Protein AF-0000000068153912 (afdb_homodimer)

Structure (mmCIF, N/CA/C/O backbone):
data_AF-0000000068153912-model_v1
#
loop_
_entity.id
_entity.type
_entity.pdbx_description
1 polymer 'Synapsin, ATP binding domain containing protein'
#
loop_
_atom_site.group_PDB
_atom_site.id
_atom_site.type_symbol
_atom_site.label_atom_id
_atom_site.label_alt_id
_atom_site.label_comp_id
_atom_site.label_asym_id
_atom_site.label_entity_id
_atom_site.label_seq_id
_atom_site.pdbx_PDB_ins_code
_atom_site.Cartn_x
_atom_site.Cartn_y
_atom_site.Cartn_z
_atom_site.occupancy
_atom_site.B_iso_or_equiv
_atom_site.auth_seq_id
_atom_site.auth_comp_id
_atom_site.auth_asym_id
_atom_site.auth_atom_id
_atom_site.pdbx_PDB_model_num
ATOM 1 N N . MET A 1 1 ? 20.969 -96.125 64.188 1 16.62 1 MET A N 1
ATOM 2 C CA . MET A 1 1 ? 21.969 -96.875 63.406 1 16.62 1 MET A CA 1
ATOM 3 C C . MET A 1 1 ? 22.438 -96.062 62.219 1 16.62 1 MET A C 1
ATOM 5 O O . MET A 1 1 ? 23.641 -96 61.938 1 16.62 1 MET A O 1
ATOM 9 N N . LEU A 1 2 ? 21.531 -96 61.156 1 16.61 2 LEU A N 1
ATOM 10 C CA . LEU A 1 2 ? 21.812 -96.125 59.75 1 16.61 2 LEU A CA 1
ATOM 11 C C . LEU A 1 2 ? 22.281 -94.812 59.156 1 16.61 2 LEU A C 1
ATOM 13 O O . LEU A 1 2 ? 21.531 -93.812 59.188 1 16.61 2 LEU A O 1
ATOM 17 N N . GLY A 1 3 ? 23.5 -94.375 58.875 1 18.86 3 GLY A N 1
ATOM 18 C CA . GLY A 1 3 ? 24.422 -93.25 58.906 1 18.86 3 GLY A CA 1
ATOM 19 C C . GLY A 1 3 ? 24.562 -92.562 57.531 1 18.86 3 GLY A C 1
ATOM 20 O O . GLY A 1 3 ? 25.594 -92.75 56.875 1 18.86 3 GLY A O 1
ATOM 21 N N . LEU A 1 4 ? 23.422 -92.438 56.75 1 17.25 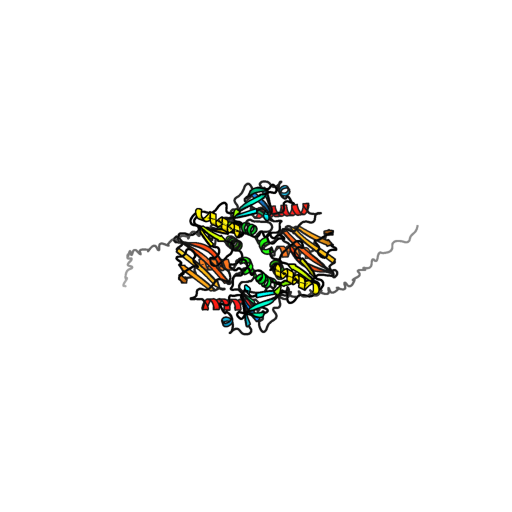4 LEU A N 1
ATOM 22 C CA . LEU A 1 4 ? 23.469 -92.312 55.281 1 17.25 4 LEU A CA 1
ATOM 23 C C . LEU A 1 4 ? 24.094 -91 54.844 1 17.25 4 LEU A C 1
ATOM 25 O O . LEU A 1 4 ? 23.656 -89.938 55.219 1 17.25 4 LEU A O 1
ATOM 29 N N . LYS A 1 5 ? 25.203 -90.938 54.094 1 17.5 5 LYS A N 1
ATOM 30 C CA . LYS A 1 5 ? 26.422 -90.25 53.75 1 17.5 5 LYS A CA 1
ATOM 31 C C . LYS A 1 5 ? 26.109 -89.125 52.75 1 17.5 5 LYS A C 1
ATOM 33 O O . LYS A 1 5 ? 25.156 -89.188 51.969 1 17.5 5 LYS A O 1
ATOM 38 N N . LYS A 1 6 ? 27.016 -87.938 52.625 1 18.03 6 LYS A N 1
ATOM 39 C CA . LYS A 1 6 ? 27.281 -86.5 52.469 1 18.03 6 LYS A CA 1
ATOM 40 C C . LYS A 1 6 ? 27.625 -86.188 51 1 18.03 6 LYS A C 1
ATOM 42 O O . LYS A 1 6 ? 28.078 -85.062 50.688 1 18.03 6 LYS A O 1
ATOM 47 N N . ASN A 1 7 ? 27.156 -86.938 50 1 15.83 7 ASN A N 1
ATOM 48 C CA . ASN A 1 7 ? 27.969 -86.938 48.781 1 15.83 7 ASN A CA 1
ATOM 49 C C . ASN A 1 7 ? 27.922 -85.625 48.062 1 15.83 7 ASN A C 1
ATOM 51 O O . ASN A 1 7 ? 26.859 -85 47.906 1 15.83 7 ASN A O 1
ATOM 55 N N . LYS A 1 8 ? 29.047 -84.875 47.594 1 17.52 8 LYS A N 1
ATOM 56 C CA . LYS A 1 8 ? 29.797 -83.688 47.281 1 17.52 8 LYS A CA 1
ATOM 57 C C . LYS A 1 8 ? 29.562 -83.25 45.844 1 17.52 8 LYS A C 1
ATOM 59 O O . LYS A 1 8 ? 30.062 -82.188 45.406 1 17.52 8 LYS A O 1
ATOM 64 N N . LYS A 1 9 ? 28.859 -84.062 45 1 15.98 9 LYS A N 1
ATOM 65 C CA . LYS A 1 9 ? 29.531 -84.062 43.688 1 15.98 9 LYS A CA 1
ATOM 66 C C . LYS A 1 9 ? 29.438 -82.688 43.031 1 15.98 9 LYS A C 1
ATOM 68 O O . LYS A 1 9 ? 28.562 -81.875 43.375 1 15.98 9 LYS A O 1
ATOM 73 N N . ASP A 1 10 ? 29.531 -82.562 41.625 1 16.36 10 ASP A N 1
ATOM 74 C CA . ASP A 1 10 ? 30.422 -82.188 40.531 1 16.36 10 ASP A CA 1
ATOM 75 C C . ASP A 1 10 ? 29.891 -80.938 39.781 1 16.36 10 ASP A C 1
ATOM 77 O O . ASP A 1 10 ? 30.641 -80.062 39.469 1 16.36 10 ASP A O 1
ATOM 81 N N . LYS A 1 11 ? 28.594 -80.938 39.188 1 16.33 11 LYS A N 1
ATOM 82 C CA . LYS A 1 11 ? 28.594 -80.812 37.719 1 16.33 11 LYS A CA 1
ATOM 83 C C . LYS A 1 11 ? 28.625 -79.375 37.281 1 16.33 11 LYS A C 1
ATOM 85 O O . LYS A 1 11 ? 28.125 -78.5 37.969 1 16.33 11 LYS A O 1
ATOM 90 N N . ASP A 1 12 ? 29.078 -79 35.969 1 18.36 12 ASP A N 1
ATOM 91 C CA . ASP A 1 12 ? 29.891 -78.188 35.062 1 18.36 12 ASP A CA 1
ATOM 92 C C . ASP A 1 12 ? 29.062 -77.062 34.438 1 18.36 12 ASP A C 1
ATOM 94 O O . ASP A 1 12 ? 29.609 -76.188 33.781 1 18.36 12 ASP A O 1
ATOM 98 N N . GLY A 1 13 ? 27.656 -77.125 34.406 1 17.52 13 GLY A N 1
ATOM 99 C CA . GLY A 1 13 ? 27.094 -76.75 33.125 1 17.52 13 GLY A CA 1
ATOM 100 C C . GLY A 1 13 ? 27.234 -75.25 32.844 1 17.52 13 GLY A C 1
ATOM 101 O O . GLY A 1 13 ? 27.109 -74.438 33.781 1 17.52 13 GLY A O 1
ATOM 102 N N . LYS A 1 14 ? 27.812 -74.875 31.719 1 19.59 14 LYS A N 1
ATOM 103 C CA . LYS A 1 14 ? 28.453 -73.75 31.047 1 19.59 14 LYS A CA 1
ATOM 104 C C . LYS A 1 14 ? 27.438 -72.688 30.688 1 19.59 14 LYS A C 1
ATOM 106 O O . LYS A 1 14 ? 26.547 -72.875 29.875 1 19.59 14 LYS A O 1
ATOM 111 N N . ARG A 1 15 ? 26.812 -71.938 31.609 1 18.89 15 ARG A N 1
ATOM 112 C CA . ARG A 1 15 ? 25.703 -71.062 31.312 1 18.89 15 ARG A CA 1
ATOM 113 C C . ARG A 1 15 ? 26.172 -69.875 30.453 1 18.89 15 ARG A C 1
ATOM 115 O O . ARG A 1 15 ? 27.047 -69.125 30.844 1 18.89 15 ARG A O 1
ATOM 122 N N . LYS A 1 16 ? 26.109 -70.188 29.047 1 22.94 16 LYS A N 1
ATOM 123 C CA . LYS A 1 16 ? 26.5 -69.312 27.938 1 22.94 16 LYS A CA 1
ATOM 124 C C . LYS A 1 16 ? 25.875 -67.938 28.062 1 22.94 16 LYS A C 1
ATOM 126 O O . LYS A 1 16 ? 24.641 -67.812 28.094 1 22.94 16 LYS A O 1
ATOM 131 N N . SER A 1 17 ? 26.438 -66.938 28.828 1 20.44 17 SER A N 1
ATOM 132 C CA . SER A 1 17 ? 26.031 -65.625 29.219 1 20.44 17 SER A CA 1
ATOM 133 C C . SER A 1 17 ? 25.875 -64.688 28.016 1 20.44 17 SER A C 1
ATOM 135 O O . SER A 1 17 ? 26.828 -64.5 27.266 1 20.44 17 SER A O 1
ATOM 137 N N . GLU A 1 18 ? 24.781 -64.938 27.203 1 19.05 18 GLU A N 1
ATOM 138 C CA . GLU A 1 18 ? 24.484 -64.25 25.969 1 19.05 18 GLU A CA 1
ATOM 139 C C . GLU A 1 18 ? 24.531 -62.719 26.203 1 19.05 18 GLU A C 1
ATOM 141 O O . GLU A 1 18 ? 23.906 -62.188 27.125 1 19.05 18 GLU A O 1
ATOM 146 N N . LYS A 1 19 ? 25.719 -62.219 25.922 1 19.84 19 LYS A N 1
ATOM 147 C CA . LYS A 1 19 ? 26.203 -60.844 26.062 1 19.84 19 LYS A CA 1
ATOM 148 C C . LYS A 1 19 ? 25.312 -59.875 25.297 1 19.84 19 LYS A C 1
ATOM 150 O O . LYS A 1 19 ? 25.109 -60 24.094 1 19.84 19 LYS A O 1
ATOM 155 N N . LYS A 1 20 ? 24.188 -59.469 25.938 1 20.22 20 LYS A N 1
ATOM 156 C CA . LYS A 1 20 ? 23.234 -58.469 25.438 1 20.22 20 LYS A CA 1
ATOM 157 C C . LYS A 1 20 ? 23.953 -57.219 24.953 1 20.22 20 LYS A C 1
ATOM 159 O O . LYS A 1 20 ? 24.656 -56.562 25.719 1 20.22 20 LYS A O 1
ATOM 164 N N . GLU A 1 21 ? 24.531 -57.312 23.766 1 19.53 21 GLU A N 1
ATOM 165 C CA . GLU A 1 21 ? 25.266 -56.219 23.156 1 19.53 21 GLU A CA 1
ATOM 166 C C . GLU A 1 21 ? 24.438 -54.938 23.141 1 19.53 21 GLU A C 1
ATOM 168 O O . GLU A 1 21 ? 23.312 -54.938 22.656 1 19.53 21 GLU A O 1
ATOM 173 N N . LYS A 1 22 ? 24.484 -54.219 24.219 1 21.62 22 LYS A N 1
ATOM 174 C CA . LYS A 1 22 ? 23.891 -52.906 24.391 1 21.62 22 LYS A CA 1
ATOM 175 C C . LYS A 1 22 ? 24.172 -52 23.188 1 21.62 22 LYS A C 1
ATOM 177 O O . LYS A 1 22 ? 25.328 -51.75 22.844 1 21.62 22 LYS A O 1
ATOM 182 N N . LYS A 1 23 ? 23.281 -52.125 22.156 1 21.45 23 LYS A N 1
ATOM 183 C CA . LYS A 1 23 ? 23.297 -51.281 20.969 1 21.45 23 LYS A CA 1
ATOM 184 C C . LYS A 1 23 ? 23.469 -49.812 21.328 1 21.45 23 LYS A C 1
ATOM 186 O O . LYS A 1 23 ? 22.734 -49.281 22.172 1 21.45 23 LYS A O 1
ATOM 191 N N . GLY A 1 24 ? 24.703 -49.344 21.312 1 20.97 24 GLY A N 1
ATOM 192 C CA . GLY A 1 24 ? 25.188 -48 21.531 1 20.97 24 GLY A CA 1
ATOM 193 C C . GLY A 1 24 ? 24.375 -46.969 20.781 1 20.97 24 GLY A C 1
ATOM 194 O O . GLY A 1 24 ? 24.109 -47.094 19.594 1 20.97 24 GLY A O 1
ATOM 195 N N . LYS A 1 25 ? 23.25 -46.469 21.438 1 22.91 25 LYS A N 1
ATOM 196 C CA . LYS A 1 25 ? 22.422 -45.375 20.953 1 22.91 25 LYS A CA 1
ATOM 197 C C . LYS A 1 25 ? 23.281 -44.281 20.312 1 22.91 25 LYS A C 1
ATOM 199 O O . LYS A 1 25 ? 24.141 -43.688 20.969 1 22.91 25 LYS A O 1
ATOM 204 N N . ASP A 1 26 ? 23.703 -44.531 19.125 1 21.09 26 ASP A N 1
ATOM 205 C CA . ASP A 1 26 ? 24.422 -43.469 18.438 1 21.09 26 ASP A CA 1
ATOM 206 C C . ASP A 1 26 ? 23.719 -42.125 18.578 1 21.09 26 ASP A C 1
ATOM 208 O O . ASP A 1 26 ? 22.516 -42.031 18.391 1 21.09 26 ASP A O 1
ATOM 212 N N . LYS A 1 27 ? 24.156 -41.344 19.547 1 24.69 27 LYS A N 1
ATOM 213 C CA . LYS A 1 27 ? 23.844 -39.938 19.719 1 24.69 27 LYS A CA 1
ATOM 214 C C . LYS A 1 27 ? 23.719 -39.25 18.359 1 24.69 27 LYS A C 1
ATOM 216 O O . LYS A 1 27 ? 24.688 -39.156 17.609 1 24.69 27 LYS A O 1
ATOM 221 N N . LYS A 1 28 ? 22.484 -39.469 17.797 1 23.16 28 LYS A N 1
ATOM 222 C CA . LYS A 1 28 ? 22.156 -38.656 16.625 1 23.16 28 LYS A CA 1
ATOM 223 C C . LYS A 1 28 ? 22.641 -37.219 16.812 1 23.16 28 LYS A C 1
ATOM 225 O O . LYS A 1 28 ? 22.312 -36.562 17.797 1 23.16 28 LYS A O 1
ATOM 230 N N . SER A 1 29 ? 23.875 -36.969 16.359 1 23.02 29 SER A N 1
ATOM 231 C CA . SER A 1 29 ? 24.422 -35.625 16.266 1 23.02 29 SER A CA 1
ATOM 232 C C . SER A 1 29 ? 23.375 -34.625 15.797 1 23.02 29 SER A C 1
ATOM 234 O O . SER A 1 29 ? 22.719 -34.844 14.766 1 23.02 29 SER A O 1
ATOM 236 N N . VAL A 1 30 ? 22.531 -34.188 16.781 1 28.28 30 VAL A N 1
ATOM 237 C CA . VAL A 1 30 ? 21.672 -33.031 16.531 1 28.28 30 VAL A CA 1
ATOM 238 C C . VAL A 1 30 ? 22.375 -32.062 15.586 1 28.28 30 VAL A C 1
ATOM 240 O O . VAL A 1 30 ? 23.484 -31.609 15.867 1 28.28 30 VAL A O 1
ATOM 243 N N . GLY A 1 31 ? 22.141 -32.375 14.32 1 23.39 31 GLY A N 1
ATOM 244 C CA . GLY A 1 31 ? 22.656 -31.438 13.32 1 23.39 31 GLY A CA 1
ATOM 245 C C . GLY A 1 31 ? 22.594 -29.984 13.75 1 23.39 31 GLY A C 1
ATOM 246 O O . GLY A 1 31 ? 21.625 -29.578 14.406 1 23.39 31 GLY A O 1
ATOM 247 N N . SER A 1 32 ? 23.734 -29.422 14.008 1 27.36 32 SER A N 1
ATOM 248 C CA . SER A 1 32 ? 24 -28.016 14.305 1 27.36 32 SER A CA 1
ATOM 249 C C . SER A 1 32 ? 23.062 -27.094 13.531 1 27.36 32 SER A C 1
ATOM 251 O O . SER A 1 32 ? 22.828 -27.297 12.336 1 27.36 32 SER A O 1
ATOM 253 N N . SER A 1 33 ? 22.062 -26.641 14.273 1 27.58 33 SER A N 1
ATOM 254 C CA . SER A 1 33 ? 21.25 -25.547 13.773 1 27.58 33 SER A CA 1
ATOM 255 C C . SER A 1 33 ? 22.062 -24.578 12.922 1 27.58 33 SER A C 1
ATOM 257 O O . SER A 1 33 ? 22.984 -23.938 13.422 1 27.58 33 SER A O 1
ATOM 259 N N . GLU A 1 34 ? 22.312 -24.969 11.734 1 26.91 34 GLU A N 1
ATOM 260 C CA . GLU A 1 34 ? 22.953 -23.969 10.891 1 26.91 34 GLU A CA 1
ATOM 261 C C . GLU A 1 34 ? 22.328 -22.594 11.102 1 26.91 34 GLU A C 1
ATOM 263 O O . GLU A 1 34 ? 21.109 -22.438 11.031 1 26.91 34 GLU A O 1
ATOM 268 N N . ASP A 1 35 ? 22.906 -21.75 11.891 1 28.16 35 ASP A N 1
ATOM 269 C CA . ASP A 1 35 ? 22.672 -20.328 12.109 1 28.16 35 ASP A CA 1
ATOM 270 C C . ASP A 1 35 ? 22.219 -19.641 10.82 1 28.16 35 ASP A C 1
ATOM 272 O O . ASP A 1 35 ? 22.922 -19.672 9.82 1 28.16 35 ASP A O 1
ATOM 276 N N . VAL A 1 36 ? 21 -19.828 10.578 1 30.78 36 VAL A N 1
ATOM 277 C CA . VAL A 1 36 ? 20.516 -18.984 9.5 1 30.78 36 VAL A CA 1
ATOM 278 C C . VAL A 1 36 ? 21.172 -17.609 9.57 1 30.78 36 VAL A C 1
ATOM 280 O O . VAL A 1 36 ? 20.953 -16.859 10.523 1 30.78 36 VAL A O 1
ATOM 283 N N . ALA A 1 37 ? 22.312 -17.469 8.984 1 30.03 37 ALA A N 1
ATOM 284 C CA . ALA A 1 37 ? 23.172 -16.297 9.008 1 30.03 37 ALA A CA 1
ATOM 285 C C . ALA A 1 37 ? 22.391 -15.039 8.625 1 30.03 37 ALA A C 1
ATOM 287 O O . ALA A 1 37 ? 21.609 -15.055 7.668 1 30.03 37 ALA A O 1
ATOM 288 N N . ALA A 1 38 ? 22.062 -14.164 9.508 1 34.72 38 ALA A N 1
ATOM 289 C CA . ALA A 1 38 ? 21.672 -12.789 9.227 1 34.72 38 ALA A CA 1
ATOM 290 C C . ALA A 1 38 ? 22.297 -12.297 7.922 1 34.72 38 ALA A C 1
ATOM 292 O O . ALA A 1 38 ? 23.375 -12.727 7.547 1 34.72 38 ALA A O 1
ATOM 293 N N . PRO A 1 39 ? 21.438 -11.719 6.969 1 37.28 39 PRO A N 1
ATOM 294 C CA . PRO A 1 39 ? 22.203 -11.25 5.816 1 37.28 39 PRO A CA 1
ATOM 295 C C . PRO A 1 39 ? 23.594 -10.75 6.199 1 37.28 39 PRO A C 1
ATOM 297 O O . PRO A 1 39 ? 23.75 -9.969 7.141 1 37.28 39 PRO A O 1
ATOM 300 N N . VAL A 1 40 ? 24.453 -11.609 6.113 1 38.88 40 VAL A N 1
ATOM 301 C CA . VAL A 1 40 ? 25.844 -11.242 6.344 1 38.88 40 VAL A CA 1
ATOM 302 C C . VAL A 1 40 ? 26.172 -9.953 5.582 1 38.88 40 VAL A C 1
ATOM 304 O O . VAL A 1 40 ? 26.234 -9.953 4.352 1 38.88 40 VAL A O 1
ATOM 307 N N . TYR A 1 41 ? 25.5 -8.82 6.121 1 49.09 41 TYR A N 1
ATOM 308 C CA . TYR A 1 41 ? 26.062 -7.602 5.551 1 49.09 41 TYR A CA 1
ATOM 309 C C . TYR A 1 41 ? 27.578 -7.621 5.598 1 49.09 41 TYR A C 1
ATOM 311 O O . TYR A 1 41 ? 28.172 -7.883 6.645 1 49.09 41 TYR A O 1
ATOM 319 N N . SER A 1 42 ? 28.125 -8.016 4.496 1 54.16 42 SER A N 1
ATOM 320 C CA . SER A 1 42 ? 29.562 -8.07 4.336 1 54.16 42 SER A CA 1
ATOM 321 C C . SER A 1 42 ? 30.234 -6.797 4.844 1 54.16 42 SER A C 1
ATOM 323 O O . SER A 1 42 ? 29.656 -5.715 4.762 1 54.16 42 SER A O 1
ATOM 325 N N . THR A 1 43 ? 31.031 -6.988 5.684 1 68 43 THR A N 1
ATOM 326 C CA . THR A 1 43 ? 31.859 -5.867 6.094 1 68 43 THR A CA 1
ATOM 327 C C . THR A 1 43 ? 32.469 -5.16 4.875 1 68 43 THR A C 1
ATOM 329 O O . THR A 1 43 ? 32.906 -5.812 3.938 1 68 43 THR A O 1
ATOM 332 N N . LYS A 1 44 ? 31.953 -4.023 4.723 1 77.31 44 LYS A N 1
ATOM 333 C CA . LYS A 1 44 ? 32.438 -3.201 3.619 1 77.31 44 LYS A CA 1
ATOM 334 C C . LYS A 1 44 ? 33.312 -2.068 4.129 1 77.31 44 LYS A C 1
ATOM 336 O O . LYS A 1 44 ? 33.062 -1.475 5.172 1 77.31 44 LYS A O 1
ATOM 341 N N . ALA A 1 45 ? 34.344 -1.896 3.459 1 77.5 45 ALA A N 1
ATOM 342 C CA . ALA A 1 45 ? 35.219 -0.769 3.758 1 77.5 45 ALA A CA 1
ATOM 343 C C . ALA A 1 45 ? 34.531 0.56 3.506 1 77.5 45 ALA A C 1
ATOM 345 O O . ALA A 1 45 ? 34.75 1.538 4.223 1 77.5 45 ALA A O 1
ATOM 346 N N . GLN A 1 46 ? 33.625 0.554 2.559 1 92.06 46 GLN A N 1
ATOM 347 C CA . GLN A 1 46 ? 32.875 1.778 2.236 1 92.06 46 GLN A CA 1
ATOM 348 C C . GLN A 1 46 ? 31.422 1.488 1.954 1 92.06 46 GLN A C 1
ATOM 350 O O . GLN A 1 46 ? 31.094 0.61 1.151 1 92.06 46 GLN A O 1
ATOM 355 N N . ARG A 1 47 ? 30.672 2.16 2.703 1 96 47 ARG A N 1
ATOM 356 C CA . ARG A 1 47 ? 29.219 2.066 2.479 1 96 47 ARG A CA 1
ATOM 357 C C . ARG A 1 47 ? 28.719 3.227 1.626 1 96 47 ARG A C 1
ATOM 359 O O . ARG A 1 47 ? 29.297 4.32 1.665 1 96 47 ARG A O 1
ATOM 366 N N . THR A 1 48 ? 27.688 2.979 0.865 1 97.75 48 THR A N 1
ATOM 367 C CA . THR A 1 48 ? 27.094 4.02 0.038 1 97.75 48 THR A CA 1
ATOM 368 C C . THR A 1 48 ? 25.734 4.422 0.587 1 97.75 48 THR A C 1
ATOM 370 O O . THR A 1 48 ? 24.844 3.578 0.746 1 97.75 48 THR A O 1
ATOM 373 N N . LEU A 1 49 ? 25.609 5.703 0.921 1 98.38 49 LEU A N 1
ATOM 374 C CA . LEU A 1 49 ? 24.328 6.312 1.28 1 98.38 49 LEU A CA 1
ATOM 375 C C . LEU A 1 49 ? 23.719 7.031 0.083 1 98.38 49 LEU A C 1
ATOM 377 O O . LEU A 1 49 ? 24.328 7.945 -0.477 1 98.38 49 LEU A O 1
ATOM 381 N N . LEU A 1 50 ? 22.562 6.602 -0.335 1 98.19 50 LEU A N 1
ATOM 382 C CA . LEU A 1 50 ? 21.812 7.312 -1.358 1 98.19 50 LEU A CA 1
ATOM 383 C C . LEU A 1 50 ? 20.766 8.219 -0.725 1 98.19 50 LEU A C 1
ATOM 385 O O . LEU A 1 50 ? 19.891 7.754 0.023 1 98.19 50 LEU A O 1
ATOM 389 N N . VAL A 1 51 ? 20.859 9.477 -0.959 1 98 51 VAL A N 1
ATOM 390 C CA . VAL A 1 51 ? 19.859 10.438 -0.508 1 98 51 VAL A CA 1
ATOM 391 C C . VAL A 1 51 ? 18.906 10.758 -1.652 1 98 51 VAL A C 1
ATOM 393 O O . VAL A 1 51 ? 19.328 11.188 -2.727 1 98 51 VAL A O 1
ATOM 396 N N . ILE A 1 52 ? 17.656 10.508 -1.436 1 97.62 52 ILE A N 1
ATOM 397 C CA . ILE A 1 52 ? 16.641 10.859 -2.408 1 97.62 52 ILE A CA 1
ATOM 398 C C . ILE A 1 52 ? 15.969 12.172 -2.008 1 97.62 52 ILE A C 1
ATOM 400 O O . ILE A 1 52 ? 15.148 12.211 -1.092 1 97.62 52 ILE A O 1
ATOM 404 N N . ASP A 1 53 ? 16.312 13.164 -2.596 1 95.81 53 ASP A N 1
ATOM 405 C CA . ASP A 1 53 ? 15.82 14.516 -2.348 1 95.81 53 ASP A CA 1
ATOM 406 C C . ASP A 1 53 ? 16.016 15.406 -3.57 1 95.81 53 ASP A C 1
ATOM 408 O O . ASP A 1 53 ? 16.656 15.008 -4.539 1 95.81 53 ASP A O 1
ATOM 412 N N . SER A 1 54 ? 15.352 16.547 -3.525 1 88.38 54 SER A N 1
ATOM 413 C CA . SER A 1 54 ? 15.547 17.531 -4.59 1 88.38 54 SER A CA 1
ATOM 414 C C . SER A 1 54 ? 16.969 18.062 -4.594 1 88.38 54 SER A C 1
ATOM 416 O O . SER A 1 54 ? 17.672 18 -3.578 1 88.38 54 SER A O 1
ATOM 418 N N . GLU A 1 55 ? 17.375 18.656 -5.652 1 83.38 55 GLU A N 1
ATOM 419 C CA . GLU A 1 55 ? 18.734 19.188 -5.801 1 83.38 55 GLU A CA 1
ATOM 420 C C . GLU A 1 55 ? 18.906 20.484 -5.016 1 83.38 55 GLU A C 1
ATOM 422 O O . GLU A 1 55 ? 20.031 20.922 -4.793 1 83.38 55 GLU A O 1
ATOM 427 N N . SER A 1 56 ? 17.844 21 -4.637 1 84.19 56 SER A N 1
ATOM 428 C CA . SER A 1 56 ? 17.906 22.281 -3.939 1 84.19 56 SER A CA 1
ATOM 429 C C . SER A 1 56 ? 18.531 22.125 -2.557 1 84.19 56 SER A C 1
ATOM 431 O O . SER A 1 56 ? 18.969 23.109 -1.954 1 84.19 56 SER A O 1
ATOM 433 N N . ARG A 1 57 ? 18.594 20.984 -2.072 1 88.56 57 ARG A N 1
ATOM 434 C CA . ARG A 1 57 ? 19.188 20.703 -0.769 1 88.56 57 ARG A CA 1
ATOM 435 C C . ARG A 1 57 ? 20.312 19.688 -0.886 1 88.56 57 ARG A C 1
ATOM 437 O O . ARG A 1 57 ? 20.078 18.516 -1.191 1 88.56 57 ARG A O 1
ATOM 444 N N . ASP A 1 58 ? 21.484 20.109 -0.55 1 92.69 58 ASP A N 1
ATOM 445 C CA . ASP A 1 58 ? 22.641 19.219 -0.629 1 92.69 58 ASP A CA 1
ATOM 446 C C . ASP A 1 58 ? 22.938 18.578 0.725 1 92.69 58 ASP A C 1
ATOM 448 O O . ASP A 1 58 ? 23.219 19.281 1.701 1 92.69 58 ASP A O 1
ATOM 452 N N . TRP A 1 59 ? 22.953 17.312 0.789 1 96.62 59 TRP A N 1
ATOM 453 C CA . TRP A 1 59 ? 23.109 16.594 2.049 1 96.62 59 TRP A CA 1
ATOM 454 C C . TRP A 1 59 ? 24.547 16.125 2.238 1 96.62 59 TRP A C 1
ATOM 456 O O . TRP A 1 59 ? 24.953 15.805 3.355 1 96.62 59 TRP A O 1
ATOM 466 N N . ALA A 1 60 ? 25.359 16.047 1.202 1 95.56 60 ALA A N 1
ATOM 467 C CA . ALA A 1 60 ? 26.672 15.422 1.209 1 95.56 60 ALA A CA 1
ATOM 468 C C . ALA A 1 60 ? 27.594 16.094 2.23 1 95.56 60 ALA A C 1
ATOM 470 O O . ALA A 1 60 ? 28.297 15.414 2.984 1 95.56 60 ALA A O 1
ATOM 471 N N . PRO A 1 61 ? 27.578 17.406 2.326 1 96.5 61 PRO A N 1
ATOM 472 C CA . PRO A 1 61 ? 28.469 18.062 3.287 1 96.5 61 PRO A CA 1
ATOM 473 C C . PRO A 1 61 ? 28.203 17.625 4.727 1 96.5 61 PRO A C 1
ATOM 475 O O . PRO A 1 61 ? 29.125 17.562 5.539 1 96.5 61 PRO A O 1
ATOM 478 N N . LEU A 1 62 ? 27.047 17.297 5.109 1 97.19 62 LEU A N 1
ATOM 479 C CA . LEU A 1 62 ? 26.688 16.906 6.469 1 97.19 62 LEU A CA 1
ATOM 480 C C . LEU A 1 62 ? 27.312 15.57 6.832 1 97.19 62 LEU A C 1
ATOM 482 O O . LEU A 1 62 ? 27.547 15.289 8.008 1 97.19 62 LEU A O 1
ATOM 486 N N . PHE A 1 63 ? 27.609 14.781 5.832 1 97.75 63 PHE A N 1
ATOM 487 C CA . PHE A 1 63 ? 28.109 13.43 6.07 1 97.75 63 PHE A CA 1
ATOM 488 C C . PHE A 1 63 ? 29.609 13.359 5.789 1 97.75 63 PHE A C 1
ATOM 490 O O . PHE A 1 63 ? 30.234 12.32 6.008 1 97.75 63 PHE A O 1
ATOM 497 N N . SER A 1 64 ? 30.234 14.352 5.336 1 95.81 64 SER A N 1
ATOM 498 C CA . SER A 1 64 ? 31.609 14.383 4.879 1 95.81 64 SER A CA 1
ATOM 499 C C . SER A 1 64 ? 32.562 13.977 5.992 1 95.81 64 SER A C 1
ATOM 501 O O . SER A 1 64 ? 33.625 13.375 5.727 1 95.81 64 SER A O 1
ATOM 503 N N . PRO A 1 65 ? 32.25 14.219 7.273 1 94.88 65 PRO A N 1
ATOM 504 C CA . PRO A 1 65 ? 33.188 13.828 8.344 1 94.88 65 PRO A CA 1
ATOM 505 C C . PRO A 1 65 ? 33.188 12.32 8.602 1 94.88 65 PRO A C 1
ATOM 507 O O . PRO A 1 65 ? 34.031 11.82 9.312 1 94.88 65 PRO A O 1
ATOM 510 N N . VAL A 1 66 ? 32.219 11.656 8.109 1 94 66 VAL A N 1
ATOM 511 C CA . VAL A 1 66 ? 32.094 10.227 8.367 1 94 66 VAL A CA 1
ATOM 512 C C . VAL A 1 66 ? 33.031 9.453 7.43 1 94 66 VAL A C 1
ATOM 514 O O . VAL A 1 66 ? 32.875 9.484 6.207 1 94 66 VAL A O 1
ATOM 517 N N . GLN A 1 67 ? 33.938 8.727 7.98 1 92 67 GLN A N 1
ATOM 518 C CA . GLN A 1 67 ? 34.875 7.945 7.191 1 92 67 GLN A CA 1
ATOM 519 C C . GLN A 1 67 ? 34.219 6.684 6.637 1 92 67 GLN A C 1
ATOM 521 O O . GLN A 1 67 ? 33.406 6.047 7.324 1 92 67 GLN A O 1
ATOM 526 N N . GLY A 1 68 ? 34.562 6.348 5.391 1 93.12 68 GLY A N 1
ATOM 527 C CA . GLY A 1 68 ? 34.062 5.117 4.789 1 93.12 68 GLY A CA 1
ATOM 528 C C . GLY A 1 68 ? 32.625 5.227 4.289 1 93.12 68 GLY A C 1
ATOM 529 O O . GLY A 1 68 ? 31.922 4.219 4.164 1 93.12 68 GLY A O 1
ATOM 530 N N . LEU A 1 69 ? 32.219 6.465 4.148 1 96.5 69 LEU A N 1
ATOM 531 C CA . LEU A 1 69 ? 30.844 6.664 3.678 1 96.5 69 LEU A CA 1
ATOM 532 C C . LEU A 1 69 ? 30.828 7.504 2.404 1 96.5 69 LEU A C 1
ATOM 534 O O . LEU A 1 69 ? 31.328 8.633 2.391 1 96.5 69 LEU A O 1
ATOM 538 N N . LYS A 1 70 ? 30.312 6.93 1.382 1 96.62 70 LYS A N 1
ATOM 539 C CA . LYS A 1 70 ? 30.078 7.652 0.135 1 96.62 70 LYS A CA 1
ATOM 540 C C . LYS A 1 70 ? 28.625 8.102 0.028 1 96.62 70 LYS A C 1
ATOM 542 O O . LYS A 1 70 ? 27.703 7.301 0.217 1 96.62 70 LYS A O 1
ATOM 547 N N . VAL A 1 71 ? 28.438 9.391 -0.269 1 97.12 71 VAL A N 1
ATOM 548 C CA . VAL A 1 71 ? 27.078 9.914 -0.354 1 97.12 71 VAL A CA 1
ATOM 549 C C . VAL A 1 71 ? 26.75 10.242 -1.808 1 97.12 71 VAL A C 1
ATOM 551 O O . VAL A 1 71 ? 27.5 10.938 -2.486 1 97.12 71 VAL A O 1
ATOM 554 N N . GLU A 1 72 ? 25.672 9.68 -2.281 1 96.25 72 GLU A N 1
ATOM 555 C CA . GLU A 1 72 ? 25.062 10.023 -3.564 1 96.25 72 GLU A CA 1
ATOM 556 C C . GLU A 1 72 ? 23.672 10.617 -3.377 1 96.25 72 GLU A C 1
ATOM 558 O O . GLU A 1 72 ? 22.969 10.281 -2.422 1 96.25 72 GLU A O 1
ATOM 563 N N . GLN A 1 73 ? 23.359 11.531 -4.266 1 96.06 73 GLN A N 1
ATOM 564 C CA . GLN A 1 73 ? 22.062 12.18 -4.129 1 96.06 73 GLN A CA 1
ATOM 565 C C . GLN A 1 73 ? 21.391 12.359 -5.488 1 96.06 73 GLN A C 1
ATOM 567 O O . GLN A 1 73 ? 22.047 12.727 -6.465 1 96.06 73 GLN A O 1
ATOM 572 N N . CYS A 1 74 ? 20.078 12.055 -5.559 1 95.62 74 CYS A N 1
ATOM 573 C CA . CYS A 1 74 ? 19.25 12.328 -6.73 1 95.62 74 CYS A CA 1
ATOM 574 C C . CYS A 1 74 ? 17.766 12.359 -6.363 1 95.62 74 CYS A C 1
ATOM 576 O O . CYS A 1 74 ? 17.391 12.016 -5.238 1 95.62 74 CYS A O 1
ATOM 578 N N . GLY A 1 75 ? 16.984 12.867 -7.27 1 94.94 75 GLY A N 1
ATOM 579 C CA . GLY A 1 75 ? 15.539 12.828 -7.082 1 94.94 75 GLY A CA 1
ATOM 580 C C . GLY A 1 75 ? 14.898 11.562 -7.621 1 94.94 75 GLY A C 1
ATOM 581 O O . GLY A 1 75 ? 15.516 10.844 -8.406 1 94.94 75 GLY A O 1
ATOM 582 N N . TRP A 1 76 ? 13.656 11.305 -7.211 1 95.31 76 TRP A N 1
ATOM 583 C CA . TRP A 1 76 ? 12.914 10.148 -7.703 1 95.31 76 TRP A CA 1
ATOM 584 C C . TRP A 1 76 ? 12.828 10.164 -9.227 1 95.31 76 TRP A C 1
ATOM 586 O O . TRP A 1 76 ? 12.984 9.125 -9.875 1 95.31 76 TRP A O 1
ATOM 596 N N . LYS A 1 77 ? 12.594 11.297 -9.773 1 92.31 77 LYS A N 1
ATOM 597 C CA . LYS A 1 77 ? 12.336 11.445 -11.203 1 92.31 77 LYS A CA 1
ATOM 598 C C . LYS A 1 77 ? 13.57 11.102 -12.023 1 92.31 77 LYS A C 1
ATOM 600 O O . LYS A 1 77 ? 13.469 10.797 -13.211 1 92.31 77 LYS A O 1
ATOM 605 N N . ASP A 1 78 ? 14.664 11.141 -11.391 1 93.5 78 ASP A N 1
ATOM 606 C CA . ASP A 1 78 ? 15.922 11.016 -12.125 1 93.5 78 ASP A CA 1
ATOM 607 C C . ASP A 1 78 ? 16.484 9.602 -12.023 1 93.5 78 ASP A C 1
ATOM 609 O O . ASP A 1 78 ? 17.516 9.289 -12.617 1 93.5 78 ASP A O 1
ATOM 613 N N . MET A 1 79 ? 15.805 8.75 -11.344 1 95.25 79 MET A N 1
ATOM 614 C CA . MET A 1 79 ? 16.453 7.465 -11.086 1 95.25 79 MET A CA 1
ATOM 615 C C . MET A 1 79 ? 15.656 6.316 -11.695 1 95.25 79 MET A C 1
ATOM 617 O O . MET A 1 79 ? 14.438 6.418 -11.859 1 95.25 79 MET A O 1
ATOM 621 N N . ILE A 1 80 ? 16.375 5.25 -12.062 1 95.25 80 ILE A N 1
ATOM 622 C CA . ILE A 1 80 ? 15.844 3.934 -12.398 1 95.25 8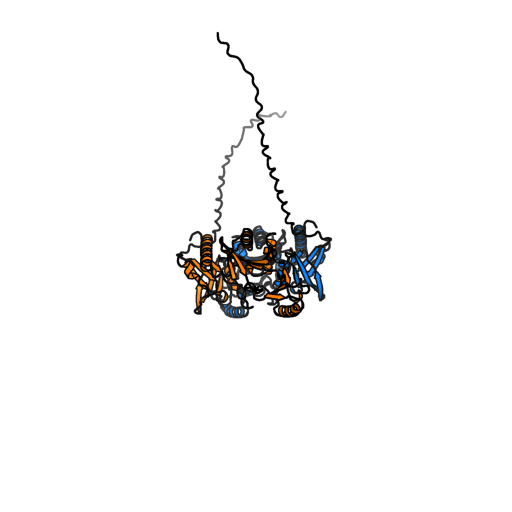0 ILE A CA 1
ATOM 623 C C . ILE A 1 80 ? 16.516 2.865 -11.547 1 95.25 80 ILE A C 1
ATOM 625 O O . ILE A 1 80 ? 17.719 2.969 -11.242 1 95.25 80 ILE A O 1
ATOM 629 N N . VAL A 1 81 ? 15.742 1.876 -11.18 1 97.44 81 VAL A N 1
ATOM 630 C CA . VAL A 1 81 ? 16.234 0.913 -10.203 1 97.44 81 VAL A CA 1
ATOM 631 C C . VAL A 1 81 ? 16.156 -0.498 -10.789 1 97.44 81 VAL A C 1
ATOM 633 O O . VAL A 1 81 ? 15.141 -0.891 -11.344 1 97.44 81 VAL A O 1
ATOM 636 N N . GLN A 1 82 ? 17.203 -1.176 -10.734 1 97 82 GLN A N 1
ATOM 637 C CA . GLN A 1 82 ? 17.266 -2.623 -10.906 1 97 82 GLN A CA 1
ATOM 638 C C . GLN A 1 82 ? 17.547 -3.32 -9.578 1 97 82 GLN A C 1
ATOM 640 O O . GLN A 1 82 ? 18.406 -2.879 -8.805 1 97 82 GLN A O 1
ATOM 645 N N . ALA A 1 83 ? 16.781 -4.359 -9.266 1 96.56 83 ALA A N 1
ATOM 646 C CA . ALA A 1 83 ? 16.938 -5.051 -7.988 1 96.56 83 ALA A CA 1
ATOM 647 C C . ALA A 1 83 ? 16.969 -6.562 -8.18 1 96.56 83 ALA A C 1
ATOM 649 O O . ALA A 1 83 ? 16.344 -7.086 -9.109 1 96.56 83 ALA A O 1
ATOM 650 N N . GLU A 1 84 ? 17.703 -7.168 -7.273 1 92.69 84 GLU A N 1
ATOM 651 C CA . GLU A 1 84 ? 17.859 -8.617 -7.316 1 92.69 84 GLU A CA 1
ATOM 652 C C . GLU A 1 84 ? 17.375 -9.266 -6.02 1 92.69 84 GLU A C 1
ATOM 654 O O . GLU A 1 84 ? 17.453 -8.656 -4.953 1 92.69 84 GLU A O 1
ATOM 659 N N . SER A 1 85 ? 16.984 -10.5 -6.113 1 89.5 85 SER A N 1
ATOM 660 C CA . SER A 1 85 ? 16.453 -11.227 -4.957 1 89.5 85 SER A CA 1
ATOM 661 C C . SER A 1 85 ? 17.547 -11.508 -3.934 1 89.5 85 SER A C 1
ATOM 663 O O . SER A 1 85 ? 17.266 -11.883 -2.797 1 89.5 85 SER A O 1
ATOM 665 N N . ASN A 1 86 ? 18.797 -11.273 -4.25 1 86.75 86 ASN A N 1
ATOM 666 C CA . ASN A 1 86 ? 19.891 -11.484 -3.311 1 86.75 86 ASN A CA 1
ATOM 667 C C . ASN A 1 86 ? 20.109 -10.273 -2.412 1 86.75 86 ASN A C 1
ATOM 669 O O . ASN A 1 86 ? 21.031 -10.25 -1.602 1 86.75 86 ASN A O 1
ATOM 673 N N . GLY A 1 87 ? 19.328 -9.234 -2.654 1 88.81 87 GLY A N 1
ATOM 674 C CA . GLY A 1 87 ? 19.391 -8.078 -1.769 1 88.81 87 GLY A CA 1
ATOM 675 C C . GLY A 1 87 ? 20.156 -6.91 -2.357 1 88.81 87 GLY A C 1
ATOM 676 O O . GLY A 1 87 ? 20.375 -5.902 -1.684 1 88.81 87 GLY A O 1
ATOM 677 N N . GLN A 1 88 ? 20.516 -7.004 -3.598 1 91.44 88 GLN A N 1
ATOM 678 C CA . GLN A 1 88 ? 21.266 -5.93 -4.238 1 91.44 88 GLN A CA 1
ATOM 679 C C . GLN A 1 88 ? 20.359 -5.086 -5.133 1 91.44 88 GLN A C 1
ATOM 681 O O . GLN A 1 88 ? 19.422 -5.605 -5.738 1 91.44 88 GLN A O 1
ATOM 686 N N . ALA A 1 89 ? 20.688 -3.846 -5.152 1 96.12 89 ALA A N 1
ATOM 687 C CA . ALA A 1 89 ? 20.016 -2.924 -6.066 1 96.12 89 ALA A CA 1
ATOM 688 C C . ALA A 1 89 ? 21.016 -2.033 -6.785 1 96.12 89 ALA A C 1
ATOM 690 O O . ALA A 1 89 ? 22.031 -1.628 -6.203 1 96.12 89 ALA A O 1
ATOM 691 N N . LEU A 1 90 ? 20.766 -1.818 -7.992 1 96.88 90 LEU A N 1
ATOM 692 C CA . LEU A 1 90 ? 21.516 -0.857 -8.797 1 96.88 90 LEU A CA 1
ATOM 693 C C . LEU A 1 90 ? 20.641 0.337 -9.164 1 96.88 90 LEU A C 1
ATOM 695 O O . LEU A 1 90 ? 19.562 0.17 -9.734 1 96.88 90 LEU A O 1
ATOM 699 N N . VAL A 1 91 ? 21.125 1.48 -8.812 1 97.5 91 VAL A N 1
ATOM 700 C CA . VAL A 1 91 ? 20.406 2.707 -9.109 1 97.5 91 VAL A CA 1
ATOM 701 C C . VAL A 1 91 ? 21.156 3.521 -10.156 1 97.5 91 VAL A C 1
ATOM 703 O O . VAL A 1 91 ? 22.312 3.92 -9.922 1 97.5 91 VAL A O 1
ATOM 706 N N . ASN A 1 92 ? 20.516 3.713 -11.273 1 96.56 92 ASN A N 1
ATOM 707 C CA . ASN A 1 92 ? 21 4.637 -12.297 1 96.56 92 ASN A CA 1
ATOM 708 C C . ASN A 1 92 ? 20.266 5.973 -12.227 1 96.56 92 ASN A C 1
ATOM 710 O O . ASN A 1 92 ? 19.031 6.012 -12.148 1 96.56 92 ASN A O 1
ATOM 714 N N . PHE A 1 93 ? 21.078 7.035 -12.195 1 95.38 93 PHE A N 1
ATOM 715 C CA . PHE A 1 93 ? 20.391 8.312 -12.078 1 95.38 93 PHE A CA 1
ATOM 716 C C . PHE A 1 93 ? 21.156 9.414 -12.812 1 95.38 93 PHE A C 1
ATOM 718 O O . PHE A 1 93 ? 22.344 9.273 -13.078 1 95.38 93 PHE A O 1
ATOM 725 N N . LEU A 1 94 ? 20.391 10.367 -13.164 1 90.81 94 LEU A N 1
ATOM 726 C CA . LEU A 1 94 ? 20.969 11.562 -13.766 1 90.81 94 LEU A CA 1
ATOM 727 C C . LEU A 1 94 ? 21.328 12.594 -12.703 1 90.81 94 LEU A C 1
ATOM 729 O O . LEU A 1 94 ? 20.531 12.875 -11.812 1 90.81 94 LEU A O 1
ATOM 733 N N . THR A 1 95 ? 22.547 13.086 -12.82 1 84 95 THR A N 1
ATOM 734 C CA . THR A 1 95 ? 22.953 14.156 -11.914 1 84 95 THR A CA 1
ATOM 735 C C . THR A 1 95 ? 22.406 15.5 -12.359 1 84 95 THR A C 1
ATOM 737 O O . THR A 1 95 ? 21.797 15.602 -13.438 1 84 95 THR A O 1
ATOM 740 N N . ALA A 1 96 ? 22.672 16.469 -11.477 1 77 96 ALA A N 1
ATOM 741 C CA . ALA A 1 96 ? 22.234 17.812 -11.805 1 77 96 ALA A CA 1
ATOM 742 C C . ALA A 1 96 ? 22.891 18.297 -13.102 1 77 96 ALA A C 1
ATOM 744 O O . ALA A 1 96 ? 22.297 19.078 -13.844 1 77 96 ALA A O 1
ATOM 745 N N . THR A 1 97 ? 24.016 17.812 -13.438 1 80.56 97 THR A N 1
ATOM 746 C CA . THR A 1 97 ? 24.734 18.188 -14.641 1 80.56 97 THR A CA 1
ATOM 747 C C . THR A 1 97 ? 24.391 17.266 -15.797 1 80.56 97 THR A C 1
ATOM 749 O O . THR A 1 97 ? 25.078 17.25 -16.828 1 80.56 97 THR A O 1
ATOM 752 N N . LYS A 1 98 ? 23.391 16.375 -15.609 1 83.94 98 LYS A N 1
ATOM 753 C CA . LYS A 1 98 ? 22.844 15.477 -16.625 1 83.94 98 LYS A CA 1
ATOM 754 C C . LYS A 1 98 ? 23.844 14.375 -16.984 1 83.94 98 LYS A C 1
ATOM 756 O O . LYS A 1 98 ? 23.938 13.961 -18.141 1 83.94 98 LYS A O 1
ATOM 761 N N . GLU A 1 99 ? 24.656 14.133 -16.031 1 89.19 99 GLU A N 1
ATOM 762 C CA . GLU A 1 99 ? 25.531 12.969 -16.172 1 89.19 99 GLU A CA 1
ATOM 763 C C . GLU A 1 99 ? 24.875 11.719 -15.578 1 89.19 99 GLU A C 1
ATOM 765 O O . GLU A 1 99 ? 24.219 11.797 -14.539 1 89.19 99 GLU A O 1
ATOM 770 N N . THR A 1 100 ? 25.078 10.617 -16.297 1 91.31 100 THR A N 1
ATOM 771 C CA . THR A 1 100 ? 24.547 9.352 -15.781 1 91.31 100 THR A CA 1
ATOM 772 C C . THR A 1 100 ? 25.5 8.742 -14.758 1 91.31 100 THR A C 1
ATOM 774 O O . THR A 1 100 ? 26.703 8.617 -15.016 1 91.31 100 THR A O 1
ATOM 777 N N . LYS A 1 101 ? 24.953 8.484 -13.664 1 95.06 101 LYS A N 1
ATOM 778 C CA . LYS A 1 101 ? 25.719 7.805 -12.609 1 95.06 101 LYS A CA 1
ATOM 779 C C . LYS A 1 101 ? 25.016 6.516 -12.18 1 95.06 101 LYS A C 1
ATOM 781 O O . LYS A 1 101 ? 23.812 6.34 -12.414 1 95.06 101 LYS A O 1
ATOM 786 N N . VAL A 1 102 ? 25.859 5.629 -11.648 1 95.25 102 VAL A N 1
ATOM 787 C CA . VAL A 1 102 ? 25.344 4.367 -11.125 1 95.25 102 VAL A CA 1
ATOM 788 C C . VAL A 1 102 ? 25.859 4.152 -9.703 1 95.25 102 VAL A C 1
ATOM 790 O O . VAL A 1 102 ? 27.016 4.441 -9.406 1 95.25 102 VAL A O 1
ATOM 793 N N . CYS A 1 103 ? 24.984 3.713 -8.883 1 95.56 103 CYS A N 1
ATOM 794 C CA . CYS A 1 103 ? 25.453 3.338 -7.555 1 95.56 103 CYS A CA 1
ATOM 795 C C . CYS A 1 103 ? 24.703 2.117 -7.035 1 95.56 103 CYS A C 1
ATOM 797 O O . CYS A 1 103 ? 23.656 1.751 -7.578 1 95.56 103 CYS A O 1
ATOM 799 N N . GLN A 1 104 ? 25.281 1.456 -6.094 1 96.88 104 GLN A N 1
ATOM 800 C CA . GLN A 1 104 ? 24.688 0.398 -5.293 1 96.88 104 GLN A CA 1
ATOM 801 C C . GLN A 1 104 ? 24.484 0.843 -3.846 1 96.88 104 GLN A C 1
ATOM 803 O O . GLN A 1 104 ? 25.406 0.703 -3.025 1 96.88 104 GLN A O 1
ATOM 808 N N . PRO A 1 105 ? 23.344 1.284 -3.57 1 97.88 105 PRO A N 1
ATOM 809 C CA . PRO A 1 105 ? 23.172 1.816 -2.217 1 97.88 105 PRO A CA 1
ATOM 810 C C . PRO A 1 105 ? 23.141 0.723 -1.152 1 97.88 105 PRO A C 1
ATOM 812 O O . PRO A 1 105 ? 22.562 -0.341 -1.37 1 97.88 105 PRO A O 1
ATOM 815 N N . ASP A 1 106 ? 23.797 1.02 -0.012 1 97.25 106 ASP A N 1
ATOM 816 C CA . ASP A 1 106 ? 23.688 0.191 1.185 1 97.25 106 ASP A CA 1
ATOM 817 C C . ASP A 1 106 ? 22.594 0.705 2.111 1 97.25 106 ASP A C 1
ATOM 819 O O . ASP A 1 106 ? 22.047 -0.053 2.918 1 97.25 106 ASP A O 1
ATOM 823 N N . PHE A 1 107 ? 22.359 1.956 2.039 1 98 107 PHE A N 1
ATOM 824 C CA . PHE A 1 107 ? 21.375 2.637 2.869 1 98 107 PHE A CA 1
ATOM 825 C C . PHE A 1 107 ? 20.766 3.816 2.125 1 98 107 PHE A C 1
ATOM 827 O O . PHE A 1 107 ? 21.406 4.434 1.281 1 98 107 PHE A O 1
ATOM 834 N N . VAL A 1 108 ? 19.484 4.145 2.438 1 98.5 108 VAL A N 1
ATOM 835 C CA . VAL A 1 108 ? 18.812 5.223 1.723 1 98.5 108 VAL A CA 1
ATOM 836 C C . VAL A 1 108 ? 18.203 6.203 2.721 1 98.5 108 VAL A C 1
ATOM 838 O O . VAL A 1 108 ? 17.609 5.789 3.725 1 98.5 108 VAL A O 1
ATOM 841 N N . LEU A 1 109 ? 18.406 7.445 2.52 1 98.5 109 LEU A N 1
ATOM 842 C CA . LEU A 1 109 ? 17.625 8.508 3.154 1 98.5 109 LEU A CA 1
ATOM 843 C C . LEU A 1 109 ? 16.609 9.094 2.184 1 98.5 109 LEU A C 1
ATOM 845 O O . LEU A 1 109 ? 16.984 9.633 1.139 1 98.5 109 LEU A O 1
ATOM 849 N N . VAL A 1 110 ? 15.375 8.984 2.498 1 98 110 VAL A N 1
ATOM 850 C CA . VAL A 1 110 ? 14.328 9.516 1.635 1 98 110 VAL A CA 1
ATOM 851 C C . VAL A 1 110 ? 13.805 10.828 2.211 1 98 110 VAL A C 1
ATOM 853 O O . VAL A 1 110 ? 13.336 10.875 3.35 1 98 110 VAL A O 1
ATOM 856 N N . ARG A 1 111 ? 13.836 11.844 1.406 1 97.38 111 ARG A N 1
ATOM 857 C CA . ARG A 1 111 ? 13.375 13.156 1.84 1 97.38 111 ARG A CA 1
ATOM 858 C C . ARG A 1 111 ? 12.492 13.805 0.774 1 97.38 111 ARG A C 1
ATOM 860 O O . ARG A 1 111 ? 12.25 15.016 0.818 1 97.38 111 ARG A O 1
ATOM 867 N N . GLN A 1 112 ? 12.016 13.031 -0.13 1 95.19 112 GLN A N 1
ATOM 868 C CA . GLN A 1 112 ? 11.164 13.523 -1.206 1 95.19 112 GLN A CA 1
ATOM 869 C C . GLN A 1 112 ? 9.875 12.719 -1.298 1 95.19 112 GLN A C 1
ATOM 871 O O . GLN A 1 112 ? 9.867 11.508 -1.047 1 95.19 112 GLN A O 1
ATOM 876 N N . LEU A 1 113 ? 8.828 13.414 -1.716 1 92.75 113 LEU A N 1
ATOM 877 C CA . LEU A 1 113 ? 7.551 12.742 -1.93 1 92.75 113 LEU A CA 1
ATOM 878 C C . LEU A 1 113 ? 7.641 11.766 -3.1 1 92.75 113 LEU A C 1
ATOM 880 O O . LEU A 1 113 ? 8.242 12.086 -4.129 1 92.75 113 LEU A O 1
ATOM 884 N N . VAL A 1 114 ? 7.043 10.648 -2.908 1 93.69 114 VAL A N 1
ATOM 885 C CA . VAL A 1 114 ? 7.023 9.641 -3.961 1 93.69 114 VAL A CA 1
ATOM 886 C C . VAL A 1 114 ? 6.055 10.055 -5.062 1 93.69 114 VAL A C 1
ATOM 888 O O . VAL A 1 114 ? 6.262 9.742 -6.238 1 93.69 114 VAL A O 1
ATOM 891 N N . ARG A 1 115 ? 5 10.734 -4.617 1 89.44 115 ARG A N 1
ATOM 892 C CA . ARG A 1 115 ? 3.998 11.219 -5.559 1 89.44 115 ARG A CA 1
ATOM 893 C C . ARG A 1 115 ? 4.117 12.727 -5.75 1 89.44 115 ARG A C 1
ATOM 895 O O . ARG A 1 115 ? 4.098 13.484 -4.777 1 89.44 115 ARG A O 1
ATOM 902 N N . GLY A 1 116 ? 4.242 13.07 -7.031 1 82.94 116 GLY A N 1
ATOM 903 C CA . GLY A 1 116 ? 4.254 14.492 -7.348 1 82.94 116 GLY A CA 1
ATOM 904 C C . GLY A 1 116 ? 2.871 15.047 -7.625 1 82.94 116 GLY A C 1
ATOM 905 O O . GLY A 1 116 ? 1.863 14.438 -7.262 1 82.94 116 GLY A O 1
ATOM 906 N N . LEU A 1 117 ? 2.807 16.203 -8.141 1 74.88 117 LEU A N 1
ATOM 907 C CA . LEU A 1 117 ? 1.567 16.938 -8.367 1 74.88 117 LEU A CA 1
ATOM 908 C C . LEU A 1 117 ? 0.882 16.469 -9.641 1 74.88 117 LEU A C 1
ATOM 910 O O . LEU A 1 117 ? -0.348 16.453 -9.727 1 74.88 117 LEU A O 1
ATOM 914 N N . CYS A 1 118 ? 1.741 16.031 -10.539 1 73.69 118 CYS A N 1
ATOM 915 C CA . CYS A 1 118 ? 1.186 15.656 -11.836 1 73.69 118 CYS A CA 1
ATOM 916 C C . CYS A 1 118 ? 1.003 14.148 -11.938 1 73.69 118 CYS A C 1
ATOM 918 O O . CYS A 1 118 ? 1.657 13.391 -11.219 1 73.69 118 CYS A O 1
ATOM 920 N N . GLU A 1 119 ? 0.038 13.766 -12.75 1 68.31 119 GLU A N 1
ATOM 921 C CA . GLU A 1 119 ? -0.333 12.359 -12.914 1 68.31 119 GLU A CA 1
ATOM 922 C C . GLU A 1 119 ? 0.876 11.516 -13.297 1 68.31 119 GLU A C 1
ATOM 924 O O . GLU A 1 119 ? 0.962 10.344 -12.922 1 68.31 119 GLU A O 1
ATOM 929 N N . ASP A 1 120 ? 1.761 12.164 -13.906 1 76.88 120 ASP A N 1
ATOM 930 C CA . ASP A 1 120 ? 2.904 11.398 -14.398 1 76.88 120 ASP A CA 1
ATOM 931 C C . ASP A 1 120 ? 4.035 11.383 -13.367 1 76.88 120 ASP A C 1
ATOM 933 O O . ASP A 1 120 ? 5.078 10.766 -13.594 1 76.88 120 ASP A O 1
ATOM 937 N N . GLU A 1 121 ? 3.756 12 -12.219 1 84.94 121 GLU A N 1
ATOM 938 C CA . GLU A 1 121 ? 4.793 12.078 -11.195 1 84.94 121 GLU A CA 1
ATOM 939 C C . GLU A 1 121 ? 4.52 11.102 -10.055 1 84.94 121 GLU A C 1
ATOM 941 O O . GLU A 1 121 ? 4.355 11.508 -8.906 1 84.94 121 GLU A O 1
ATOM 946 N N . LEU A 1 122 ? 4.375 9.906 -10.43 1 87.94 122 LEU A N 1
ATOM 947 C CA . LEU A 1 122 ? 4.293 8.812 -9.469 1 87.94 122 LEU A CA 1
ATOM 948 C C . LEU A 1 122 ? 5.496 7.887 -9.586 1 87.94 122 LEU A C 1
ATOM 950 O O . LEU A 1 122 ? 5.695 7.254 -10.625 1 87.94 122 LEU A O 1
ATOM 954 N N . TYR A 1 123 ? 6.266 7.809 -8.547 1 94.38 123 TYR A N 1
ATOM 955 C CA . TYR A 1 123 ? 7.562 7.145 -8.633 1 94.38 123 TYR A CA 1
ATOM 956 C C . TYR A 1 123 ? 7.57 5.852 -7.824 1 94.38 123 TYR A C 1
ATOM 958 O O . TYR A 1 123 ? 8.594 5.477 -7.254 1 94.38 123 TYR A O 1
ATOM 966 N N . THR A 1 124 ? 6.453 5.203 -7.734 1 94.94 124 THR A N 1
ATOM 967 C CA . THR A 1 124 ? 6.312 3.994 -6.93 1 94.94 124 THR A CA 1
ATOM 968 C C . THR A 1 124 ? 7.164 2.863 -7.5 1 94.94 124 THR A C 1
ATOM 970 O O . THR A 1 124 ? 7.652 2.012 -6.754 1 94.94 124 THR A O 1
ATOM 973 N N . ASN A 1 125 ? 7.395 2.871 -8.82 1 96.12 125 ASN A N 1
ATOM 974 C CA . ASN A 1 125 ? 8.203 1.802 -9.398 1 96.12 125 ASN A CA 1
ATOM 975 C C . ASN A 1 125 ? 9.617 1.796 -8.82 1 96.12 125 ASN A C 1
ATOM 977 O O . ASN A 1 125 ? 10.156 0.734 -8.516 1 96.12 125 ASN A O 1
ATOM 981 N N . ALA A 1 126 ? 10.164 2.988 -8.719 1 97.06 126 ALA A N 1
ATOM 982 C CA . ALA A 1 126 ? 11.484 3.08 -8.109 1 97.06 126 ALA A CA 1
ATOM 983 C C . ALA A 1 126 ? 11.445 2.648 -6.645 1 97.06 126 ALA A C 1
ATOM 985 O O . ALA A 1 126 ? 12.336 1.926 -6.18 1 97.06 126 ALA A O 1
ATOM 986 N N . LEU A 1 127 ? 10.445 3.057 -5.961 1 97.38 127 LEU A N 1
ATOM 987 C CA . LEU A 1 127 ? 10.258 2.668 -4.566 1 97.38 127 LEU A CA 1
ATOM 988 C C . LEU A 1 127 ? 10.188 1.151 -4.43 1 97.38 127 LEU A C 1
ATOM 990 O O . LEU A 1 127 ? 10.828 0.572 -3.551 1 97.38 127 LEU A O 1
ATOM 994 N N . TYR A 1 128 ? 9.453 0.508 -5.273 1 97.06 128 TYR A N 1
ATOM 995 C CA . TYR A 1 128 ? 9.281 -0.939 -5.238 1 97.06 128 TYR A CA 1
ATOM 996 C C . TYR A 1 128 ? 10.609 -1.653 -5.445 1 97.06 128 TYR A C 1
ATOM 998 O O . TYR A 1 128 ? 10.844 -2.723 -4.875 1 97.06 128 TYR A O 1
ATOM 1006 N N . GLY A 1 129 ? 11.422 -1.064 -6.281 1 97.5 129 GLY A N 1
ATOM 1007 C CA . GLY A 1 129 ? 12.742 -1.651 -6.465 1 97.5 129 GLY A CA 1
ATOM 1008 C C . GLY A 1 129 ? 13.555 -1.699 -5.184 1 97.5 129 GLY A C 1
ATOM 1009 O O . GLY A 1 129 ? 14.164 -2.723 -4.871 1 97.5 129 GLY A O 1
ATOM 1010 N N . LEU A 1 130 ? 13.523 -0.619 -4.492 1 97.56 130 LEU A N 1
ATOM 1011 C CA . LEU A 1 130 ? 14.25 -0.551 -3.229 1 97.56 130 LEU A CA 1
ATOM 1012 C C . LEU A 1 130 ? 13.625 -1.486 -2.195 1 97.56 130 LEU A C 1
ATOM 1014 O O . LEU A 1 130 ? 14.344 -2.127 -1.422 1 97.56 130 LEU A O 1
ATOM 1018 N N . LEU A 1 131 ? 12.344 -1.535 -2.225 1 96 131 LEU A N 1
ATOM 1019 C CA . LEU A 1 131 ? 11.617 -2.441 -1.343 1 96 131 LEU A CA 1
ATOM 1020 C C . LEU A 1 131 ? 11.953 -3.895 -1.656 1 96 131 LEU A C 1
ATOM 1022 O O . LEU A 1 131 ? 12.242 -4.68 -0.75 1 96 131 LEU A O 1
ATOM 1026 N N . PHE A 1 132 ? 11.922 -4.242 -2.934 1 96 132 PHE A N 1
ATOM 1027 C CA . PHE A 1 132 ? 12.203 -5.586 -3.434 1 96 132 PHE A CA 1
ATOM 1028 C C . PHE A 1 132 ? 13.578 -6.055 -2.988 1 96 132 PHE A C 1
ATOM 1030 O O . PHE A 1 132 ? 13.742 -7.188 -2.531 1 96 132 PHE A O 1
ATOM 1037 N N . ALA A 1 133 ? 14.516 -5.176 -2.996 1 95.12 133 ALA A N 1
ATOM 1038 C CA . ALA A 1 133 ? 15.898 -5.508 -2.643 1 95.12 133 ALA A CA 1
ATOM 1039 C C . ALA A 1 133 ? 16.094 -5.523 -1.129 1 95.12 133 ALA A C 1
ATOM 1041 O O . ALA A 1 133 ? 17.094 -6.031 -0.629 1 95.12 133 ALA A O 1
ATOM 1042 N N . GLY A 1 134 ? 15.156 -4.93 -0.415 1 93.75 134 GLY A N 1
ATOM 1043 C CA . GLY A 1 134 ? 15.258 -4.891 1.035 1 93.75 134 GLY A CA 1
ATOM 1044 C C . GLY A 1 134 ? 16.312 -3.92 1.527 1 93.75 134 GLY A C 1
ATOM 1045 O O . GLY A 1 134 ? 16.984 -4.172 2.539 1 93.75 134 GLY A O 1
ATOM 1046 N N . ILE A 1 135 ? 16.516 -2.824 0.809 1 96.06 135 ILE A N 1
ATOM 1047 C CA . ILE A 1 135 ? 17.5 -1.838 1.221 1 96.06 135 ILE A CA 1
ATOM 1048 C C . ILE A 1 135 ? 17 -1.077 2.445 1 96.06 135 ILE A C 1
ATOM 1050 O O . ILE A 1 135 ? 15.898 -0.523 2.428 1 96.06 135 ILE A O 1
ATOM 1054 N N . PRO A 1 136 ? 17.797 -1.08 3.523 1 96.12 136 PRO A N 1
ATOM 1055 C CA . PRO A 1 136 ? 17.359 -0.302 4.684 1 96.12 136 PRO A CA 1
ATOM 1056 C C . PRO A 1 136 ? 17.344 1.2 4.414 1 96.12 136 PRO A C 1
ATOM 1058 O O . PRO A 1 136 ? 18.125 1.695 3.598 1 96.12 136 PRO A O 1
ATOM 1061 N N . ALA A 1 137 ? 16.469 1.915 5.141 1 97.44 137 ALA A N 1
ATOM 1062 C CA . ALA A 1 137 ? 16.281 3.334 4.848 1 97.44 137 ALA A CA 1
ATOM 1063 C C . ALA A 1 137 ? 15.695 4.07 6.047 1 97.44 137 ALA A C 1
ATOM 1065 O O . ALA A 1 137 ? 15.188 3.447 6.984 1 97.44 137 ALA A O 1
ATOM 1066 N N . VAL A 1 138 ? 15.805 5.418 5.973 1 97.44 138 VAL A N 1
ATOM 1067 C CA . VAL A 1 138 ? 15.086 6.336 6.855 1 97.44 138 VAL A CA 1
ATOM 1068 C C . VAL A 1 138 ? 14.227 7.281 6.027 1 97.44 138 VAL A C 1
ATOM 1070 O O . VAL A 1 138 ? 14.742 8.094 5.254 1 97.44 138 VAL A O 1
ATOM 1073 N N . ASN A 1 139 ? 13.047 7.234 6.352 1 96.44 139 ASN A N 1
ATOM 1074 C CA . ASN A 1 139 ? 12.211 6.188 6.93 1 96.44 139 ASN A CA 1
ATOM 1075 C C . ASN A 1 139 ? 12.336 4.883 6.152 1 96.44 139 ASN A C 1
ATOM 1077 O O . ASN A 1 139 ? 12.883 4.859 5.051 1 96.44 139 ASN A O 1
ATOM 1081 N N . SER A 1 140 ? 11.883 3.836 6.734 1 94.62 140 SER A N 1
ATOM 1082 C CA . SER A 1 140 ? 11.906 2.572 6 1 94.62 140 SER A CA 1
ATOM 1083 C C . SER A 1 140 ? 11.086 2.654 4.723 1 94.62 140 SER A C 1
ATOM 1085 O O . SER A 1 140 ? 10.07 3.359 4.672 1 94.62 140 SER A O 1
ATOM 1087 N N . ILE A 1 141 ? 11.531 1.915 3.691 1 95.19 141 ILE A N 1
ATOM 1088 C CA . ILE A 1 141 ? 10.82 1.906 2.416 1 95.19 141 ILE A CA 1
ATOM 1089 C C . ILE A 1 141 ? 9.398 1.379 2.617 1 95.19 141 ILE A C 1
ATOM 1091 O O . ILE A 1 141 ? 8.453 1.885 2.012 1 95.19 141 ILE A O 1
ATOM 1095 N N . ASP A 1 142 ? 9.289 0.458 3.482 1 91.31 142 ASP A N 1
ATOM 1096 C CA . ASP A 1 142 ? 7.98 -0.117 3.781 1 91.31 142 ASP A CA 1
ATOM 1097 C C . ASP A 1 142 ? 7.047 0.928 4.391 1 91.31 142 ASP A C 1
ATOM 1099 O O . ASP A 1 142 ? 5.875 1.015 4.02 1 91.31 142 ASP A O 1
ATOM 1103 N N . SER A 1 143 ? 7.523 1.67 5.32 1 92.44 143 SER A N 1
ATOM 1104 C CA . SER A 1 143 ? 6.703 2.703 5.949 1 92.44 143 SER A CA 1
ATOM 1105 C C . SER A 1 143 ? 6.262 3.752 4.934 1 92.44 143 SER A C 1
ATOM 1107 O O . SER A 1 143 ? 5.129 4.238 4.988 1 92.44 143 SER A O 1
ATOM 1109 N N . ILE A 1 144 ? 7.164 4.102 4.066 1 94.31 144 ILE A N 1
ATOM 1110 C CA . ILE A 1 144 ? 6.84 5.074 3.025 1 94.31 144 ILE A CA 1
ATOM 1111 C C . ILE A 1 144 ? 5.766 4.504 2.104 1 94.31 144 ILE A C 1
ATOM 1113 O O . ILE A 1 144 ? 4.805 5.199 1.762 1 94.31 144 ILE A O 1
ATOM 1117 N N . HIS A 1 145 ? 5.91 3.297 1.781 1 92.81 145 HIS A N 1
ATOM 1118 C CA . HIS A 1 145 ? 4.934 2.611 0.943 1 92.81 145 HIS A CA 1
ATOM 1119 C C . HIS A 1 145 ? 3.555 2.615 1.591 1 92.81 145 HIS A C 1
ATOM 1121 O O . HIS A 1 145 ? 2.555 2.91 0.932 1 92.81 145 HIS A O 1
ATOM 1127 N N . GLN A 1 146 ? 3.488 2.361 2.857 1 88.12 146 GLN A N 1
ATOM 1128 C CA . GLN A 1 146 ? 2.225 2.283 3.584 1 88.12 146 GLN A CA 1
ATOM 1129 C C . GLN A 1 146 ? 1.591 3.662 3.734 1 88.12 146 GLN A C 1
ATOM 1131 O O . GLN A 1 146 ? 0.385 3.773 3.965 1 88.12 146 GLN A O 1
ATOM 1136 N N . GLY A 1 147 ? 2.367 4.691 3.615 1 89.19 147 GLY A N 1
ATOM 1137 C CA . GLY A 1 147 ? 1.887 6.047 3.838 1 89.19 147 GLY A CA 1
ATOM 1138 C C . GLY A 1 147 ? 1.502 6.762 2.557 1 89.19 147 GLY A C 1
ATOM 1139 O O . GLY A 1 147 ? 1.227 7.965 2.568 1 89.19 147 GLY A O 1
ATOM 1140 N N . LEU A 1 148 ? 1.381 6.035 1.481 1 90.69 148 LEU A N 1
ATOM 1141 C CA . LEU A 1 148 ? 1.211 6.672 0.179 1 90.69 148 LEU A CA 1
ATOM 1142 C C . LEU A 1 148 ? -0.21 7.199 0.013 1 90.69 148 LEU A C 1
ATOM 1144 O O . LEU A 1 148 ? -0.426 8.211 -0.657 1 90.69 148 LEU A O 1
ATOM 1148 N N . GLU A 1 149 ? -1.161 6.504 0.632 1 92.06 149 GLU A N 1
ATOM 1149 C CA . GLU A 1 149 ? -2.557 6.848 0.378 1 92.06 149 GLU A CA 1
ATOM 1150 C C . GLU A 1 149 ? -3.213 7.441 1.621 1 92.06 149 GLU A C 1
ATOM 1152 O O . GLU A 1 149 ? -3.297 6.785 2.66 1 92.06 149 GLU A O 1
ATOM 1157 N N . ARG A 1 150 ? -3.803 8.594 1.452 1 91.81 150 ARG A N 1
ATOM 1158 C CA . ARG A 1 150 ? -4.391 9.344 2.559 1 91.81 150 ARG A CA 1
ATOM 1159 C C . ARG A 1 150 ? -5.465 8.523 3.268 1 91.81 150 ARG A C 1
ATOM 1161 O O . ARG A 1 150 ? -5.496 8.461 4.496 1 91.81 150 ARG A O 1
ATOM 1168 N N . PRO A 1 151 ? -6.371 7.895 2.549 1 93.25 151 PRO A N 1
ATOM 1169 C CA . PRO A 1 151 ? -7.398 7.133 3.264 1 93.25 151 PRO A CA 1
ATOM 1170 C C . PRO A 1 151 ? -6.82 5.98 4.082 1 93.25 151 PRO A C 1
ATOM 1172 O O . PRO A 1 151 ? -7.344 5.648 5.145 1 93.25 151 PRO A O 1
ATOM 1175 N N . ALA A 1 152 ? -5.785 5.398 3.568 1 91.88 152 ALA A N 1
ATOM 1176 C CA . ALA A 1 152 ? -5.137 4.328 4.32 1 91.88 152 ALA A CA 1
ATOM 1177 C C . ALA A 1 152 ? -4.48 4.867 5.586 1 91.88 152 ALA A C 1
ATOM 1179 O O . ALA A 1 152 ? -4.57 4.25 6.652 1 91.88 152 ALA A O 1
ATOM 1180 N N . VAL A 1 153 ? -3.82 5.965 5.492 1 92 153 VAL A N 1
ATOM 1181 C CA . VAL A 1 153 ? -3.178 6.598 6.637 1 92 153 VAL A CA 1
ATOM 1182 C C . VAL A 1 153 ? -4.234 6.992 7.668 1 92 153 VAL A C 1
ATOM 1184 O O . VAL A 1 153 ? -4.074 6.73 8.859 1 92 153 VAL A O 1
ATOM 1187 N N . TYR A 1 154 ? -5.301 7.637 7.207 1 92.56 154 TYR A N 1
ATOM 1188 C CA . TYR A 1 154 ? -6.383 8.047 8.094 1 92.56 154 TYR A CA 1
ATOM 1189 C C . TYR A 1 154 ? -6.973 6.844 8.82 1 92.56 154 TYR A C 1
ATOM 1191 O O . TYR A 1 154 ? -7.227 6.902 10.031 1 92.56 154 TYR A O 1
ATOM 1199 N N . ALA A 1 155 ? -7.176 5.762 8.078 1 90.94 155 ALA A N 1
ATOM 1200 C CA . ALA A 1 155 ? -7.723 4.543 8.664 1 90.94 155 ALA A CA 1
ATOM 1201 C C . ALA A 1 155 ? -6.809 4.008 9.766 1 90.94 155 ALA A C 1
ATOM 1203 O O . ALA A 1 155 ? -7.281 3.592 10.828 1 90.94 155 ALA A O 1
ATOM 1204 N N . ALA A 1 156 ? -5.574 4.004 9.531 1 88.31 156 ALA A N 1
ATOM 1205 C CA . ALA A 1 156 ? -4.609 3.537 10.523 1 88.31 156 ALA A CA 1
ATOM 1206 C C . ALA A 1 156 ? -4.645 4.402 11.773 1 88.31 156 ALA A C 1
ATOM 1208 O O . ALA A 1 156 ? -4.574 3.887 12.898 1 88.31 156 ALA A O 1
ATOM 1209 N N . LEU A 1 157 ? -4.742 5.672 11.609 1 89.5 157 LEU A N 1
ATOM 1210 C CA . LEU A 1 157 ? -4.793 6.598 12.734 1 89.5 157 LEU A CA 1
ATOM 1211 C C . LEU A 1 157 ? -6.066 6.387 13.547 1 89.5 157 LEU A C 1
ATOM 1213 O O . LEU A 1 157 ? -6.035 6.457 14.781 1 89.5 157 LEU A O 1
ATOM 1217 N N . ARG A 1 158 ? -7.098 6.195 12.883 1 86.88 158 ARG A N 1
ATOM 1218 C CA . ARG A 1 158 ? -8.375 5.977 13.555 1 86.88 158 ARG A CA 1
ATOM 1219 C C . ARG A 1 158 ? -8.336 4.719 14.414 1 86.88 158 ARG A C 1
ATOM 1221 O O . ARG A 1 158 ? -8.914 4.684 15.5 1 86.88 158 ARG A O 1
ATOM 1228 N N . GLY A 1 159 ? -7.684 3.703 13.891 1 76.38 159 GLY A N 1
ATOM 1229 C CA . GLY A 1 159 ? -7.566 2.453 14.625 1 76.38 159 GLY A CA 1
ATOM 1230 C C . GLY A 1 159 ? -6.652 2.549 15.836 1 76.38 159 GLY A C 1
ATOM 1231 O O . GLY A 1 159 ? -6.758 1.749 16.766 1 76.38 159 GLY A O 1
ATOM 1232 N N . GLY A 1 160 ? -5.41 3.336 15.781 1 63.31 160 GLY A N 1
ATOM 1233 C CA . GLY A 1 160 ? -4.336 3.42 16.766 1 63.31 160 GLY A CA 1
ATOM 1234 C C . GLY A 1 160 ? -4.742 4.148 18.031 1 63.31 160 GLY A C 1
ATOM 1235 O O . GLY A 1 160 ? -3.934 4.312 18.938 1 63.31 160 GLY A O 1
ATOM 1236 N N . LYS A 1 161 ? -5.949 4.465 18.391 1 61.66 161 LYS A N 1
ATOM 1237 C CA . LYS A 1 161 ? -6.25 4.816 19.766 1 61.66 161 LYS A CA 1
ATOM 1238 C C . LYS A 1 161 ? -7.133 6.059 19.844 1 61.66 161 LYS A C 1
ATOM 1240 O O . LYS A 1 161 ? -7.172 6.855 18.906 1 61.66 161 LYS A O 1
ATOM 1245 N N . ASP A 1 162 ? -7.91 6.094 20.797 1 64.38 162 ASP A N 1
ATOM 1246 C CA . ASP A 1 162 ? -8.719 7.211 21.281 1 64.38 162 ASP A CA 1
ATOM 1247 C C . ASP A 1 162 ? -7.859 8.438 21.547 1 64.38 162 ASP A C 1
ATOM 1249 O O . ASP A 1 162 ? -8.375 9.492 21.922 1 64.38 162 ASP A O 1
ATOM 1253 N N . LYS A 1 163 ? -6.633 8.406 21.031 1 70.44 163 LYS A N 1
ATOM 1254 C CA . LYS A 1 163 ? -5.676 9.438 21.422 1 70.44 163 LYS A CA 1
ATOM 1255 C C . LYS A 1 163 ? -5.566 10.516 20.359 1 70.44 163 LYS A C 1
ATOM 1257 O O . LYS A 1 163 ? -4.996 11.586 20.594 1 70.44 163 LYS A O 1
ATOM 1262 N N . PHE A 1 164 ? -6.148 10.211 19.172 1 87.19 164 PHE A N 1
ATOM 1263 C CA . PHE A 1 164 ? -5.949 11.188 18.109 1 87.19 164 PHE A CA 1
ATOM 1264 C C . PHE A 1 164 ? -7.242 11.93 17.797 1 87.19 164 PHE A C 1
ATOM 1266 O O . PHE A 1 164 ? -8.203 11.344 17.297 1 87.19 164 PHE A O 1
ATOM 1273 N N . PRO A 1 165 ? -7.262 13.148 18.203 1 92.88 165 PRO A N 1
ATOM 1274 C CA . PRO A 1 165 ? -8.43 13.938 17.797 1 92.88 165 PRO A CA 1
ATOM 1275 C C . PRO A 1 165 ? -8.453 14.227 16.297 1 92.88 165 PRO A C 1
ATOM 1277 O O . PRO A 1 165 ? -8.188 15.352 15.883 1 92.88 165 PRO A O 1
ATOM 1280 N N . LEU A 1 166 ? -8.852 13.266 15.57 1 93.81 166 LEU A N 1
ATOM 1281 C CA . LEU A 1 166 ? -8.859 13.383 14.117 1 93.81 166 LEU A CA 1
ATOM 1282 C C . LEU A 1 166 ? -10.016 14.266 13.656 1 93.81 166 LEU A C 1
ATOM 1284 O O . LEU A 1 166 ? -11.109 14.203 14.211 1 93.81 166 LEU A O 1
ATOM 1288 N N . ILE A 1 167 ? -9.75 15.016 12.68 1 93.56 167 ILE A N 1
ATOM 1289 C CA . ILE A 1 167 ? -10.828 15.797 12.078 1 93.56 167 ILE A CA 1
ATOM 1290 C C . ILE A 1 167 ? -11.852 14.867 11.445 1 93.56 167 ILE A C 1
ATOM 1292 O O . ILE A 1 167 ? -11.492 13.867 10.82 1 93.56 167 ILE A O 1
ATOM 1296 N N . PRO A 1 168 ? -13.125 15.141 11.672 1 91.38 168 PRO A N 1
ATOM 1297 C CA . PRO A 1 168 ? -14.117 14.336 10.953 1 91.38 168 PRO A CA 1
ATOM 1298 C C . PRO A 1 168 ? -13.977 14.438 9.438 1 91.38 168 PRO A C 1
ATOM 1300 O O . PRO A 1 168 ? -13.773 15.531 8.906 1 91.38 168 PRO A O 1
ATOM 1303 N N . MET A 1 169 ? -14.062 13.305 8.805 1 93.81 169 MET A N 1
ATOM 1304 C CA . MET A 1 169 ? -13.805 13.25 7.367 1 93.81 169 MET A CA 1
ATOM 1305 C C . MET A 1 169 ? -14.75 12.266 6.68 1 93.81 169 MET A C 1
ATOM 1307 O O . MET A 1 169 ? -15.141 11.258 7.27 1 93.81 169 MET A O 1
ATOM 1311 N N . SER A 1 170 ? -15.141 12.641 5.488 1 95.94 170 SER A N 1
ATOM 1312 C CA . SER A 1 170 ? -15.875 11.742 4.602 1 95.94 170 SER A CA 1
ATOM 1313 C C . SER A 1 170 ? -15.031 11.352 3.393 1 95.94 170 SER A C 1
ATOM 1315 O O . SER A 1 170 ? -14.203 12.141 2.922 1 95.94 170 SER A O 1
ATOM 1317 N N . TYR A 1 171 ? -15.211 10.172 2.971 1 97.25 171 TYR A N 1
ATOM 1318 C CA . TYR A 1 171 ? -14.5 9.641 1.814 1 97.25 171 TYR A CA 1
ATOM 1319 C C . TYR A 1 171 ? -15.477 9.273 0.7 1 97.25 171 TYR A C 1
ATOM 1321 O O . TYR A 1 171 ? -16.531 8.695 0.958 1 97.25 171 TYR A O 1
ATOM 1329 N N . TYR A 1 172 ? -15.125 9.57 -0.546 1 96.81 172 TYR A N 1
ATOM 1330 C CA . TYR A 1 172 ? -15.898 9.219 -1.73 1 96.81 172 TYR A CA 1
ATOM 1331 C C . TYR A 1 172 ? -15.016 8.578 -2.789 1 96.81 172 TYR A C 1
ATOM 1333 O O . TYR A 1 172 ? -14.055 9.195 -3.268 1 96.81 172 TYR A O 1
ATOM 1341 N N . SER A 1 173 ? -15.383 7.363 -3.178 1 96.31 173 SER A N 1
ATOM 1342 C CA . SER A 1 173 ? -14.555 6.605 -4.105 1 96.31 173 SER A CA 1
ATOM 1343 C C . SER A 1 173 ? -14.648 7.168 -5.52 1 96.31 173 SER A C 1
ATOM 1345 O O . SER A 1 173 ? -13.82 6.844 -6.379 1 96.31 173 SER A O 1
ATOM 1347 N N . HIS A 1 174 ? -15.688 7.938 -5.758 1 92.31 174 HIS A N 1
ATOM 1348 C CA . HIS A 1 174 ? -16 8.508 -7.062 1 92.31 174 HIS A CA 1
ATOM 1349 C C . HIS A 1 174 ? -16.906 9.727 -6.922 1 92.31 174 HIS A C 1
ATOM 1351 O O . HIS A 1 174 ? -17.625 9.859 -5.926 1 92.31 174 HIS A O 1
ATOM 1357 N N . ALA A 1 175 ? -16.844 10.562 -7.98 1 89.25 175 ALA A N 1
ATOM 1358 C CA . ALA A 1 175 ? -17.719 11.727 -7.977 1 89.25 175 ALA A CA 1
ATOM 1359 C C . ALA A 1 175 ? -19.188 11.32 -7.824 1 89.25 175 ALA A C 1
ATOM 1361 O O . ALA A 1 175 ? -19.969 12 -7.152 1 89.25 175 ALA A O 1
ATOM 1362 N N . LYS A 1 176 ? -19.531 10.258 -8.375 1 88.75 176 LYS A N 1
ATOM 1363 C CA . LYS A 1 176 ? -20.906 9.781 -8.352 1 88.75 176 LYS A CA 1
ATOM 1364 C C . LYS A 1 176 ? -21.328 9.367 -6.941 1 88.75 176 LYS A C 1
ATOM 1366 O O . LYS A 1 176 ? -22.516 9.266 -6.645 1 88.75 176 LYS A O 1
ATOM 1371 N N . ALA A 1 177 ? -20.391 9.078 -6.141 1 89.62 177 ALA A N 1
ATOM 1372 C CA . ALA A 1 177 ? -20.688 8.672 -4.77 1 89.62 177 ALA A CA 1
ATOM 1373 C C . ALA A 1 177 ? -21.031 9.875 -3.9 1 89.62 177 ALA A C 1
ATOM 1375 O O . ALA A 1 177 ? -21.547 9.719 -2.793 1 89.62 177 ALA A O 1
ATOM 1376 N N . MET A 1 178 ? -20.766 11.062 -4.375 1 89.75 178 MET A N 1
ATOM 1377 C CA . MET A 1 178 ? -20.953 12.273 -3.584 1 89.75 178 MET A CA 1
ATOM 1378 C C . MET A 1 178 ? -22.406 12.742 -3.623 1 89.75 178 MET A C 1
ATOM 1380 O O . MET A 1 178 ? -22.672 13.898 -3.943 1 89.75 178 MET A O 1
ATOM 1384 N N . ARG A 1 179 ? -23.234 11.852 -3.24 1 80.25 179 ARG A N 1
ATOM 1385 C CA . ARG A 1 179 ? -24.672 12.172 -3.238 1 80.25 179 ARG A CA 1
ATOM 1386 C C . ARG A 1 179 ? -25.047 12.953 -1.984 1 80.25 179 ARG A C 1
ATOM 1388 O O . ARG A 1 179 ? -25.875 13.867 -2.043 1 80.25 179 ARG A O 1
ATOM 1395 N N . PHE A 1 180 ? -24.453 12.539 -0.889 1 81.25 180 PHE A N 1
ATOM 1396 C CA . PHE A 1 180 ? -24.672 13.203 0.39 1 81.25 180 PHE A CA 1
ATOM 1397 C C . PHE A 1 180 ? -23.375 13.812 0.919 1 81.25 180 PHE A C 1
ATOM 1399 O O . PHE A 1 180 ? -22.344 13.141 0.959 1 81.25 180 PHE A O 1
ATOM 1406 N N . THR A 1 181 ? -23.453 15.039 1.065 1 81.94 181 THR A N 1
ATOM 1407 C CA . THR A 1 181 ? -22.297 15.727 1.604 1 81.94 181 THR A CA 1
ATOM 1408 C C . THR A 1 181 ? -22.531 16.141 3.053 1 81.94 181 THR A C 1
ATOM 1410 O O . THR A 1 181 ? -23.688 16.312 3.475 1 81.94 181 THR A O 1
ATOM 1413 N N . PRO A 1 182 ? -21.422 16.188 3.764 1 86.75 182 PRO A N 1
ATOM 1414 C CA . PRO A 1 182 ? -21.562 16.766 5.098 1 86.75 182 PRO A CA 1
ATOM 1415 C C . PRO A 1 182 ? -21.984 18.234 5.051 1 86.75 182 PRO A C 1
ATOM 1417 O O . PRO A 1 182 ? -22.141 18.812 3.969 1 86.75 182 PRO A O 1
ATOM 1420 N N . ASP A 1 183 ? -22.109 18.719 6.289 1 88.75 183 ASP A N 1
ATOM 1421 C CA . ASP A 1 183 ? -22.516 20.125 6.402 1 88.75 183 ASP A CA 1
ATOM 1422 C C . ASP A 1 183 ? -21.375 21.062 5.984 1 88.75 183 ASP A C 1
ATOM 1424 O O . ASP A 1 183 ? -20.219 20.781 6.258 1 88.75 183 ASP A O 1
ATOM 1428 N N . PHE A 1 184 ? -21.828 22.141 5.363 1 91.75 184 PHE A N 1
ATOM 1429 C CA . PHE A 1 184 ? -20.891 23.203 4.992 1 91.75 184 PHE A CA 1
ATOM 1430 C C . PHE A 1 184 ? -20.625 24.125 6.176 1 91.75 184 PHE A C 1
ATOM 1432 O O . PHE A 1 184 ? -21.469 24.266 7.062 1 91.75 184 PHE A O 1
ATOM 1439 N N . PRO A 1 185 ? -19.531 24.781 6.234 1 93.12 185 PRO A N 1
ATOM 1440 C CA . PRO A 1 185 ? -18.469 24.781 5.223 1 93.12 185 PRO A CA 1
ATOM 1441 C C . PRO A 1 185 ? -17.562 23.562 5.312 1 93.12 185 PRO A C 1
ATOM 1443 O O . PRO A 1 185 ? -17.406 22.969 6.383 1 93.12 185 PRO A O 1
ATOM 1446 N N . LEU A 1 186 ? -16.922 23.234 4.133 1 94.19 186 LEU A N 1
ATOM 1447 C CA . LEU A 1 186 ? -16.062 22.062 4.102 1 94.19 186 LEU A CA 1
ATOM 1448 C C . LEU A 1 186 ? -14.867 22.281 3.193 1 94.19 186 LEU A C 1
ATOM 1450 O O . LEU A 1 186 ? -14.812 23.25 2.447 1 94.19 186 LEU A O 1
ATOM 1454 N N . VAL A 1 187 ? -13.859 21.453 3.391 1 93.81 187 VAL A N 1
ATOM 1455 C CA . VAL A 1 187 ? -12.68 21.406 2.535 1 93.81 187 VAL A CA 1
ATOM 1456 C C . VAL A 1 187 ? -12.664 20.078 1.76 1 93.81 187 VAL A C 1
ATOM 1458 O O . VAL A 1 187 ? -12.859 19.016 2.34 1 93.81 187 VAL A O 1
ATOM 1461 N N . ALA A 1 188 ? -12.492 20.219 0.477 1 93.88 188 ALA A N 1
ATOM 1462 C CA . ALA A 1 188 ? -12.398 19.031 -0.378 1 93.88 188 ALA A CA 1
ATOM 1463 C C . ALA A 1 188 ? -10.953 18.797 -0.825 1 93.88 188 ALA A C 1
ATOM 1465 O O . ALA A 1 188 ? -10.242 19.75 -1.172 1 93.88 188 ALA A O 1
ATOM 1466 N N . LYS A 1 189 ? -10.539 17.562 -0.717 1 92.25 189 LYS A N 1
ATOM 1467 C CA . LYS A 1 189 ? -9.234 17.156 -1.215 1 92.25 189 LYS A CA 1
ATOM 1468 C C . LYS A 1 189 ? -9.359 16.031 -2.238 1 92.25 189 LYS A C 1
ATOM 1470 O O . LYS A 1 189 ? -10.031 15.023 -1.984 1 92.25 189 LYS A O 1
ATOM 1475 N N . ILE A 1 190 ? -8.719 16.219 -3.375 1 90.88 190 ILE A N 1
ATOM 1476 C CA . ILE A 1 190 ? -8.734 15.195 -4.414 1 90.88 190 ILE A CA 1
ATOM 1477 C C . ILE A 1 190 ? -7.48 14.336 -4.316 1 90.88 190 ILE A C 1
ATOM 1479 O O . ILE A 1 190 ? -6.359 14.852 -4.332 1 90.88 190 ILE A O 1
ATOM 1483 N N . GLY A 1 191 ? -7.699 13.047 -4.188 1 89.12 191 GLY A N 1
ATOM 1484 C CA . GLY A 1 191 ? -6.57 12.125 -4.148 1 89.12 191 GLY A CA 1
ATOM 1485 C C . GLY A 1 191 ? -5.625 12.391 -2.994 1 89.12 191 GLY A C 1
ATOM 1486 O O . GLY A 1 191 ? -6.059 12.766 -1.902 1 89.12 191 GLY A O 1
ATOM 1487 N N . SER A 1 192 ? -4.34 12.117 -3.238 1 83.19 192 SER A N 1
ATOM 1488 C CA . SER A 1 192 ? -3.34 12.25 -2.186 1 83.19 192 SER A CA 1
ATOM 1489 C C . SER A 1 192 ? -2.311 13.32 -2.531 1 83.19 192 SER A C 1
ATOM 1491 O O . SER A 1 192 ? -1.14 13.211 -2.162 1 83.19 192 SER A O 1
ATOM 1493 N N . ALA A 1 193 ? -2.779 14.25 -3.186 1 75.25 193 ALA A N 1
ATOM 1494 C CA . ALA A 1 193 ? -1.894 15.383 -3.453 1 75.25 193 ALA A CA 1
ATOM 1495 C C . ALA A 1 193 ? -1.512 16.094 -2.162 1 75.25 193 ALA A C 1
ATOM 1497 O O . ALA A 1 193 ? -2.279 16.109 -1.196 1 75.25 193 ALA A O 1
ATOM 1498 N N . GLU A 1 194 ? -0.262 16.516 -2.15 1 71.56 194 GLU A N 1
ATOM 1499 C CA . GLU A 1 194 ? 0.253 17.188 -0.962 1 71.56 194 GLU A CA 1
ATOM 1500 C C . GLU A 1 194 ? 0.516 18.672 -1.234 1 71.56 194 GLU A C 1
ATOM 1502 O O . GLU A 1 194 ? 0.279 19.156 -2.342 1 71.56 194 GLU A O 1
ATOM 1507 N N . ALA A 1 195 ? 0.887 19.391 -0.173 1 66.44 195 ALA A N 1
ATOM 1508 C CA . ALA A 1 195 ? 1.379 20.766 -0.229 1 66.44 195 ALA A CA 1
ATOM 1509 C C . ALA A 1 195 ? 0.281 21.719 -0.683 1 66.44 195 ALA A C 1
ATOM 1511 O O . ALA A 1 195 ? 0.552 22.703 -1.383 1 66.44 195 ALA A O 1
ATOM 1512 N N . GLY A 1 196 ? -0.948 21.406 -0.406 1 66.56 196 GLY A N 1
ATOM 1513 C CA . GLY A 1 196 ? -2.045 22.312 -0.694 1 66.56 196 GLY A CA 1
ATOM 1514 C C . GLY A 1 196 ? -2.646 22.094 -2.072 1 66.56 196 GLY A C 1
ATOM 1515 O O . GLY A 1 196 ? -3.666 22.703 -2.408 1 66.56 196 GLY A O 1
ATOM 1516 N N . TYR A 1 197 ? -2.049 21.203 -2.789 1 73.94 197 TYR A N 1
ATOM 1517 C CA . TYR A 1 197 ? -2.584 20.922 -4.117 1 73.94 197 TYR A CA 1
ATOM 1518 C C . TYR A 1 197 ? -3.781 19.984 -4.039 1 73.94 197 TYR A C 1
ATOM 1520 O O . TYR A 1 197 ? -3.855 19.141 -3.143 1 73.94 197 TYR A O 1
ATOM 1528 N N . GLY A 1 198 ? -4.711 20.281 -4.91 1 79.75 198 GLY A N 1
ATOM 1529 C CA . GLY A 1 198 ? -5.883 19.422 -4.992 1 79.75 198 GLY A CA 1
ATOM 1530 C C . GLY A 1 198 ? -6.879 19.656 -3.877 1 79.75 198 GLY A C 1
ATOM 1531 O O . GLY A 1 198 ? -7.641 18.766 -3.514 1 79.75 198 GLY A O 1
ATOM 1532 N N . LYS A 1 199 ? -6.742 20.75 -3.219 1 86.81 199 LYS A N 1
ATOM 1533 C CA . LYS A 1 199 ? -7.652 21.078 -2.129 1 86.81 199 LYS A CA 1
ATOM 1534 C C . LYS A 1 199 ? -8.5 22.312 -2.48 1 86.81 199 LYS A C 1
ATOM 1536 O O . LYS A 1 199 ? -8.008 23.25 -3.104 1 86.81 199 LYS A O 1
ATOM 1541 N N . MET A 1 200 ? -9.797 22.328 -2.08 1 89.38 200 MET A N 1
ATOM 1542 C CA . MET A 1 200 ? -10.719 23.438 -2.305 1 89.38 200 MET A CA 1
ATOM 1543 C C . MET A 1 200 ? -11.664 23.609 -1.122 1 89.38 200 MET A C 1
ATOM 1545 O O . MET A 1 200 ? -12.102 22.625 -0.522 1 89.38 200 MET A O 1
ATOM 1549 N N . ARG A 1 201 ? -11.914 24.844 -0.796 1 92 201 ARG A N 1
ATOM 1550 C CA . ARG A 1 201 ? -12.859 25.156 0.274 1 92 201 ARG A CA 1
ATOM 1551 C C . ARG A 1 201 ? -14.234 25.5 -0.288 1 92 201 ARG A C 1
ATOM 1553 O O . ARG A 1 201 ? -14.344 26.172 -1.314 1 92 201 ARG A O 1
ATOM 1560 N N . PHE A 1 202 ? -15.242 25.094 0.422 1 91.88 202 PHE A N 1
ATOM 1561 C CA . PHE A 1 202 ? -16.625 25.406 0.051 1 91.88 202 PHE A CA 1
ATOM 1562 C C . PHE A 1 202 ? -17.391 25.938 1.248 1 91.88 202 PHE A C 1
ATOM 1564 O O . PHE A 1 202 ? -17.547 25.25 2.258 1 91.88 202 PHE A O 1
ATOM 1571 N N . GLN A 1 203 ? -17.922 27.109 1.033 1 90.31 203 GLN A N 1
ATOM 1572 C CA . GLN A 1 203 ? -18.719 27.719 2.098 1 90.31 203 GLN A CA 1
ATOM 1573 C C . GLN A 1 203 ? -20.172 27.234 2.049 1 90.31 203 GLN A C 1
ATOM 1575 O O . GLN A 1 203 ? -20.828 27.125 3.084 1 90.31 203 GLN A O 1
ATOM 1580 N N . THR A 1 204 ? -20.609 27.047 0.832 1 87.75 204 THR A N 1
ATOM 1581 C CA . THR A 1 204 ? -21.984 26.625 0.622 1 87.75 204 THR A CA 1
ATOM 1582 C C . THR A 1 204 ? -22.062 25.516 -0.418 1 87.75 204 THR A C 1
ATOM 1584 O O . THR A 1 204 ? -21.062 25.203 -1.072 1 87.75 204 THR A O 1
ATOM 1587 N N . SER A 1 205 ? -23.234 24.938 -0.561 1 86.94 205 SER A N 1
ATOM 1588 C CA . SER A 1 205 ? -23.469 23.844 -1.487 1 86.94 205 SER A CA 1
ATOM 1589 C C . SER A 1 205 ? -23.469 24.328 -2.934 1 86.94 205 SER A C 1
ATOM 1591 O O . SER A 1 205 ? -23.312 23.531 -3.861 1 86.94 205 SER A O 1
ATOM 1593 N N . ASP A 1 206 ? -23.688 25.578 -3.174 1 85.38 206 ASP A N 1
ATOM 1594 C CA . ASP A 1 206 ? -23.859 26.109 -4.523 1 85.38 206 ASP A CA 1
ATOM 1595 C C . ASP A 1 206 ? -22.609 25.859 -5.371 1 85.38 206 ASP A C 1
ATOM 1597 O O . ASP A 1 206 ? -22.719 25.422 -6.516 1 85.38 206 ASP A O 1
ATOM 1601 N N . ASP A 1 207 ? -21.531 26.141 -4.824 1 85.25 207 ASP A N 1
ATOM 1602 C CA . ASP A 1 207 ? -20.281 26 -5.574 1 85.25 207 ASP A CA 1
ATOM 1603 C C . ASP A 1 207 ? -19.828 24.547 -5.598 1 85.25 207 ASP A C 1
ATOM 1605 O O . ASP A 1 207 ? -18.984 24.172 -6.418 1 85.25 207 ASP A O 1
ATOM 1609 N N . PHE A 1 208 ? -20.328 23.719 -4.824 1 88.94 208 PHE A N 1
ATOM 1610 C CA . PHE A 1 208 ? -19.891 22.344 -4.684 1 88.94 208 PHE A CA 1
ATOM 1611 C C . PHE A 1 208 ? -20.328 21.516 -5.879 1 88.94 208 PHE A C 1
ATOM 1613 O O . PHE A 1 208 ? -19.641 20.562 -6.27 1 88.94 208 PHE A O 1
ATOM 1620 N N . GLY A 1 209 ? -21.438 21.828 -6.496 1 83.94 209 GLY A N 1
ATOM 1621 C CA . GLY A 1 209 ? -21.922 21.125 -7.676 1 83.94 209 GLY A CA 1
ATOM 1622 C C . GLY A 1 209 ? -20.938 21.156 -8.828 1 83.94 209 GLY A C 1
ATOM 1623 O O . GLY A 1 209 ? -20.703 20.141 -9.484 1 83.94 209 GLY A O 1
ATOM 1624 N N . ASP A 1 210 ? -20.391 22.281 -9.102 1 84.56 210 ASP A N 1
ATOM 1625 C CA . ASP A 1 210 ? -19.406 22.422 -10.156 1 84.56 210 ASP A CA 1
ATOM 1626 C C . ASP A 1 210 ? -18.156 21.594 -9.852 1 84.56 210 ASP A C 1
ATOM 1628 O O . ASP A 1 210 ? -17.562 20.984 -10.75 1 84.56 210 ASP A O 1
ATOM 1632 N N . PHE A 1 211 ? -17.844 21.625 -8.602 1 88.88 211 PHE A N 1
ATOM 1633 C CA . PHE A 1 211 ? -16.688 20.844 -8.164 1 88.88 211 PHE A CA 1
ATOM 1634 C C . PHE A 1 211 ? -16.891 19.359 -8.453 1 88.88 211 PHE A C 1
ATOM 1636 O O . PHE A 1 211 ? -15.977 18.688 -8.93 1 88.88 211 PHE A O 1
ATOM 1643 N N . ARG A 1 212 ? -18.016 18.859 -8.203 1 87.06 212 ARG A N 1
ATOM 1644 C CA . ARG A 1 212 ? -18.344 17.453 -8.5 1 87.06 212 ARG A CA 1
ATOM 1645 C C . ARG A 1 212 ? -18.094 17.141 -9.969 1 87.06 212 ARG A C 1
ATOM 1647 O O . ARG A 1 212 ? -17.625 16.047 -10.297 1 87.06 212 ARG A O 1
ATOM 1654 N N . GLY A 1 213 ? -18.422 18.078 -10.805 1 85.62 213 GLY A N 1
ATOM 1655 C CA . GLY A 1 213 ? -18.172 17.891 -12.227 1 85.62 213 GLY A CA 1
ATOM 1656 C C . GLY A 1 213 ? -16.688 17.766 -12.547 1 85.62 213 GLY A C 1
ATOM 1657 O O . GLY A 1 213 ? -16.297 16.938 -13.375 1 85.62 213 GLY A O 1
ATOM 1658 N N . VAL A 1 214 ? -15.906 18.516 -11.867 1 83.81 214 VAL A N 1
ATOM 1659 C CA . VAL A 1 214 ? -14.461 18.5 -12.062 1 83.81 214 VAL A CA 1
ATOM 1660 C C . VAL A 1 214 ? -13.898 17.172 -11.578 1 83.81 214 VAL A C 1
ATOM 1662 O O . VAL A 1 214 ? -13.062 16.562 -12.25 1 83.81 214 VAL A O 1
ATOM 1665 N N . VAL A 1 215 ? -14.344 16.688 -10.445 1 86.19 215 VAL A N 1
ATOM 1666 C CA . VAL A 1 215 ? -13.898 15.43 -9.867 1 86.19 215 VAL A CA 1
ATOM 1667 C C . VAL A 1 215 ? -14.219 14.281 -10.82 1 86.19 215 VAL A C 1
ATOM 1669 O O . VAL A 1 215 ? -13.438 13.344 -10.969 1 86.19 215 VAL A O 1
ATOM 1672 N N . ALA A 1 216 ? -15.32 14.352 -11.438 1 85.62 216 ALA A N 1
ATOM 1673 C CA . ALA A 1 216 ? -15.758 13.297 -12.352 1 85.62 216 ALA A CA 1
ATOM 1674 C C . ALA A 1 216 ? -14.773 13.133 -13.5 1 85.62 216 ALA A C 1
ATOM 1676 O O . ALA A 1 216 ? -14.578 12.023 -14.008 1 85.62 216 ALA A O 1
ATOM 1677 N N . LEU A 1 217 ? -14.094 14.195 -13.852 1 80.31 217 LEU A N 1
ATOM 1678 C CA . LEU A 1 217 ? -13.125 14.172 -14.945 1 80.31 217 LEU A CA 1
ATOM 1679 C C . LEU A 1 217 ? -11.797 13.586 -14.477 1 80.31 217 LEU A C 1
ATOM 1681 O O . LEU A 1 217 ? -11.07 12.977 -15.266 1 80.31 217 LEU A O 1
ATOM 1685 N N . HIS A 1 218 ? -11.445 13.703 -13.234 1 78.62 218 HIS A N 1
ATOM 1686 C CA . HIS A 1 218 ? -10.164 13.273 -12.695 1 78.62 218 HIS A CA 1
ATOM 1687 C C . HIS A 1 218 ? -10.195 11.797 -12.32 1 78.62 218 HIS A C 1
ATOM 1689 O O . HIS A 1 218 ? -9.148 11.156 -12.219 1 78.62 218 HIS A O 1
ATOM 1695 N N . LYS A 1 219 ? -11.328 11.18 -12.07 1 80.19 219 LYS A N 1
ATOM 1696 C CA . LYS A 1 219 ? -11.57 9.773 -11.781 1 80.19 219 LYS A CA 1
ATOM 1697 C C . LYS A 1 219 ? -10.781 9.328 -10.547 1 80.19 219 LYS A C 1
ATOM 1699 O O . LYS A 1 219 ? -10.195 8.242 -10.539 1 80.19 219 LYS A O 1
ATOM 1704 N N . ASP A 1 220 ? -10.531 10.195 -9.633 1 88.69 220 ASP A N 1
ATOM 1705 C CA . ASP A 1 220 ? -9.883 9.867 -8.367 1 88.69 220 ASP A CA 1
ATOM 1706 C C . ASP A 1 220 ? -10.859 9.992 -7.199 1 88.69 220 ASP A C 1
ATOM 1708 O O . ASP A 1 220 ? -11.984 10.477 -7.371 1 88.69 220 ASP A O 1
ATOM 1712 N N . TYR A 1 221 ? -10.453 9.492 -6.066 1 94.25 221 TYR A N 1
ATOM 1713 C CA . TYR A 1 221 ? -11.297 9.625 -4.887 1 94.25 221 TYR A CA 1
ATOM 1714 C C . TYR A 1 221 ? -11.211 11.039 -4.312 1 94.25 221 TYR A C 1
ATOM 1716 O O . TYR A 1 221 ? -10.32 11.812 -4.684 1 94.25 221 TYR A O 1
ATOM 1724 N N . VAL A 1 222 ? -12.18 11.344 -3.445 1 94.88 222 VAL A N 1
ATOM 1725 C CA . VAL A 1 222 ? -12.242 12.641 -2.791 1 94.88 222 VAL A CA 1
ATOM 1726 C C . VAL A 1 222 ? -12.5 12.461 -1.297 1 94.88 222 VAL A C 1
ATOM 1728 O O . VAL A 1 222 ? -13.273 11.586 -0.896 1 94.88 222 VAL A O 1
ATOM 1731 N N . THR A 1 223 ? -11.836 13.258 -0.543 1 95.5 223 THR A N 1
ATOM 1732 C CA . THR A 1 223 ? -12.148 13.344 0.879 1 95.5 223 THR A CA 1
ATOM 1733 C C . THR A 1 223 ? -12.664 14.734 1.236 1 95.5 223 THR A C 1
ATOM 1735 O O . THR A 1 223 ? -12.18 15.734 0.704 1 95.5 223 THR A O 1
ATOM 1738 N N . LEU A 1 224 ? -13.672 14.805 2.053 1 95.25 224 LEU A N 1
ATOM 1739 C CA . LEU A 1 224 ? -14.234 16.047 2.566 1 95.25 224 LEU A CA 1
ATOM 1740 C C . LEU A 1 224 ? -14.016 16.156 4.074 1 95.25 224 LEU A C 1
ATOM 1742 O O . LEU A 1 224 ? -14.266 15.211 4.812 1 95.25 224 LEU A O 1
ATOM 1746 N N . GLU A 1 225 ? -13.555 17.25 4.449 1 94.62 225 GLU A N 1
ATOM 1747 C CA . GLU A 1 225 ? -13.383 17.516 5.875 1 94.62 225 GLU A CA 1
ATOM 1748 C C . GLU A 1 225 ? -14.109 18.781 6.289 1 94.62 225 GLU A C 1
ATOM 1750 O O . GLU A 1 225 ? -14.312 19.688 5.477 1 94.62 225 GLU A O 1
ATOM 1755 N N . LYS A 1 226 ? -14.508 18.75 7.523 1 92 226 LYS A N 1
ATOM 1756 C CA . LYS A 1 226 ? -15.133 19.969 8.055 1 92 226 LYS A CA 1
ATOM 1757 C C . LYS A 1 226 ? -14.148 21.125 8.07 1 92 226 LYS A C 1
ATOM 1759 O O . LYS A 1 226 ? -13 20.969 8.484 1 92 226 LYS A O 1
ATOM 1764 N N . LEU A 1 227 ? -14.609 22.266 7.559 1 92.94 227 LEU A N 1
ATOM 1765 C CA . LEU A 1 227 ? -13.805 23.484 7.719 1 92.94 227 LEU A CA 1
ATOM 1766 C C . LEU A 1 227 ? -13.945 24.031 9.133 1 92.94 227 LEU A C 1
ATOM 1768 O O . LEU A 1 227 ? -15.055 24.344 9.57 1 92.94 227 LEU A O 1
ATOM 1772 N N . ILE A 1 228 ? -12.867 24.188 9.781 1 92.12 228 ILE A N 1
ATOM 1773 C CA . ILE A 1 228 ? -12.883 24.75 11.125 1 92.12 228 ILE A CA 1
ATOM 1774 C C . ILE A 1 228 ? -12.883 26.281 11.039 1 92.12 228 ILE A C 1
ATOM 1776 O O . ILE A 1 228 ? -11.828 26.906 10.945 1 92.12 228 ILE A O 1
ATOM 1780 N N . GLU A 1 229 ? -13.992 26.844 11.172 1 88.81 229 GLU A N 1
ATOM 1781 C CA . GLU A 1 229 ? -14.148 28.297 10.992 1 88.81 229 GLU A CA 1
ATOM 1782 C C . GLU A 1 229 ? -13.516 29.062 12.141 1 88.81 229 GLU A C 1
ATOM 1784 O O . GLU A 1 229 ? -13.047 30.188 11.953 1 88.81 229 GLU A O 1
ATOM 1789 N N . ASP A 1 230 ? -13.594 28.531 13.289 1 91.06 230 ASP A N 1
ATOM 1790 C CA . ASP A 1 230 ? -13.016 29.219 14.445 1 91.06 230 ASP A CA 1
ATOM 1791 C C . ASP A 1 230 ? -11.555 28.812 14.641 1 91.06 230 ASP A C 1
ATOM 1793 O O . ASP A 1 230 ? -11.102 28.641 15.781 1 91.06 230 ASP A O 1
ATOM 1797 N N . ARG A 1 231 ? -10.906 28.594 13.562 1 92.12 231 ARG A N 1
ATOM 1798 C CA . ARG A 1 231 ? -9.477 28.297 13.586 1 92.12 231 ARG A CA 1
ATOM 1799 C C . ARG A 1 231 ? -8.688 29.453 14.203 1 92.12 231 ARG A C 1
ATOM 1801 O O . ARG A 1 231 ? -8.859 30.609 13.805 1 92.12 231 ARG A O 1
ATOM 1808 N N . GLU A 1 232 ? -7.879 29.188 15.133 1 93.44 232 GLU A N 1
ATOM 1809 C CA . GLU A 1 232 ? -6.992 30.203 15.703 1 93.44 232 GLU A CA 1
ATOM 1810 C C . GLU A 1 232 ? -5.602 30.141 15.078 1 93.44 232 GLU A C 1
ATOM 1812 O O . GLU A 1 232 ? -5.066 31.141 14.625 1 93.44 232 GLU A O 1
ATOM 1817 N N . TYR A 1 233 ? -5.012 28.938 15.07 1 93.81 233 TYR A N 1
ATOM 1818 C CA . TYR A 1 233 ? -3.727 28.703 14.422 1 93.81 233 TYR A CA 1
ATOM 1819 C C . TYR A 1 233 ? -3.568 27.234 14.039 1 93.81 233 TYR A C 1
ATOM 1821 O O . TYR A 1 233 ? -4.352 26.391 14.469 1 93.81 233 TYR A O 1
ATOM 1829 N N . ASP A 1 234 ? -2.574 26.953 13.203 1 94.75 234 ASP A N 1
ATOM 1830 C CA . ASP A 1 234 ? -2.199 25.594 12.875 1 94.75 234 ASP A CA 1
ATOM 1831 C C . ASP A 1 234 ? -1.074 25.094 13.781 1 94.75 234 ASP A C 1
ATOM 1833 O O . ASP A 1 234 ? -0.275 25.891 14.281 1 94.75 234 ASP A O 1
ATOM 1837 N N . ILE A 1 235 ? -1.101 23.812 13.992 1 96 235 ILE A N 1
ATOM 1838 C CA . ILE A 1 235 ? -0.054 23.156 14.766 1 96 235 ILE A CA 1
ATOM 1839 C C . ILE A 1 235 ? 0.733 22.203 13.859 1 96 235 ILE A C 1
ATOM 1841 O O . ILE A 1 235 ? 0.149 21.469 13.055 1 96 235 ILE A O 1
ATOM 1845 N N . ARG A 1 236 ? 2.012 22.281 13.969 1 95.69 236 ARG A N 1
ATOM 1846 C CA . ARG A 1 236 ? 2.873 21.266 13.367 1 95.69 236 ARG A CA 1
ATOM 1847 C C . ARG A 1 236 ? 3.811 20.656 14.398 1 95.69 236 ARG A C 1
ATOM 1849 O O . ARG A 1 236 ? 4.598 21.375 15.031 1 95.69 236 ARG A O 1
ATOM 1856 N N . VAL A 1 237 ? 3.688 19.391 14.602 1 97.56 237 VAL A N 1
ATOM 1857 C CA . VAL A 1 237 ? 4.621 18.641 15.438 1 97.56 237 VAL A CA 1
ATOM 1858 C C . VAL A 1 237 ? 5.59 17.859 14.562 1 97.56 237 VAL A C 1
ATOM 1860 O O . VAL A 1 237 ? 5.172 17.078 13.703 1 97.56 237 VAL A O 1
ATOM 1863 N N . GLN A 1 238 ? 6.836 18.078 14.758 1 98.06 238 GLN A N 1
ATOM 1864 C CA . GLN A 1 238 ? 7.879 17.438 13.961 1 98.06 238 GLN A CA 1
ATOM 1865 C C . GLN A 1 238 ? 8.641 16.406 14.797 1 98.06 238 GLN A C 1
ATOM 1867 O O . GLN A 1 238 ? 9.055 16.688 15.922 1 98.06 238 GLN A O 1
ATOM 1872 N N . LYS A 1 239 ? 8.797 15.25 14.281 1 97.81 239 LYS A N 1
ATOM 1873 C CA . LYS A 1 239 ? 9.609 14.188 14.875 1 97.81 239 LYS A CA 1
ATOM 1874 C C . LYS A 1 239 ? 10.773 13.812 13.969 1 97.81 239 LYS A C 1
ATOM 1876 O O . LYS A 1 239 ? 10.578 13.547 12.781 1 97.81 239 LYS A O 1
ATOM 1881 N N . VAL A 1 240 ? 11.992 13.859 14.445 1 98.19 240 VAL A N 1
ATOM 1882 C CA . VAL A 1 240 ? 13.203 13.32 13.828 1 98.19 240 VAL A CA 1
ATOM 1883 C C . VAL A 1 240 ? 13.93 12.414 14.82 1 98.19 240 VAL A C 1
ATOM 1885 O O . VAL A 1 240 ? 14.688 12.891 15.664 1 98.19 240 VAL A O 1
ATOM 1888 N N . GLY A 1 241 ? 13.695 11.086 14.633 1 96.69 241 GLY A N 1
ATOM 1889 C CA . GLY A 1 241 ? 14.203 10.172 15.656 1 96.69 241 GLY A CA 1
ATOM 1890 C C . GLY A 1 241 ? 13.586 10.414 17.016 1 96.69 241 GLY A C 1
ATOM 1891 O O . GLY A 1 241 ? 12.375 10.305 17.188 1 96.69 241 GLY A O 1
ATOM 1892 N N . THR A 1 242 ? 14.43 10.812 17.938 1 95.56 242 THR A N 1
ATOM 1893 C CA . THR A 1 242 ? 13.953 11.078 19.281 1 95.56 242 THR A CA 1
ATOM 1894 C C . THR A 1 242 ? 13.727 12.57 19.5 1 95.56 242 THR A C 1
ATOM 1896 O O . THR A 1 242 ? 13.203 12.992 20.531 1 95.56 242 THR A O 1
ATOM 1899 N N . HIS A 1 243 ? 14.086 13.375 18.562 1 97.88 243 HIS A N 1
ATOM 1900 C CA . HIS A 1 243 ? 13.953 14.82 18.688 1 97.88 243 HIS A CA 1
ATOM 1901 C C . HIS A 1 243 ? 12.578 15.289 18.219 1 97.88 243 HIS A C 1
ATOM 1903 O O . HIS A 1 243 ? 12.148 14.961 17.125 1 97.88 243 HIS A O 1
ATOM 1909 N N . LEU A 1 244 ? 11.969 16.125 19.062 1 98.19 244 LEU A N 1
ATOM 1910 C CA . LEU A 1 244 ? 10.648 16.656 18.75 1 98.19 244 LEU A CA 1
ATOM 1911 C C . LEU A 1 244 ? 10.672 18.188 18.75 1 98.19 244 LEU A C 1
ATOM 1913 O O . LEU A 1 244 ? 11.398 18.797 19.531 1 98.19 244 LEU A O 1
ATOM 1917 N N . ARG A 1 245 ? 9.914 18.766 17.797 1 97.88 245 ARG A N 1
ATOM 1918 C CA . ARG A 1 245 ? 9.609 20.188 17.766 1 97.88 245 ARG A CA 1
ATOM 1919 C C . ARG A 1 245 ? 8.125 20.422 17.5 1 97.88 245 ARG A C 1
ATOM 1921 O O . ARG A 1 245 ? 7.461 19.609 16.875 1 97.88 245 ARG A O 1
ATOM 1928 N N . ALA A 1 246 ? 7.707 21.5 18.031 1 98.19 246 ALA A N 1
ATOM 1929 C CA . ALA A 1 246 ? 6.336 21.906 17.75 1 98.19 246 ALA A CA 1
ATOM 1930 C C . ALA A 1 246 ? 6.277 23.359 17.297 1 98.19 246 ALA A C 1
ATOM 1932 O O . ALA A 1 246 ? 7.043 24.203 17.781 1 98.19 246 ALA A O 1
ATOM 1933 N N . TYR A 1 247 ? 5.414 23.656 16.391 1 96.69 247 TYR A N 1
ATOM 1934 C CA . TYR A 1 247 ? 5.262 25 15.867 1 96.69 247 TYR A CA 1
ATOM 1935 C C . TYR A 1 247 ? 3.799 25.422 15.859 1 96.69 247 TYR A C 1
ATOM 1937 O O . TYR A 1 247 ? 2.908 24.594 15.625 1 96.69 247 TYR A O 1
ATOM 1945 N N . LYS A 1 248 ? 3.662 26.656 16.141 1 94.62 248 LYS A N 1
ATOM 1946 C CA . LYS A 1 248 ? 2.428 27.391 15.852 1 94.62 248 LYS A CA 1
ATOM 1947 C C . LYS A 1 248 ? 2.537 28.172 14.539 1 94.62 248 LYS A C 1
ATOM 1949 O O . LYS A 1 248 ? 3.49 28.922 14.336 1 94.62 248 LYS A O 1
ATOM 1954 N N . ARG A 1 249 ? 1.61 27.828 13.664 1 90.62 249 ARG A N 1
ATOM 1955 C CA . ARG A 1 249 ? 1.61 28.516 12.375 1 90.62 249 ARG A CA 1
ATOM 1956 C C . ARG A 1 249 ? 0.411 29.453 12.258 1 90.62 249 ARG A C 1
ATOM 1958 O O . ARG A 1 249 ? -0.737 29 12.281 1 90.62 249 ARG A O 1
ATOM 1965 N N . MET A 1 250 ? 0.734 30.719 12.18 1 87.69 250 MET A N 1
ATOM 1966 C CA . MET A 1 250 ? -0.305 31.719 12 1 87.69 250 MET A CA 1
ATOM 1967 C C . MET A 1 250 ? -0.373 32.188 10.547 1 87.69 250 MET A C 1
ATOM 1969 O O . MET A 1 250 ? 0.65 32.531 9.953 1 87.69 250 MET A O 1
ATOM 1973 N N . ASN A 1 251 ? -1.508 31.922 9.969 1 80.94 251 ASN A N 1
ATOM 1974 C CA . ASN A 1 251 ? -1.73 32.312 8.578 1 80.94 251 ASN A CA 1
ATOM 1975 C C . ASN A 1 251 ? -3.125 32.875 8.367 1 80.94 251 ASN A C 1
ATOM 1977 O O . ASN A 1 251 ? -4.098 32.406 8.945 1 80.94 251 ASN A O 1
ATOM 1981 N N . SER A 1 252 ? -3.143 34.031 7.652 1 79.12 252 SER A N 1
ATOM 1982 C CA . SER A 1 252 ? -4.441 34.625 7.359 1 79.12 252 SER A CA 1
ATOM 1983 C C . SER A 1 252 ? -5.207 33.812 6.324 1 79.12 252 SER A C 1
ATOM 1985 O O . SER A 1 252 ? -6.438 33.844 6.273 1 79.12 252 SER A O 1
ATOM 1987 N N . ASN A 1 253 ? -4.457 33.125 5.547 1 79.88 253 ASN A N 1
ATOM 1988 C CA . ASN A 1 253 ? -5.07 32.281 4.547 1 79.88 253 ASN A CA 1
ATOM 1989 C C . ASN A 1 253 ? -5.629 31 5.176 1 79.88 253 ASN A C 1
ATOM 1991 O O . ASN A 1 253 ? -5.059 30.469 6.129 1 79.88 253 ASN A O 1
ATOM 1995 N N . TRP A 1 254 ? -6.785 30.594 4.656 1 78.5 254 TRP A N 1
ATOM 1996 C CA . TRP A 1 254 ? -7.379 29.375 5.207 1 78.5 254 TRP A CA 1
ATOM 1997 C C . TRP A 1 254 ? -6.469 28.172 4.988 1 78.5 254 TRP A C 1
ATOM 1999 O O . TRP A 1 254 ? -6.559 27.172 5.711 1 78.5 254 TRP A O 1
ATOM 2009 N N . LYS A 1 255 ? -5.66 28.219 3.875 1 73.56 255 LYS A N 1
ATOM 2010 C CA . LYS A 1 255 ? -4.582 27.25 3.709 1 73.56 255 LYS A CA 1
ATOM 2011 C C . LYS A 1 255 ? -3.35 27.656 4.508 1 73.56 255 LYS A C 1
ATOM 2013 O O . LYS A 1 255 ? -2.688 28.641 4.18 1 73.56 255 LYS A O 1
ATOM 2018 N N . GLY A 1 256 ? -3.041 26.938 5.449 1 69.31 256 GLY A N 1
ATOM 2019 C CA . GLY A 1 256 ? -2.012 27.312 6.41 1 69.31 256 GLY A CA 1
ATOM 2020 C C . GLY A 1 256 ? -0.627 27.391 5.797 1 69.31 256 GLY A C 1
ATOM 2021 O O . GLY A 1 256 ? 0.261 28.047 6.344 1 69.31 256 GLY A O 1
ATOM 2022 N N . ASN A 1 257 ? -0.454 26.719 4.625 1 67.12 257 ASN A N 1
ATOM 2023 C CA . ASN A 1 257 ? 0.898 26.625 4.086 1 67.12 257 ASN A CA 1
ATOM 2024 C C . ASN A 1 257 ? 1.088 27.562 2.895 1 67.12 257 ASN A C 1
ATOM 2026 O O . ASN A 1 257 ? 2.133 27.547 2.24 1 67.12 257 ASN A O 1
ATOM 2030 N N . VAL A 1 258 ? 0.052 28.312 2.645 1 68.62 258 VAL A N 1
ATOM 2031 C CA . VAL A 1 258 ? 0.118 29.172 1.47 1 68.62 258 VAL A CA 1
ATOM 2032 C C . VAL A 1 258 ? 0.214 30.625 1.905 1 68.62 258 VAL A C 1
ATOM 2034 O O . VAL A 1 258 ? -0.458 31.047 2.852 1 68.62 258 VAL A O 1
ATOM 2037 N N . GLY A 1 259 ? 1.056 31.344 1.273 1 68.62 259 GLY A N 1
ATOM 2038 C CA . GLY A 1 259 ? 1.19 32.781 1.542 1 68.62 259 GLY A CA 1
ATOM 2039 C C . GLY A 1 259 ? 2.145 33.062 2.682 1 68.62 259 GLY A C 1
ATOM 2040 O O . GLY A 1 259 ? 3.127 32.344 2.883 1 68.62 259 GLY A O 1
ATOM 2041 N N . THR A 1 260 ? 1.851 34.25 3.326 1 71.5 260 THR A N 1
ATOM 2042 C CA . THR A 1 260 ? 2.715 34.688 4.414 1 71.5 260 THR A CA 1
ATOM 2043 C C . THR A 1 260 ? 2.342 34 5.719 1 71.5 260 THR A C 1
ATOM 2045 O O . THR A 1 260 ? 1.191 34.062 6.156 1 71.5 260 THR A O 1
ATOM 2048 N N . CYS A 1 261 ? 3.254 33.156 6.121 1 77.06 261 CYS A N 1
ATOM 2049 C CA . CYS A 1 261 ? 3.039 32.406 7.355 1 77.06 261 CYS A CA 1
ATOM 2050 C C . CYS A 1 261 ? 4.105 32.75 8.391 1 77.06 261 CYS A C 1
ATOM 2052 O O . CYS A 1 261 ? 5.262 32.969 8.039 1 77.06 261 CYS A O 1
ATOM 2054 N N . VAL A 1 262 ? 3.576 33.062 9.602 1 82.75 262 VAL A N 1
ATOM 2055 C CA . VAL A 1 262 ? 4.492 33.219 10.727 1 82.75 262 VAL A CA 1
ATOM 2056 C C . VAL A 1 262 ? 4.57 31.906 11.516 1 82.75 262 VAL A C 1
ATOM 2058 O O . VAL A 1 262 ? 3.541 31.359 11.914 1 82.75 262 VAL A O 1
ATOM 2061 N N . LEU A 1 263 ? 5.777 31.406 11.578 1 89.62 263 LEU A N 1
ATOM 2062 C CA . LEU A 1 263 ? 6.016 30.188 12.336 1 89.62 263 LEU A CA 1
ATOM 2063 C C . LEU A 1 263 ? 6.66 30.484 13.68 1 89.62 263 LEU A C 1
ATOM 2065 O O . LEU A 1 263 ? 7.699 31.141 13.742 1 89.62 263 LEU A O 1
ATOM 2069 N N . GLU A 1 264 ? 5.984 30.125 14.758 1 94.06 264 GLU A N 1
ATOM 2070 C CA . GLU A 1 264 ? 6.496 30.266 16.109 1 94.06 264 GLU A CA 1
ATOM 2071 C C . GLU A 1 264 ? 6.746 28.906 16.766 1 94.06 264 GLU A C 1
ATOM 2073 O O . GLU A 1 264 ? 5.828 28.094 16.875 1 94.06 264 GLU A O 1
ATOM 2078 N N . GLU A 1 265 ? 7.957 28.688 17.078 1 96.75 265 GLU A N 1
ATOM 2079 C CA . GLU A 1 265 ? 8.242 27.453 17.812 1 96.75 265 GLU A CA 1
ATOM 2080 C C . GLU A 1 265 ? 7.656 27.5 19.219 1 96.75 265 GLU A C 1
ATOM 2082 O O . GLU A 1 265 ? 7.793 28.5 19.922 1 96.75 265 GLU A O 1
ATOM 2087 N N . ILE A 1 266 ? 7.023 26.453 19.641 1 97.19 266 ILE A N 1
ATOM 2088 C CA . ILE A 1 266 ? 6.398 26.391 20.969 1 97.19 266 ILE A CA 1
ATOM 2089 C C . ILE A 1 266 ? 6.891 25.141 21.703 1 97.19 266 ILE A C 1
ATOM 2091 O O . ILE A 1 266 ? 7.578 24.297 21.109 1 97.19 266 ILE A O 1
ATOM 2095 N N . GLU A 1 267 ? 6.555 25.094 22.938 1 97.56 267 GLU A N 1
ATOM 2096 C CA . GLU A 1 267 ? 6.957 23.953 23.75 1 97.56 267 GLU A CA 1
ATOM 2097 C C . GLU A 1 267 ? 6.258 22.672 23.297 1 97.56 267 GLU A C 1
ATOM 2099 O O . GLU A 1 267 ? 5.066 22.688 22.984 1 97.56 267 GLU A O 1
ATOM 2104 N N . VAL A 1 268 ? 7.016 21.641 23.281 1 98.25 268 VAL A N 1
ATOM 2105 C CA . VAL A 1 268 ? 6.438 20.328 23.016 1 98.25 268 VAL A CA 1
ATOM 2106 C C . VAL A 1 268 ? 5.73 19.812 24.266 1 98.25 268 VAL A C 1
ATOM 2108 O O . VAL A 1 268 ? 6.383 19.406 25.234 1 98.25 268 VAL A O 1
ATOM 2111 N N . THR A 1 269 ? 4.445 19.734 24.25 1 97.31 269 THR A N 1
ATOM 2112 C CA . THR A 1 269 ? 3.66 19.219 25.359 1 97.31 269 THR A CA 1
ATOM 2113 C C . THR A 1 269 ? 3.645 17.688 25.359 1 97.31 269 THR A C 1
ATOM 2115 O O . THR A 1 269 ? 4.07 17.062 24.375 1 97.31 269 THR A O 1
ATOM 2118 N N . ASP A 1 270 ? 3.121 17.125 26.422 1 96.69 270 ASP A N 1
ATOM 2119 C CA . ASP A 1 270 ? 2.969 15.672 26.5 1 96.69 270 ASP A CA 1
ATOM 2120 C C . ASP A 1 270 ? 2.021 15.164 25.406 1 96.69 270 ASP A C 1
ATOM 2122 O O . ASP A 1 270 ? 2.234 14.094 24.844 1 96.69 270 ASP A O 1
ATOM 2126 N N . THR A 1 271 ? 1.02 15.961 25.141 1 95.19 271 THR A N 1
ATOM 2127 C CA . THR A 1 271 ? 0.057 15.609 24.109 1 95.19 271 THR A CA 1
ATOM 2128 C C . THR A 1 271 ? 0.736 15.539 22.734 1 95.19 271 THR A C 1
ATOM 2130 O O . THR A 1 271 ? 0.547 14.578 22 1 95.19 271 THR A O 1
ATOM 2133 N N . PHE A 1 272 ? 1.584 16.531 22.484 1 96.88 272 PHE A N 1
ATOM 2134 C CA . PHE A 1 272 ? 2.287 16.562 21.203 1 96.88 272 PHE A CA 1
ATOM 2135 C C . PHE A 1 272 ? 3.256 15.391 21.078 1 96.88 272 PHE A C 1
ATOM 2137 O O . PHE A 1 272 ? 3.361 14.773 20.016 1 96.88 272 PHE A O 1
ATOM 2144 N N . ARG A 1 273 ? 3.889 15.133 22.141 1 96.62 273 ARG A N 1
ATOM 2145 C CA . ARG A 1 273 ? 4.805 14 22.188 1 96.62 273 ARG A CA 1
ATOM 2146 C C . ARG A 1 273 ? 4.07 12.695 21.906 1 96.62 273 ARG A C 1
ATOM 2148 O O . ARG A 1 273 ? 4.543 11.867 21.125 1 96.62 273 ARG A O 1
ATOM 2155 N N . GLU A 1 274 ? 2.986 12.523 22.5 1 93.88 274 GLU A N 1
ATOM 2156 C CA . GLU A 1 274 ? 2.189 11.32 22.312 1 93.88 274 GLU A CA 1
ATOM 2157 C C . GLU A 1 274 ? 1.731 11.188 20.859 1 93.88 274 GLU A C 1
ATOM 2159 O O . GLU A 1 274 ? 1.79 10.102 20.281 1 93.88 274 GLU A O 1
ATOM 2164 N N . TRP A 1 275 ? 1.297 12.32 20.266 1 94.19 275 TRP A N 1
ATOM 2165 C CA . TRP A 1 275 ? 0.905 12.297 18.859 1 94.19 275 TRP A CA 1
ATOM 2166 C C . TRP A 1 275 ? 2.039 11.766 17.984 1 94.19 275 TRP A C 1
ATOM 2168 O O . TRP A 1 275 ? 1.854 10.812 17.234 1 94.19 275 TRP A O 1
ATOM 2178 N N . ALA A 1 276 ? 3.191 12.328 18.188 1 94.44 276 ALA A N 1
ATOM 2179 C CA . ALA A 1 276 ? 4.34 12.031 17.344 1 94.44 276 ALA A CA 1
ATOM 2180 C C . ALA A 1 276 ? 4.809 10.586 17.531 1 94.44 276 ALA A C 1
ATOM 2182 O O . ALA A 1 276 ? 5.047 9.867 16.562 1 94.44 276 ALA A O 1
ATOM 2183 N N . GLU A 1 277 ? 4.883 10.164 18.734 1 92.44 277 GLU A N 1
ATOM 2184 C CA . GLU A 1 277 ? 5.41 8.836 19.047 1 92.44 277 GLU A CA 1
ATOM 2185 C C . GLU A 1 277 ? 4.441 7.738 18.625 1 92.44 277 GLU A C 1
ATOM 2187 O O . GLU A 1 277 ? 4.852 6.738 18.031 1 92.44 277 GLU A O 1
ATOM 2192 N N . GLU A 1 278 ? 3.215 7.934 18.938 1 90.88 278 GLU A N 1
ATOM 2193 C CA . GLU A 1 278 ? 2.232 6.918 18.562 1 90.88 278 GLU A CA 1
ATOM 2194 C C . GLU A 1 278 ? 2.064 6.828 17.062 1 90.88 278 GLU A C 1
ATOM 2196 O O . GLU A 1 278 ? 1.916 5.734 16.5 1 90.88 278 GLU A O 1
ATOM 2201 N N . CYS A 1 279 ? 2.09 7.953 16.391 1 89.75 279 CYS A N 1
ATOM 2202 C CA . CYS A 1 279 ? 2.051 7.938 14.93 1 89.75 279 CYS A CA 1
ATOM 2203 C C . CYS A 1 279 ? 3.266 7.219 14.359 1 89.75 279 CYS A C 1
ATOM 2205 O O . CYS A 1 279 ? 3.152 6.48 13.383 1 89.75 279 CYS A O 1
ATOM 2207 N N . GLY A 1 280 ? 4.395 7.449 14.961 1 88.62 280 GLY A N 1
ATOM 2208 C CA . GLY A 1 280 ? 5.621 6.809 14.516 1 88.62 280 GLY A CA 1
ATOM 2209 C C . GLY A 1 280 ? 5.566 5.293 14.602 1 88.62 280 GLY A C 1
ATOM 2210 O O . GLY A 1 280 ? 6.172 4.598 13.781 1 88.62 280 GLY A O 1
ATOM 2211 N N . LYS A 1 281 ? 4.816 4.84 15.508 1 86.31 281 LYS A N 1
ATOM 2212 C CA . LYS A 1 281 ? 4.719 3.395 15.703 1 86.31 281 LYS A CA 1
ATOM 2213 C C . LYS A 1 281 ? 3.777 2.766 14.68 1 86.31 281 LYS A C 1
ATOM 2215 O O . LYS A 1 281 ? 3.885 1.575 14.375 1 86.31 281 LYS A O 1
ATOM 2220 N N . LEU A 1 282 ? 3.057 3.781 14.273 1 81 282 LEU A N 1
ATOM 2221 C CA . LEU A 1 282 ? 2.104 3.291 13.289 1 81 282 LEU A CA 1
ATOM 2222 C C . LEU A 1 282 ? 2.803 2.984 11.969 1 81 282 LEU A C 1
ATOM 2224 O O . LEU A 1 282 ? 3.875 3.525 11.688 1 81 282 LEU A O 1
ATOM 2228 N N . PHE A 1 283 ? 2.715 2.055 11.172 1 77.38 283 PHE A N 1
ATOM 2229 C CA . PHE A 1 283 ? 3.197 1.736 9.836 1 77.38 283 PHE A CA 1
ATOM 2230 C C . PHE A 1 283 ? 4.578 1.092 9.898 1 77.38 283 PHE A C 1
ATOM 2232 O O . PHE A 1 283 ? 5.41 1.313 9.016 1 77.38 283 PHE A O 1
ATOM 2239 N N . GLY A 1 284 ? 4.98 0.588 10.953 1 73.44 284 GLY A N 1
ATOM 2240 C CA . GLY A 1 284 ? 6.219 -0.169 11.062 1 73.44 284 GLY A CA 1
ATOM 2241 C C . GLY A 1 284 ? 7.371 0.647 11.609 1 73.44 284 GLY A C 1
ATOM 2242 O O . GLY A 1 284 ? 8.516 0.193 11.609 1 73.44 284 GLY A O 1
ATOM 2243 N N . GLY A 1 285 ? 7.027 1.965 12.008 1 78.69 285 GLY A N 1
ATOM 2244 C CA . GLY A 1 285 ? 8.039 2.787 12.648 1 78.69 285 GLY A CA 1
ATOM 2245 C C . GLY A 1 285 ? 8.531 3.922 11.773 1 78.69 285 GLY A C 1
ATOM 2246 O O . GLY A 1 285 ? 9.547 3.783 11.086 1 78.69 285 GLY A O 1
ATOM 2247 N N . MET A 1 286 ? 7.941 4.941 11.797 1 91.56 286 MET A N 1
ATOM 2248 C CA . MET A 1 286 ? 8.383 6.164 11.125 1 91.56 286 MET A CA 1
ATOM 2249 C C . MET A 1 286 ? 9.273 6.996 12.039 1 91.56 286 MET A C 1
ATOM 2251 O O . MET A 1 286 ? 8.828 7.473 13.086 1 91.56 286 MET A O 1
ATOM 2255 N N . ASP A 1 287 ? 10.523 7.141 11.641 1 96.19 287 ASP A N 1
ATOM 2256 C CA . ASP A 1 287 ? 11.484 7.922 12.414 1 96.19 287 ASP A CA 1
ATOM 2257 C C . ASP A 1 287 ? 11.312 9.414 12.148 1 96.19 287 ASP A C 1
ATOM 2259 O O . ASP A 1 287 ? 11.625 10.242 13 1 96.19 287 ASP A O 1
ATOM 2263 N N . ILE A 1 288 ? 10.914 9.734 10.961 1 97.75 288 ILE A N 1
ATOM 2264 C CA . ILE A 1 288 ? 10.703 11.125 10.578 1 97.75 288 ILE A CA 1
ATOM 2265 C C . ILE A 1 288 ? 9.242 11.328 10.164 1 97.75 288 ILE A C 1
ATOM 2267 O O . ILE A 1 288 ? 8.734 10.617 9.297 1 97.75 288 ILE A O 1
ATOM 2271 N N . LEU A 1 289 ? 8.594 12.234 10.805 1 96.94 289 LEU A N 1
ATOM 2272 C CA . LEU A 1 289 ? 7.215 12.547 10.445 1 96.94 289 LEU A CA 1
ATOM 2273 C C . LEU A 1 289 ? 6.805 13.914 10.992 1 96.94 289 LEU A C 1
ATOM 2275 O O . LEU A 1 289 ? 7.508 14.492 11.82 1 96.94 289 LEU A O 1
ATOM 2279 N N . THR A 1 290 ? 5.746 14.453 10.492 1 96.38 290 THR A N 1
ATOM 2280 C CA . THR A 1 290 ? 5.078 15.609 11.086 1 96.38 290 THR A CA 1
ATOM 2281 C C . THR A 1 290 ? 3.59 15.328 11.273 1 96.38 290 THR A C 1
ATOM 2283 O O . THR A 1 290 ? 2.973 14.641 10.461 1 96.38 290 THR A O 1
ATOM 2286 N N . VAL A 1 291 ? 3.096 15.789 12.328 1 95.69 291 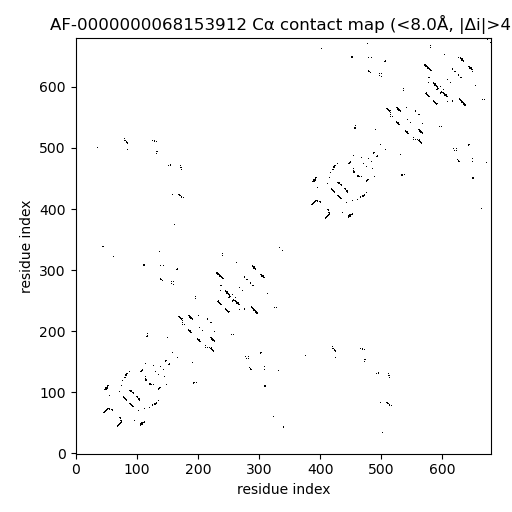VAL A N 1
ATOM 2287 C CA . VAL A 1 291 ? 1.656 15.805 12.57 1 95.69 291 VAL A CA 1
ATOM 2288 C C . VAL A 1 291 ? 1.114 17.219 12.375 1 95.69 291 VAL A C 1
ATOM 2290 O O . VAL A 1 291 ? 1.588 18.172 13.008 1 95.69 291 VAL A O 1
ATOM 2293 N N . ASP A 1 292 ? 0.194 17.391 11.5 1 94.69 292 ASP A N 1
ATOM 2294 C CA . ASP A 1 292 ? -0.442 18.688 11.25 1 94.69 292 ASP A CA 1
ATOM 2295 C C . ASP A 1 292 ? -1.854 18.719 11.828 1 94.69 292 ASP A C 1
ATOM 2297 O O . ASP A 1 292 ? -2.664 17.828 11.562 1 94.69 292 ASP A O 1
ATOM 2301 N N . ALA A 1 293 ? -2.098 19.766 12.594 1 95.81 293 ALA A N 1
ATOM 2302 C CA . ALA A 1 293 ? -3.393 19.922 13.258 1 95.81 293 ALA A CA 1
ATOM 2303 C C . ALA A 1 293 ? -3.852 21.375 13.258 1 95.81 293 ALA A C 1
ATOM 2305 O O . ALA A 1 293 ? -3.07 22.281 12.953 1 95.81 293 ALA A O 1
ATOM 2306 N N . ILE A 1 294 ? -5.109 21.562 13.539 1 95.44 294 ILE A N 1
ATOM 2307 C CA . ILE A 1 294 ? -5.703 22.875 13.727 1 95.44 294 ILE A CA 1
ATOM 2308 C C . ILE A 1 294 ? -6.129 23.047 15.188 1 95.44 294 ILE A C 1
ATOM 2310 O O . ILE A 1 294 ? -6.719 22.141 15.773 1 95.44 294 ILE A O 1
ATOM 2314 N N . HIS A 1 295 ? -5.711 24.188 15.703 1 96.19 295 HIS A N 1
ATOM 2315 C CA . HIS A 1 295 ? -6.207 24.594 17.016 1 96.19 295 HIS A CA 1
ATOM 2316 C C . HIS A 1 295 ? -7.328 25.609 16.891 1 96.19 295 HIS A C 1
ATOM 2318 O O . HIS A 1 295 ? -7.152 26.656 16.25 1 96.19 295 HIS A O 1
ATOM 2324 N N . SER A 1 296 ? -8.469 25.328 17.5 1 95.5 296 SER A N 1
ATOM 2325 C CA . SER A 1 296 ? -9.617 26.234 17.406 1 95.5 296 SER A CA 1
ATOM 2326 C C . SER A 1 296 ? -9.672 27.188 18.594 1 95.5 296 SER A C 1
ATOM 2328 O O . SER A 1 296 ? -9.016 26.953 19.609 1 95.5 296 SER A O 1
ATOM 2330 N N . LYS A 1 297 ? -10.461 28.234 18.469 1 95.38 297 LYS A N 1
ATOM 2331 C CA . LYS A 1 297 ? -10.594 29.266 19.484 1 95.38 297 LYS A CA 1
ATOM 2332 C C . LYS A 1 297 ? -11.195 28.688 20.766 1 95.38 297 LYS A C 1
ATOM 2334 O O . LYS A 1 297 ? -10.906 29.188 21.875 1 95.38 297 LYS A O 1
ATOM 2339 N N . ASP A 1 298 ? -11.906 27.641 20.688 1 94.56 298 ASP A N 1
ATOM 2340 C CA . ASP A 1 298 ? -12.531 27.031 21.859 1 94.56 298 ASP A CA 1
ATOM 2341 C C . ASP A 1 298 ? -11.586 26.031 22.516 1 94.56 298 ASP A C 1
ATOM 2343 O O . ASP A 1 298 ? -11.977 25.297 23.438 1 94.56 298 ASP A O 1
ATOM 2347 N N . GLY A 1 299 ? -10.383 25.859 22.031 1 94.25 299 GLY A N 1
ATOM 2348 C CA . GLY A 1 299 ? -9.344 25.094 22.688 1 94.25 299 GLY A CA 1
ATOM 2349 C C . GLY A 1 299 ? -9.258 23.656 22.203 1 94.25 299 GLY A C 1
ATOM 2350 O O . GLY A 1 299 ? -8.57 22.828 22.812 1 94.25 299 GLY A O 1
ATOM 2351 N N . LYS A 1 300 ? -9.953 23.375 21.188 1 94.56 300 LYS A N 1
ATOM 2352 C CA . LYS A 1 300 ? -9.93 22.016 20.656 1 94.56 300 LYS A CA 1
ATOM 2353 C C . LYS A 1 300 ? -8.891 21.875 19.547 1 94.56 300 LYS A C 1
ATOM 2355 O O . LYS A 1 300 ? -8.664 22.797 18.766 1 94.56 300 LYS A O 1
ATOM 2360 N N . ASP A 1 301 ? -8.25 20.703 19.516 1 95.94 301 ASP A N 1
ATOM 2361 C CA . ASP A 1 301 ? -7.309 20.359 18.453 1 95.94 301 ASP A CA 1
ATOM 2362 C C . ASP A 1 301 ? -7.914 19.344 17.484 1 95.94 301 ASP A C 1
ATOM 2364 O O . ASP A 1 301 ? -8.633 18.438 17.906 1 95.94 301 ASP A O 1
ATOM 2368 N N . TYR A 1 302 ? -7.617 19.516 16.203 1 95.25 302 TYR A N 1
ATOM 2369 C CA . TYR A 1 302 ? -8.023 18.578 15.164 1 95.25 302 TYR A CA 1
ATOM 2370 C C . TYR A 1 302 ? -6.832 18.172 14.305 1 95.25 302 TYR A C 1
ATOM 2372 O O . TYR A 1 302 ? -6.281 18.984 13.562 1 95.25 302 TYR A O 1
ATOM 2380 N N . ILE A 1 303 ? -6.453 16.906 14.414 1 95.19 303 ILE A N 1
ATOM 2381 C CA . ILE A 1 303 ? -5.383 16.422 13.555 1 95.19 303 ILE A CA 1
ATOM 2382 C C . ILE A 1 303 ? -5.895 16.281 12.117 1 95.19 303 ILE A C 1
ATOM 2384 O O . ILE A 1 303 ? -6.91 15.633 11.875 1 95.19 303 ILE A O 1
ATOM 2388 N N . LEU A 1 304 ? -5.18 16.859 11.227 1 92.69 304 LEU A N 1
ATOM 2389 C CA . LEU A 1 304 ? -5.555 16.844 9.82 1 92.69 304 LEU A CA 1
ATOM 2390 C C . LEU A 1 304 ? -4.863 15.703 9.086 1 92.69 304 LEU A C 1
ATOM 2392 O O . LEU A 1 304 ? -5.484 15.016 8.273 1 92.69 304 LEU A O 1
ATOM 2396 N N . GLU A 1 305 ? -3.629 15.547 9.344 1 91.75 305 GLU A N 1
ATOM 2397 C CA . GLU A 1 305 ? -2.848 14.562 8.594 1 91.75 305 GLU A CA 1
ATOM 2398 C C . GLU A 1 305 ? -1.497 14.312 9.258 1 91.75 305 GLU A C 1
ATOM 2400 O O . GLU A 1 305 ? -1.072 15.086 10.125 1 91.75 305 GLU A O 1
ATOM 2405 N N . ILE A 1 306 ? -0.924 13.289 8.875 1 92.62 306 ILE A N 1
ATOM 2406 C CA . ILE A 1 306 ? 0.466 12.969 9.18 1 92.62 306 ILE A CA 1
ATOM 2407 C C . ILE A 1 306 ? 1.283 12.938 7.891 1 92.62 306 ILE A C 1
ATOM 2409 O O . ILE A 1 306 ? 0.827 12.406 6.871 1 92.62 306 ILE A O 1
ATOM 2413 N N . ASN A 1 307 ? 2.348 13.578 7.98 1 91.88 307 ASN A N 1
ATOM 2414 C CA . ASN A 1 307 ? 3.264 13.562 6.844 1 91.88 307 ASN A CA 1
ATOM 2415 C C . ASN A 1 307 ? 4.512 12.734 7.137 1 91.88 307 ASN A C 1
ATOM 2417 O O . ASN A 1 307 ? 5.082 12.836 8.227 1 91.88 307 ASN A O 1
ATOM 2421 N N . ASP A 1 308 ? 4.809 12.016 6.148 1 90.75 308 ASP A N 1
ATOM 2422 C CA . ASP A 1 308 ? 5.973 11.148 6.277 1 90.75 308 ASP A CA 1
ATOM 2423 C C . ASP A 1 308 ? 7.266 11.914 6.012 1 90.75 308 ASP A C 1
ATOM 2425 O O . ASP A 1 308 ? 7.402 13.07 6.406 1 90.75 308 ASP A O 1
ATOM 2429 N N . THR A 1 309 ? 8.258 11.438 5.512 1 91.75 309 THR A N 1
ATOM 2430 C CA . THR A 1 309 ? 9.688 11.734 5.477 1 91.75 309 THR A CA 1
ATOM 2431 C C . THR A 1 309 ? 9.945 13.055 4.75 1 91.75 309 THR A C 1
ATOM 2433 O O . THR A 1 309 ? 10.969 13.703 4.973 1 91.75 309 THR A O 1
ATOM 2436 N N . ALA A 1 310 ? 9.047 13.594 4 1 92.19 310 ALA A N 1
ATOM 2437 C CA . ALA A 1 310 ? 9.391 14.609 3.012 1 92.19 310 ALA A CA 1
ATOM 2438 C C . ALA A 1 310 ? 9.062 16.016 3.525 1 92.19 310 ALA A C 1
ATOM 2440 O O . ALA A 1 310 ? 9.312 17 2.84 1 92.19 310 ALA A O 1
ATOM 2441 N N . SER A 1 311 ? 8.547 16.094 4.695 1 90.81 311 SER A N 1
ATOM 2442 C CA . SER A 1 311 ? 8.203 17.406 5.227 1 90.81 311 SER A CA 1
ATOM 2443 C C . SER A 1 311 ? 9.438 18.297 5.34 1 90.81 311 SER A C 1
ATOM 2445 O O . SER A 1 311 ? 10.516 17.844 5.727 1 90.81 311 SER A O 1
ATOM 2447 N N . GLY A 1 312 ? 9.227 19.531 4.984 1 90.75 312 GLY A N 1
ATOM 2448 C CA . GLY A 1 312 ? 10.312 20.484 5.113 1 90.75 312 GLY A CA 1
ATOM 2449 C C . GLY A 1 312 ? 10.57 20.906 6.547 1 90.75 312 GLY A C 1
ATOM 2450 O O . GLY A 1 312 ? 9.836 20.531 7.453 1 90.75 312 GLY A O 1
ATOM 2451 N N . PHE A 1 313 ? 11.688 21.672 6.684 1 94.25 313 PHE A N 1
ATOM 2452 C CA . PHE A 1 313 ? 12.062 22.203 7.988 1 94.25 313 PHE A CA 1
ATOM 2453 C C . PHE A 1 313 ? 11.797 23.703 8.062 1 94.25 313 PHE A C 1
ATOM 2455 O O . PHE A 1 313 ? 11.859 24.406 7.051 1 94.25 313 PHE A O 1
ATOM 2462 N N . ALA A 1 314 ? 11.445 24.141 9.242 1 92.94 314 ALA A N 1
ATOM 2463 C CA . ALA A 1 314 ? 11.406 25.594 9.445 1 92.94 314 ALA A CA 1
ATOM 2464 C C . ALA A 1 314 ? 12.758 26.219 9.148 1 92.94 314 ALA A C 1
ATOM 2466 O O . ALA A 1 314 ? 13.789 25.75 9.625 1 92.94 314 ALA A O 1
ATOM 2467 N N . PRO A 1 315 ? 12.766 27.328 8.484 1 90.88 315 PRO A N 1
ATOM 2468 C CA . PRO A 1 315 ? 14.031 27.938 8.102 1 90.88 315 PRO A CA 1
ATOM 2469 C C . PRO A 1 315 ? 14.93 28.25 9.297 1 90.88 315 PRO A C 1
ATOM 2471 O O . PRO A 1 315 ? 16.141 28.031 9.234 1 90.88 315 PRO A O 1
ATOM 2474 N N . ALA A 1 316 ? 14.398 28.688 10.398 1 92.75 316 ALA A N 1
ATOM 2475 C CA . ALA A 1 316 ? 15.164 29.094 11.578 1 92.75 316 ALA A CA 1
ATOM 2476 C C . ALA A 1 316 ? 15.898 27.906 12.188 1 92.75 316 ALA A C 1
ATOM 2478 O O . ALA A 1 316 ? 16.922 28.078 12.844 1 92.75 316 ALA A O 1
ATOM 2479 N N . ASN A 1 317 ? 15.367 26.672 11.961 1 96.31 317 ASN A N 1
ATOM 2480 C CA . ASN A 1 317 ? 15.938 25.5 12.609 1 96.31 317 ASN A CA 1
ATOM 2481 C C . ASN A 1 317 ? 16.453 24.5 11.586 1 96.31 317 ASN A C 1
ATOM 2483 O O . ASN A 1 317 ? 16.781 23.359 11.938 1 96.31 317 ASN A O 1
ATOM 2487 N N . MET A 1 318 ? 16.547 24.859 10.367 1 95.44 318 MET A N 1
ATOM 2488 C CA . MET A 1 318 ? 16.828 23.938 9.273 1 95.44 318 MET A CA 1
ATOM 2489 C C . MET A 1 318 ? 18.172 23.25 9.461 1 95.44 318 MET A C 1
ATOM 2491 O O . MET A 1 318 ? 18.266 22.031 9.344 1 95.44 318 MET A O 1
ATOM 2495 N N . GLU A 1 319 ? 19.188 24 9.789 1 95.81 319 GLU A N 1
ATOM 2496 C CA . GLU A 1 319 ? 20.531 23.438 9.945 1 95.81 319 GLU A CA 1
ATOM 2497 C C . GLU A 1 319 ? 20.562 22.406 11.07 1 95.81 319 GLU A C 1
ATOM 2499 O O . GLU A 1 319 ? 21.094 21.312 10.906 1 95.81 319 GLU A O 1
ATOM 2504 N N . GLU A 1 320 ? 19.984 22.781 12.156 1 97.5 320 GLU A N 1
ATOM 2505 C CA . GLU A 1 320 ? 19.953 21.891 13.305 1 97.5 320 GLU A CA 1
ATOM 2506 C C . GLU A 1 320 ? 19.156 20.625 12.992 1 97.5 320 GLU A C 1
ATOM 2508 O O . GLU A 1 320 ? 19.578 19.516 13.336 1 97.5 320 GLU A O 1
ATOM 2513 N N . ASP A 1 321 ? 18.031 20.797 12.406 1 97.75 321 ASP A N 1
ATOM 2514 C CA . ASP A 1 321 ? 17.172 19.672 12.086 1 97.75 321 ASP A CA 1
ATOM 2515 C C . ASP A 1 321 ? 17.859 18.734 11.086 1 97.75 321 ASP A C 1
ATOM 2517 O O . ASP A 1 321 ? 17.734 17.516 11.188 1 97.75 321 ASP A O 1
ATOM 2521 N N . MET A 1 322 ? 18.562 19.281 10.156 1 97.62 322 MET A N 1
ATOM 2522 C CA . MET A 1 322 ? 19.312 18.469 9.203 1 97.62 322 MET A CA 1
ATOM 2523 C C . MET A 1 322 ? 20.391 17.656 9.914 1 97.62 322 MET A C 1
ATOM 2525 O O . MET A 1 322 ? 20.672 16.516 9.539 1 97.62 322 MET A O 1
ATOM 2529 N N . ARG A 1 323 ? 20.984 18.219 10.938 1 97.88 323 ARG A N 1
ATOM 2530 C CA . ARG A 1 323 ? 21.969 17.484 11.727 1 97.88 323 ARG A CA 1
ATOM 2531 C C . ARG A 1 323 ? 21.312 16.328 12.484 1 97.88 323 ARG A C 1
ATOM 2533 O O . ARG A 1 323 ? 21.906 15.258 12.617 1 97.88 323 ARG A O 1
ATOM 2540 N N . HIS A 1 324 ? 20.109 16.578 12.953 1 98.38 324 HIS A N 1
ATOM 2541 C CA . HIS A 1 324 ? 19.375 15.492 13.609 1 98.38 324 HIS A CA 1
ATOM 2542 C C . HIS A 1 324 ? 19.094 14.352 12.641 1 98.38 324 HIS A C 1
ATOM 2544 O O . HIS A 1 324 ? 19.172 13.18 13.016 1 98.38 324 HIS A O 1
ATOM 2550 N N . VAL A 1 325 ? 18.75 14.688 11.43 1 98.44 325 VAL A N 1
ATOM 2551 C CA . VAL A 1 325 ? 18.5 13.664 10.414 1 98.44 325 VAL A CA 1
ATOM 2552 C C . VAL A 1 325 ? 19.797 12.883 10.156 1 98.44 325 VAL A C 1
ATOM 2554 O O . VAL A 1 325 ? 19.766 11.648 10.102 1 98.44 325 VAL A O 1
ATOM 2557 N N . ARG A 1 326 ? 20.906 13.633 10.016 1 98.31 326 ARG A N 1
ATOM 2558 C CA . ARG A 1 326 ? 22.188 12.984 9.82 1 98.31 326 ARG A CA 1
ATOM 2559 C C . ARG A 1 326 ? 22.484 11.984 10.93 1 98.31 326 ARG A C 1
ATOM 2561 O O . ARG A 1 326 ? 22.828 10.828 10.664 1 98.31 326 ARG A O 1
ATOM 2568 N N . ASP A 1 327 ? 22.297 12.398 12.133 1 98.38 327 ASP A N 1
ATOM 2569 C CA . ASP A 1 327 ? 22.594 11.539 13.273 1 98.38 327 ASP A CA 1
ATOM 2570 C C . ASP A 1 327 ? 21.688 10.32 13.289 1 98.38 327 ASP A C 1
ATOM 2572 O O . ASP A 1 327 ? 22.125 9.211 13.617 1 98.38 327 ASP A O 1
ATOM 2576 N N . LEU A 1 328 ? 20.469 10.547 12.984 1 98.44 328 LEU A N 1
ATOM 2577 C CA . LEU A 1 328 ? 19.516 9.453 12.898 1 98.44 328 LEU A CA 1
ATOM 2578 C C . LEU A 1 328 ? 19.938 8.445 11.836 1 98.44 328 LEU A C 1
ATOM 2580 O O . LEU A 1 328 ? 19.906 7.234 12.07 1 98.44 328 LEU A O 1
ATOM 2584 N N . VAL A 1 329 ? 20.281 8.906 10.672 1 98.44 329 VAL A N 1
ATOM 2585 C CA . VAL A 1 329 ? 20.703 8.047 9.57 1 98.44 329 VAL A CA 1
ATOM 2586 C C . VAL A 1 329 ? 21.906 7.215 9.984 1 98.44 329 VAL A C 1
ATOM 2588 O O . VAL A 1 329 ? 21.938 6 9.773 1 98.44 329 VAL A O 1
ATOM 2591 N N . LEU A 1 330 ? 22.875 7.879 10.625 1 97.81 330 LEU A N 1
ATOM 2592 C CA . LEU A 1 330 ? 24.078 7.176 11.055 1 97.81 330 LEU A CA 1
ATOM 2593 C C . LEU A 1 330 ? 23.734 6.117 12.102 1 97.81 330 LEU A C 1
ATOM 2595 O O . LEU A 1 330 ? 24.297 5.016 12.078 1 97.81 330 LEU A O 1
ATOM 2599 N N . GLN A 1 331 ? 22.875 6.465 12.945 1 97.69 331 GLN A N 1
ATOM 2600 C CA . GLN A 1 331 ? 22.438 5.504 13.945 1 97.69 331 GLN A CA 1
ATOM 2601 C C . GLN A 1 331 ? 21.781 4.289 13.297 1 97.69 331 GLN A C 1
ATOM 2603 O O . GLN A 1 331 ? 22.094 3.148 13.641 1 97.69 331 GLN A O 1
ATOM 2608 N N . ARG A 1 332 ? 20.906 4.484 12.391 1 97.25 332 ARG A N 1
ATOM 2609 C CA . ARG A 1 332 ? 20.188 3.4 11.711 1 97.25 332 ARG A CA 1
ATOM 2610 C C . ARG A 1 332 ? 21.141 2.584 10.844 1 97.25 332 ARG A C 1
ATOM 2612 O O . ARG A 1 332 ? 20.984 1.369 10.711 1 97.25 332 ARG A O 1
ATOM 2619 N N . MET A 1 333 ? 22.094 3.242 10.219 1 96.62 333 MET A N 1
ATOM 2620 C CA . MET A 1 333 ? 23.109 2.523 9.445 1 96.62 333 MET A CA 1
ATOM 2621 C C . MET A 1 333 ? 23.906 1.582 10.336 1 96.62 333 MET A C 1
ATOM 2623 O O . MET A 1 333 ? 24.172 0.442 9.953 1 96.62 333 MET A O 1
ATOM 2627 N N . HIS A 1 334 ? 24.219 2.039 11.508 1 95.5 334 HIS A N 1
ATOM 2628 C CA . HIS A 1 334 ? 24.953 1.205 12.453 1 95.5 334 HIS A CA 1
ATOM 2629 C C . HIS A 1 334 ? 24.125 0.001 12.883 1 95.5 334 HIS A C 1
ATOM 2631 O O . HIS A 1 334 ? 24.656 -1.092 13.086 1 95.5 334 HIS A O 1
ATOM 2637 N N . GLU A 1 335 ? 22.891 0.211 13.031 1 95.5 335 GLU A N 1
ATOM 2638 C CA . GLU A 1 335 ? 22 -0.887 13.391 1 95.5 335 GLU A CA 1
ATOM 2639 C C . GLU A 1 335 ? 21.891 -1.905 12.258 1 95.5 335 GLU A C 1
ATOM 2641 O O . GLU A 1 335 ? 21.812 -3.109 12.508 1 95.5 335 GLU A O 1
ATOM 2646 N N . ALA A 1 336 ? 21.875 -1.409 11.047 1 94.19 336 ALA A N 1
ATOM 2647 C CA . ALA A 1 336 ? 21.766 -2.279 9.875 1 94.19 336 ALA A CA 1
ATOM 2648 C C . ALA A 1 336 ? 23.078 -3.027 9.625 1 94.19 336 ALA A C 1
ATOM 2650 O O . ALA A 1 336 ? 23.062 -4.156 9.141 1 94.19 336 ALA A O 1
ATOM 2651 N N . TYR A 1 337 ? 24.141 -2.307 9.977 1 93.69 337 TYR A N 1
ATOM 2652 C CA . TYR A 1 337 ? 25.469 -2.867 9.75 1 93.69 337 TYR A CA 1
ATOM 2653 C C . TYR A 1 337 ? 26.328 -2.758 11 1 93.69 337 TYR A C 1
ATOM 2655 O O . TYR A 1 337 ? 27.312 -2.025 11.023 1 93.69 337 TYR A O 1
ATOM 2663 N N . PRO A 1 338 ? 26.078 -3.594 11.938 1 87.94 338 PRO A N 1
ATOM 2664 C CA . PRO A 1 338 ? 26.766 -3.443 13.234 1 87.94 338 PRO A CA 1
ATOM 2665 C C . PRO A 1 338 ? 28.25 -3.756 13.164 1 87.94 338 PRO A C 1
ATOM 2667 O O . PRO A 1 338 ? 29.031 -3.254 13.977 1 87.94 338 PRO A O 1
ATOM 2670 N N . ASP A 1 339 ? 28.703 -4.52 12.164 1 82.19 339 ASP A N 1
ATOM 2671 C CA . ASP A 1 339 ? 30.094 -4.957 12.109 1 82.19 339 ASP A CA 1
ATOM 2672 C C . ASP A 1 339 ? 30.953 -3.953 11.352 1 82.19 339 ASP A C 1
ATOM 2674 O O . ASP A 1 339 ? 32.156 -4.121 11.258 1 82.19 339 ASP A O 1
ATOM 2678 N N . ASP A 1 340 ? 30.359 -3.037 10.797 1 76.19 340 ASP A N 1
ATOM 2679 C CA . ASP A 1 340 ? 31.141 -2.033 10.078 1 76.19 340 ASP A CA 1
ATOM 2680 C C . ASP A 1 340 ? 31.812 -1.066 11.047 1 76.19 340 ASP A C 1
ATOM 2682 O O . ASP A 1 340 ? 31.266 -0.76 12.109 1 76.19 340 ASP A O 1
ATOM 2686 N N . MET B 1 1 ? 23.469 51.688 98.938 1 24.16 1 MET B N 1
ATOM 2687 C CA . MET B 1 1 ? 24.031 50.375 98.562 1 24.16 1 MET B CA 1
ATOM 2688 C C . MET B 1 1 ? 22.938 49.438 98.125 1 24.16 1 MET B C 1
ATOM 2690 O O . MET B 1 1 ? 22.078 49.062 98.938 1 24.16 1 MET B O 1
ATOM 2694 N N . LEU B 1 2 ? 22.312 49.719 96.812 1 22.98 2 LEU B N 1
ATOM 2695 C CA . LEU B 1 2 ? 21.031 49.688 96.125 1 22.98 2 LEU B CA 1
ATOM 2696 C C . LEU B 1 2 ? 20.578 48.25 95.875 1 22.98 2 LEU B C 1
ATOM 2698 O O . LEU B 1 2 ? 21.297 47.5 95.188 1 22.98 2 LEU B O 1
ATOM 2702 N N . GLY B 1 3 ? 19.641 47.625 96.688 1 19.97 3 GLY B N 1
ATOM 2703 C CA . GLY B 1 3 ? 19.375 46.312 97.312 1 19.97 3 GLY B CA 1
ATOM 2704 C C . GLY B 1 3 ? 18.844 45.281 96.375 1 19.97 3 GLY B C 1
ATOM 2705 O O . GLY B 1 3 ? 19.25 44.125 96.438 1 19.97 3 GLY B O 1
ATOM 2706 N N . LEU B 1 4 ? 17.625 45.531 95.75 1 23.09 4 LEU B N 1
ATOM 2707 C CA . LEU B 1 4 ? 16.453 44.656 95.875 1 23.09 4 LEU B CA 1
ATOM 2708 C C . LEU B 1 4 ? 16.516 43.562 94.812 1 23.09 4 LEU B C 1
ATOM 2710 O O . LEU B 1 4 ? 16.5 43.875 93.562 1 23.09 4 LEU B O 1
ATOM 2714 N N . LYS B 1 5 ? 16.953 42.406 95.188 1 20.61 5 LYS B N 1
ATOM 2715 C CA . LYS B 1 5 ? 17.516 41.188 94.562 1 20.61 5 LYS B CA 1
ATOM 2716 C C . LYS B 1 5 ? 16.469 40.5 93.688 1 20.61 5 LYS B C 1
ATOM 2718 O O . LYS B 1 5 ? 15.281 40.781 93.812 1 20.61 5 LYS B O 1
ATOM 2723 N N . LYS B 1 6 ? 16.625 39.125 93.375 1 21.03 6 LYS B N 1
ATOM 2724 C CA . LYS B 1 6 ? 16.922 38.156 92.312 1 21.03 6 LYS B CA 1
ATOM 2725 C C . LYS B 1 6 ? 15.758 37.188 92.125 1 21.03 6 LYS B C 1
ATOM 2727 O O . LYS B 1 6 ? 15.891 36.188 91.438 1 21.03 6 LYS B O 1
ATOM 2732 N N . ASN B 1 7 ? 14.508 37.594 92.625 1 18.14 7 ASN B N 1
ATOM 2733 C CA . ASN B 1 7 ? 13.664 36.438 92.875 1 18.14 7 ASN B CA 1
ATOM 2734 C C . ASN B 1 7 ? 13.445 35.562 91.688 1 18.14 7 ASN B C 1
ATOM 2736 O O . ASN B 1 7 ? 13.578 36.031 90.562 1 18.14 7 ASN B O 1
ATOM 2740 N N . LYS B 1 8 ? 12.852 34.219 91.938 1 20.23 8 LYS B N 1
ATOM 2741 C CA . LYS B 1 8 ? 12.781 32.781 91.688 1 20.23 8 LYS B CA 1
ATOM 2742 C C . LYS B 1 8 ? 11.883 32.5 90.5 1 20.23 8 LYS B C 1
ATOM 2744 O O . LYS B 1 8 ? 10.82 33.125 90.375 1 20.23 8 LYS B O 1
ATOM 2749 N N . LYS B 1 9 ? 12.172 31.578 89.5 1 20.08 9 LYS B N 1
ATOM 2750 C CA . LYS B 1 9 ? 12.188 31.141 88.125 1 20.08 9 LYS B CA 1
ATOM 2751 C C . LYS B 1 9 ? 10.945 30.328 87.75 1 20.08 9 LYS B C 1
ATOM 2753 O O . LYS B 1 9 ? 10.844 29.75 86.688 1 20.08 9 LYS B O 1
ATOM 2758 N N . ASP B 1 10 ? 9.781 30.359 88.5 1 21.33 10 ASP B N 1
ATOM 2759 C CA . ASP B 1 10 ? 8.945 29.156 88.438 1 21.33 10 ASP B CA 1
ATOM 2760 C C . ASP B 1 10 ? 8.344 28.953 87.062 1 21.33 10 ASP B C 1
ATOM 2762 O O . ASP B 1 10 ? 7.527 29.766 86.625 1 21.33 10 ASP B O 1
ATOM 2766 N N . LYS B 1 11 ? 9.016 28.375 86 1 19.92 11 LYS B N 1
ATOM 2767 C CA . LYS B 1 11 ? 8.961 28.312 84.562 1 19.92 11 LYS B CA 1
ATOM 2768 C C . LYS B 1 11 ? 7.871 27.344 84.062 1 19.92 11 LYS B C 1
ATOM 2770 O O . LYS B 1 11 ? 8.07 26.125 84.062 1 19.92 11 LYS B O 1
ATOM 2775 N N . ASP B 1 12 ? 6.617 27.516 84.562 1 21.42 12 ASP B N 1
ATOM 2776 C CA . ASP B 1 12 ? 5.469 26.641 84.375 1 21.42 12 ASP B CA 1
ATOM 2777 C C . ASP B 1 12 ? 5.266 26.266 82.875 1 21.42 12 ASP B C 1
ATOM 2779 O O . ASP B 1 12 ? 5.562 27.062 82 1 21.42 12 ASP B O 1
ATOM 2783 N N . GLY B 1 13 ? 5.09 24.906 82.688 1 21.44 13 GLY B N 1
ATOM 2784 C CA . GLY B 1 13 ? 5.113 23.875 81.625 1 21.44 13 GLY B CA 1
ATOM 2785 C C . GLY B 1 13 ? 3.971 24 80.625 1 21.44 13 GLY B C 1
ATOM 2786 O O . GLY B 1 13 ? 2.801 23.938 81 1 21.44 13 GLY B O 1
ATOM 2787 N N . LYS B 1 14 ? 3.998 24.812 79.562 1 19.69 14 LYS B N 1
ATOM 2788 C CA . LYS B 1 14 ? 3.102 25.359 78.5 1 19.69 14 LYS B CA 1
ATOM 2789 C C . LYS B 1 14 ? 2.49 24.266 77.688 1 19.69 14 LYS B C 1
ATOM 2791 O O . LYS B 1 14 ? 1.652 24.531 76.812 1 19.69 14 LYS B O 1
ATOM 2796 N N . ARG B 1 15 ? 2.932 22.953 77.625 1 22.14 15 ARG B N 1
ATOM 2797 C CA . ARG B 1 15 ? 2.994 22.531 76.25 1 22.14 15 ARG B CA 1
ATOM 2798 C C . ARG B 1 15 ? 1.596 22.375 75.688 1 22.14 15 ARG B C 1
ATOM 2800 O O . ARG B 1 15 ? 0.732 21.734 76.25 1 22.14 15 ARG B O 1
ATOM 2807 N N . LYS B 1 16 ? 1.127 23.266 74.75 1 19.5 16 LYS B N 1
ATOM 2808 C CA . LYS B 1 16 ? -0.025 23.562 73.875 1 19.5 16 LYS B CA 1
ATOM 2809 C C . LYS B 1 16 ? -0.401 22.359 73 1 19.5 16 LYS B C 1
ATOM 2811 O O . LYS B 1 16 ? 0.408 21.891 72.188 1 19.5 16 LYS B O 1
ATOM 2816 N N . SER B 1 17 ? -1.163 21.438 73.5 1 21.42 17 SER B N 1
ATOM 2817 C CA . SER B 1 17 ? -1.675 20.203 72.938 1 21.42 17 SER B CA 1
ATOM 2818 C C . SER B 1 17 ? -2.436 20.469 71.625 1 21.42 17 SER B C 1
ATOM 2820 O O . SER B 1 17 ? -3.105 19.578 71.125 1 21.42 17 SER B O 1
ATOM 2822 N N . GLU B 1 18 ? -2.062 21.438 70.75 1 20.64 18 GLU B N 1
ATOM 2823 C CA . GLU B 1 18 ? -2.986 21.812 69.688 1 20.64 18 GLU B CA 1
ATOM 2824 C C . GLU B 1 18 ? -3.453 20.578 68.938 1 20.64 18 GLU B C 1
ATOM 2826 O O . GLU B 1 18 ? -2.688 19.641 68.688 1 20.64 18 GLU B O 1
ATOM 2831 N N . LYS B 1 19 ? -4.77 20.359 68.938 1 19.39 19 LYS B N 1
ATOM 2832 C CA . LYS B 1 19 ? -5.762 19.453 68.375 1 19.39 19 LYS B CA 1
ATOM 2833 C C . LYS B 1 19 ? -5.555 19.328 66.875 1 19.39 19 LYS B C 1
ATOM 2835 O O . LYS B 1 19 ? -5.648 20.312 66.125 1 19.39 19 LYS B O 1
ATOM 2840 N N . LYS B 1 20 ? -4.672 18.484 66.375 1 23.45 20 LYS B N 1
ATOM 2841 C CA . LYS B 1 20 ? -4.359 18.141 65 1 23.45 20 LYS B CA 1
ATOM 2842 C C . LYS B 1 20 ? -5.613 17.688 64.25 1 23.45 20 LYS B C 1
ATOM 2844 O O . LYS B 1 20 ? -6.176 16.641 64.562 1 23.45 20 LYS B O 1
ATOM 2849 N N . GLU B 1 21 ? -6.602 18.641 64 1 21.14 21 GLU B N 1
ATOM 2850 C CA . GLU B 1 21 ? -7.777 18.203 63.281 1 21.14 21 GLU B CA 1
ATOM 2851 C C . GLU B 1 21 ? -7.375 17.516 61.969 1 21.14 21 GLU B C 1
ATOM 2853 O O . GLU B 1 21 ? -6.582 18.062 61.188 1 21.14 21 GLU B O 1
ATOM 2858 N N . LYS B 1 22 ? -7.387 16.234 61.938 1 22.53 22 LYS B N 1
ATOM 2859 C CA . LYS B 1 22 ? -7.148 15.312 60.844 1 22.53 22 LYS B CA 1
ATOM 2860 C C . LYS B 1 22 ? -8.039 15.633 59.656 1 22.53 22 LYS B C 1
ATOM 2862 O O . LYS B 1 22 ? -9.258 15.508 59.719 1 22.53 22 LYS B O 1
ATOM 2867 N N . LYS B 1 23 ? -7.688 16.75 58.875 1 24.08 23 LYS B N 1
ATOM 2868 C CA . LYS B 1 23 ? -8.414 17 57.625 1 24.08 23 LYS B CA 1
ATOM 2869 C C . LYS B 1 23 ? -8.508 15.75 56.781 1 24.08 23 LYS B C 1
ATOM 2871 O O . LYS B 1 23 ? -7.5 15.078 56.531 1 24.08 23 LYS B O 1
ATOM 2876 N N . GLY B 1 24 ? -9.586 15.078 56.906 1 20.59 24 GLY B N 1
ATOM 2877 C CA . GLY B 1 24 ? -9.977 13.898 56.156 1 20.59 24 GLY B CA 1
ATOM 2878 C C . GLY B 1 24 ? -9.766 14.039 54.656 1 20.59 24 GLY B C 1
ATOM 2879 O O . GLY B 1 24 ? -10.141 15.055 54.062 1 20.59 24 GLY B O 1
ATOM 2880 N N . LYS B 1 25 ? -8.555 13.609 54.188 1 25.7 25 LYS B N 1
ATOM 2881 C CA . LYS B 1 25 ? -8.227 13.555 52.781 1 25.7 25 LYS B CA 1
ATOM 2882 C C . LYS B 1 25 ? -9.406 13.039 51.938 1 25.7 25 LYS B C 1
ATOM 2884 O O . LYS B 1 25 ? -9.898 11.938 52.188 1 25.7 25 LYS B O 1
ATOM 2889 N N . ASP B 1 26 ? -10.328 13.961 51.625 1 23.31 26 ASP B N 1
ATOM 2890 C CA . ASP B 1 26 ? -11.375 13.57 50.688 1 23.31 26 ASP B CA 1
ATOM 2891 C C . ASP B 1 26 ? -10.781 12.836 49.469 1 23.31 26 ASP B C 1
ATOM 2893 O O . ASP B 1 26 ? -9.836 13.32 48.844 1 23.31 26 ASP B O 1
ATOM 2897 N N . LYS B 1 27 ? -10.758 11.508 49.531 1 24.53 27 LYS B N 1
ATOM 2898 C CA . LYS B 1 27 ? -10.461 10.617 48.406 1 24.53 27 LYS B CA 1
ATOM 2899 C C . LYS B 1 27 ? -11.102 11.125 47.125 1 24.53 27 LYS B C 1
ATOM 2901 O O . LYS B 1 27 ? -12.328 11.141 46.969 1 24.53 27 LYS B O 1
ATOM 2906 N N . LYS B 1 28 ? -10.375 12.094 46.531 1 25.89 28 LYS B N 1
ATOM 2907 C CA . LYS B 1 28 ? -10.781 12.398 45.156 1 25.89 28 LYS B CA 1
ATOM 2908 C C . LYS B 1 28 ? -11.055 11.125 44.375 1 25.89 28 LYS B C 1
ATOM 2910 O O . LYS B 1 28 ? -10.242 10.195 44.375 1 25.89 28 LYS B O 1
ATOM 2915 N N . SER B 1 29 ? -12.328 10.812 44.312 1 23.48 29 SER B N 1
ATOM 2916 C CA . SER B 1 29 ? -12.859 9.75 43.469 1 23.48 29 SER B CA 1
ATOM 2917 C C . SER B 1 29 ? -12.141 9.703 42.125 1 23.48 29 SER B C 1
ATOM 2919 O O . SER B 1 29 ? -11.969 10.727 41.469 1 23.48 29 SER B O 1
ATOM 2921 N N . VAL B 1 30 ? -11.102 8.898 42.062 1 27.03 30 VAL B N 1
ATOM 2922 C CA . VAL B 1 30 ? -10.492 8.469 40.812 1 27.03 30 VAL B CA 1
ATOM 2923 C C . VAL B 1 30 ? -11.562 8.359 39.719 1 27.03 30 VAL B C 1
ATOM 2925 O O . VAL B 1 30 ? -12.539 7.617 39.875 1 27.03 30 VAL B O 1
ATOM 2928 N N . GLY B 1 31 ? -11.789 9.539 39.125 1 23.41 31 GLY B N 1
ATOM 2929 C CA . GLY B 1 31 ? -12.688 9.492 37.969 1 23.41 31 GLY B CA 1
ATOM 2930 C C . GLY B 1 31 ? -12.539 8.227 37.156 1 23.41 31 GLY B C 1
ATOM 2931 O O . GLY B 1 31 ? -11.43 7.715 36.969 1 23.41 31 GLY B O 1
ATOM 2932 N N . SER B 1 32 ? -13.516 7.379 37.188 1 27.19 32 SER B N 1
ATOM 2933 C CA . SER B 1 32 ? -13.75 6.156 36.438 1 27.19 32 SER B CA 1
ATOM 2934 C C . SER B 1 32 ? -13.211 6.277 35 1 27.19 32 SER B C 1
ATOM 2936 O O . SER B 1 32 ? -13.328 7.332 34.375 1 27.19 32 SER B O 1
ATOM 2938 N N . SER B 1 33 ? -12.109 5.648 34.812 1 27.17 33 SER B N 1
ATOM 2939 C CA . SER B 1 33 ? -11.617 5.367 33.438 1 27.17 33 SER B CA 1
ATOM 2940 C C . SER B 1 33 ? -12.773 5.168 32.469 1 27.17 33 SER B C 1
ATOM 2942 O O . SER B 1 33 ? -13.555 4.227 32.625 1 27.17 33 SER B O 1
ATOM 2944 N N . GLU B 1 34 ? -13.352 6.238 32.094 1 26.73 34 GLU B N 1
ATOM 2945 C CA . GLU B 1 34 ? -14.32 5.992 31.016 1 26.73 34 GLU B CA 1
ATOM 2946 C C . GLU B 1 34 ? -13.781 4.992 30 1 26.73 34 GLU B C 1
ATOM 2948 O O . GLU B 1 34 ? -12.68 5.16 29.484 1 26.73 34 GLU B O 1
ATOM 2953 N N . ASP B 1 35 ? -14.109 3.762 30.094 1 28.2 35 ASP B N 1
ATOM 2954 C CA . ASP B 1 35 ? -13.953 2.656 29.156 1 28.2 35 ASP B CA 1
ATOM 2955 C C . ASP B 1 35 ? -14.07 3.143 27.703 1 28.2 35 ASP B C 1
ATOM 2957 O O . ASP B 1 35 ? -15.094 3.703 27.312 1 28.2 35 ASP B O 1
ATOM 2961 N N . VAL B 1 36 ? -13.039 3.756 27.266 1 30.81 36 VAL B N 1
ATOM 2962 C CA . VAL B 1 36 ? -13.07 3.949 25.828 1 30.81 36 VAL B CA 1
ATOM 2963 C C . VAL B 1 36 ? -13.773 2.768 25.156 1 30.81 36 VAL B C 1
ATOM 2965 O O . VAL B 1 36 ? -13.266 1.644 25.188 1 30.81 36 VAL B O 1
ATOM 2968 N N . ALA B 1 37 ? -15.062 2.814 25.078 1 31.8 37 ALA B N 1
ATOM 2969 C CA . ALA B 1 37 ? -15.945 1.763 24.594 1 31.8 37 ALA B CA 1
ATOM 2970 C C . ALA B 1 37 ? -15.5 1.266 23.219 1 31.8 37 ALA B C 1
ATOM 2972 O O . ALA B 1 37 ? -15.133 2.062 22.344 1 31.8 37 ALA B O 1
ATOM 2973 N N . ALA B 1 38 ? -14.969 0.092 23.016 1 34.53 38 ALA B N 1
ATOM 2974 C CA . ALA B 1 38 ? -14.898 -0.628 21.734 1 34.53 38 ALA B CA 1
ATOM 2975 C C . ALA B 1 38 ? -15.992 -0.168 20.781 1 34.53 38 ALA B C 1
ATOM 2977 O O . ALA B 1 38 ? -17.078 0.215 21.219 1 34.53 38 ALA B O 1
ATOM 2978 N N . PRO B 1 39 ? -15.609 0.215 19.484 1 37.69 39 PRO B N 1
ATOM 2979 C CA . PRO B 1 39 ? -16.797 0.526 18.688 1 37.69 39 PRO B CA 1
ATOM 2980 C C . PRO B 1 39 ? -18 -0.341 19.062 1 37.69 39 PRO B C 1
ATOM 2982 O O . PRO B 1 39 ? -17.875 -1.563 19.172 1 37.69 39 PRO B O 1
ATOM 2985 N N . VAL B 1 40 ? -18.719 0.114 19.922 1 39.22 40 VAL B N 1
ATOM 2986 C CA . VAL B 1 40 ? -19.969 -0.532 20.297 1 39.22 40 VAL B CA 1
ATOM 2987 C C . VAL B 1 40 ? -20.719 -0.96 19.031 1 39.22 40 VAL B C 1
ATOM 2989 O O . VAL B 1 40 ? -21.203 -0.117 18.266 1 39.22 40 VAL B O 1
ATOM 2992 N N . TYR B 1 41 ? -20.078 -2.008 18.344 1 49.47 41 TYR B N 1
ATOM 2993 C CA . TYR B 1 41 ? -20.969 -2.549 17.312 1 49.47 41 TYR B CA 1
ATOM 2994 C C . TYR B 1 41 ? -22.359 -2.797 17.875 1 49.47 41 TYR B C 1
ATOM 2996 O O . TYR B 1 41 ? -22.516 -3.443 18.906 1 49.47 41 TYR B O 1
ATOM 3004 N N . SER B 1 42 ? -23.172 -1.82 17.641 1 54.91 42 SER B N 1
ATOM 3005 C CA . SER B 1 42 ? -24.578 -1.892 18.062 1 54.91 42 SER B CA 1
ATOM 3006 C C . SER B 1 42 ? -25.188 -3.238 17.703 1 54.91 42 SER B C 1
ATOM 3008 O O . SER B 1 42 ? -24.844 -3.834 16.688 1 54.91 42 SER B O 1
ATOM 3010 N N . THR B 1 43 ? -25.594 -3.826 18.641 1 68.19 43 THR B N 1
ATOM 3011 C CA . THR B 1 43 ? -26.375 -5.027 18.391 1 68.19 43 THR B CA 1
ATOM 3012 C C . THR B 1 43 ? -27.438 -4.77 17.312 1 68.19 43 THR B C 1
ATOM 3014 O O . THR B 1 43 ? -28.094 -3.723 17.328 1 68.19 43 THR B O 1
ATOM 3017 N N . LYS B 1 44 ? -27.203 -5.398 16.266 1 77.56 44 LYS B N 1
ATOM 3018 C CA . LYS B 1 44 ? -28.141 -5.285 15.164 1 77.56 44 LYS B CA 1
ATOM 3019 C C . LYS B 1 44 ? -28.953 -6.566 15 1 77.56 44 LYS B C 1
ATOM 3021 O O . LYS B 1 44 ? -28.422 -7.668 15.164 1 77.56 44 LYS B O 1
ATOM 3026 N N . ALA B 1 45 ? -30.141 -6.391 14.797 1 77.62 45 ALA B N 1
ATOM 3027 C CA . ALA B 1 45 ? -31.031 -7.52 14.508 1 77.62 45 ALA B CA 1
ATOM 3028 C C . ALA B 1 45 ? -30.641 -8.18 13.188 1 77.62 45 ALA B C 1
ATOM 3030 O O . ALA B 1 45 ? -30.766 -9.398 13.039 1 77.62 45 ALA B O 1
ATOM 3031 N N . GLN B 1 46 ? -30.125 -7.395 12.273 1 92.06 46 GLN B N 1
ATOM 3032 C CA . GLN B 1 46 ? -29.734 -7.926 10.969 1 92.06 46 GLN B CA 1
ATOM 3033 C C . GLN B 1 46 ? -28.422 -7.312 10.5 1 92.06 46 GLN B C 1
ATOM 3035 O O . GLN B 1 46 ? -28.266 -6.09 10.492 1 92.06 46 GLN B O 1
ATOM 3040 N N . ARG B 1 47 ? -27.547 -8.211 10.258 1 96 47 ARG B N 1
ATOM 3041 C CA . ARG B 1 47 ? -26.266 -7.781 9.695 1 96 47 ARG B CA 1
ATOM 3042 C C . ARG B 1 47 ? -26.266 -7.938 8.18 1 96 47 ARG B C 1
ATOM 3044 O O . ARG B 1 47 ? -26.938 -8.812 7.633 1 96 47 ARG B O 1
ATOM 3051 N N . THR B 1 48 ? -25.516 -7.094 7.512 1 97.75 48 THR B N 1
ATOM 3052 C CA . THR B 1 48 ? -25.391 -7.168 6.059 1 97.75 48 THR B CA 1
ATOM 3053 C C . THR B 1 48 ? -23.984 -7.641 5.668 1 97.75 48 THR B C 1
ATOM 3055 O O . THR B 1 48 ? -22.984 -7.031 6.055 1 97.75 48 THR B O 1
ATOM 3058 N N . LEU B 1 49 ? -23.953 -8.766 4.953 1 98.38 49 LEU B N 1
ATOM 3059 C CA . LEU B 1 49 ? -22.734 -9.266 4.324 1 98.38 49 LEU B CA 1
ATOM 3060 C C . LEU B 1 49 ? -22.656 -8.852 2.859 1 98.38 49 LEU B C 1
ATOM 3062 O O . LEU B 1 49 ? -23.547 -9.188 2.074 1 98.38 49 LEU B O 1
ATOM 3066 N N . LEU B 1 50 ? -21.672 -8.094 2.514 1 98.19 50 LEU B N 1
ATOM 3067 C CA . LEU B 1 50 ? -21.406 -7.777 1.115 1 98.19 50 LEU B CA 1
ATOM 3068 C C . LEU B 1 50 ? -20.344 -8.711 0.534 1 98.19 50 LEU B C 1
ATOM 3070 O O . LEU B 1 50 ? -19.234 -8.781 1.046 1 98.19 50 LEU B O 1
ATOM 3074 N N . VAL B 1 51 ? -20.688 -9.445 -0.46 1 98 51 VAL B N 1
ATOM 3075 C CA . VAL B 1 51 ? -19.75 -10.297 -1.177 1 98 51 VAL B CA 1
ATOM 3076 C C . VAL B 1 51 ? -19.281 -9.594 -2.453 1 98 51 VAL B C 1
ATOM 3078 O O . VAL B 1 51 ? -20.109 -9.203 -3.285 1 98 51 VAL B O 1
ATOM 3081 N N . ILE B 1 52 ? -18.031 -9.398 -2.547 1 97.62 52 ILE B N 1
ATOM 3082 C CA . ILE B 1 52 ? -17.453 -8.82 -3.756 1 97.62 52 ILE B CA 1
ATOM 3083 C C . ILE B 1 52 ? -16.891 -9.938 -4.641 1 97.62 52 ILE B C 1
ATOM 3085 O O . ILE B 1 52 ? -15.82 -10.477 -4.359 1 97.62 52 ILE B O 1
ATOM 3089 N N . ASP B 1 53 ? -17.547 -10.273 -5.59 1 95.75 53 ASP B N 1
ATOM 3090 C CA . ASP B 1 53 ? -17.203 -11.328 -6.539 1 95.75 53 ASP B CA 1
ATOM 3091 C C . ASP B 1 53 ? -17.922 -11.133 -7.871 1 95.75 53 ASP B C 1
ATOM 3093 O O . ASP B 1 53 ? -18.797 -10.266 -7.988 1 95.75 53 ASP B O 1
ATOM 3097 N N . SER B 1 54 ? -17.453 -11.859 -8.844 1 88.31 54 SER B N 1
ATOM 3098 C CA . SER B 1 54 ? -18.125 -11.828 -10.133 1 88.31 54 SER B CA 1
ATOM 3099 C C . SER B 1 54 ? -19.531 -12.406 -10.039 1 88.31 54 SER B C 1
ATOM 3101 O O . SER B 1 54 ? -19.844 -13.164 -9.109 1 88.31 54 SER B O 1
ATOM 3103 N N . GLU B 1 55 ? -20.359 -12.141 -10.977 1 83.12 55 GLU B N 1
ATOM 3104 C CA . GLU B 1 55 ? -21.75 -12.602 -10.984 1 83.12 55 GLU B CA 1
ATOM 3105 C C . GLU B 1 55 ? -21.844 -14.086 -11.328 1 83.12 55 GLU B C 1
ATOM 3107 O O . GLU B 1 55 ? -22.875 -14.711 -11.117 1 83.12 55 GLU B O 1
ATOM 3112 N N . SER B 1 56 ? -20.781 -14.57 -11.781 1 84.19 56 SER B N 1
ATOM 3113 C CA . SER B 1 56 ? -20.797 -15.969 -12.211 1 84.19 56 SER B CA 1
ATOM 3114 C C . SER B 1 56 ? -20.891 -16.906 -11.016 1 84.19 56 SER B C 1
ATOM 3116 O O . SER B 1 56 ? -21.234 -18.078 -11.164 1 84.19 56 SER B O 1
ATOM 3118 N N . ARG B 1 57 ? -20.609 -16.453 -9.906 1 88.81 57 ARG B N 1
ATOM 3119 C CA . ARG B 1 57 ? -20.688 -17.25 -8.688 1 88.81 57 ARG B CA 1
ATOM 3120 C C . ARG B 1 57 ? -21.641 -16.609 -7.676 1 88.81 57 ARG B C 1
ATOM 3122 O O . ARG B 1 57 ? -21.344 -15.539 -7.137 1 88.81 57 ARG B O 1
ATOM 3129 N N . ASP B 1 58 ? -22.688 -17.312 -7.348 1 92.62 58 ASP B N 1
ATOM 3130 C CA . ASP B 1 58 ? -23.656 -16.797 -6.395 1 92.62 58 ASP B CA 1
ATOM 3131 C C . ASP B 1 58 ? -23.391 -17.312 -4.988 1 92.62 58 ASP B C 1
ATOM 3133 O O . ASP B 1 58 ? -23.422 -18.531 -4.758 1 92.62 58 ASP B O 1
ATOM 3137 N N . TRP B 1 59 ? -23.188 -16.469 -4.062 1 96.62 59 TRP B N 1
ATOM 3138 C CA . TRP B 1 59 ? -22.812 -16.859 -2.711 1 96.62 59 TRP B CA 1
ATOM 3139 C C . TRP B 1 59 ? -24.016 -16.875 -1.785 1 96.62 59 TRP B C 1
ATOM 3141 O O . TRP B 1 59 ? -23.984 -17.484 -0.712 1 96.62 59 TRP B O 1
ATOM 3151 N N . ALA B 1 60 ? -25.109 -16.203 -2.121 1 95.62 60 ALA B N 1
ATOM 3152 C CA . ALA B 1 60 ? -26.25 -15.945 -1.239 1 95.62 60 ALA B CA 1
ATOM 3153 C C . ALA B 1 60 ? -26.859 -17.25 -0.744 1 95.62 60 ALA B C 1
ATOM 3155 O O . ALA B 1 60 ? -27.156 -17.391 0.444 1 95.62 60 ALA B O 1
ATOM 3156 N N . PRO B 1 61 ? -27 -18.25 -1.608 1 96.44 61 PRO B N 1
ATOM 3157 C CA . PRO B 1 61 ? -27.609 -19.5 -1.148 1 96.44 61 PRO B CA 1
ATOM 3158 C C . PRO B 1 61 ? -26.828 -20.156 -0.023 1 96.44 61 PRO B C 1
ATOM 3160 O O . PRO B 1 61 ? -27.406 -20.812 0.848 1 96.44 61 PRO B O 1
ATOM 3163 N N . LEU B 1 62 ? -25.562 -20.047 0.058 1 97.25 62 LEU B N 1
ATOM 3164 C CA . LEU B 1 62 ? -24.719 -20.672 1.072 1 97.25 62 LEU B CA 1
ATOM 3165 C C . LEU B 1 62 ? -25 -20.062 2.447 1 97.25 62 LEU B C 1
ATOM 3167 O O . LEU B 1 62 ? -24.781 -20.719 3.469 1 97.25 62 LEU B O 1
ATOM 3171 N N . PHE B 1 63 ? -25.484 -18.844 2.475 1 97.75 63 PHE B N 1
ATOM 3172 C CA . PHE B 1 63 ? -25.688 -18.141 3.732 1 97.75 63 PHE B CA 1
ATOM 3173 C C . PHE B 1 63 ? -27.172 -18.094 4.105 1 97.75 63 PHE B C 1
ATOM 3175 O O . PHE B 1 63 ? -27.531 -17.609 5.176 1 97.75 63 PHE B O 1
ATOM 3182 N N . SER B 1 64 ? -28.047 -18.547 3.332 1 95.81 64 SER B N 1
ATOM 3183 C CA . SER B 1 64 ? -29.484 -18.438 3.482 1 95.81 64 SER B CA 1
ATOM 3184 C C . SER B 1 64 ? -29.953 -19.062 4.797 1 95.81 64 SER B C 1
ATOM 3186 O O . SER B 1 64 ? -30.922 -18.594 5.402 1 95.81 64 SER B O 1
ATOM 3188 N N . PRO B 1 65 ? -29.25 -20.078 5.324 1 95 65 PRO B N 1
ATOM 3189 C CA . PRO B 1 65 ? -29.688 -20.688 6.582 1 95 65 PRO B CA 1
ATOM 3190 C C . PRO B 1 65 ? -29.391 -19.812 7.793 1 95 65 PRO B C 1
ATOM 3192 O O . PRO B 1 65 ? -29.875 -20.078 8.891 1 95 65 PRO B O 1
ATOM 3195 N N . VAL B 1 66 ? -28.578 -18.875 7.637 1 94.12 66 VAL B N 1
ATOM 3196 C CA . VAL B 1 66 ? -28.172 -18.031 8.75 1 94.12 66 VAL B CA 1
ATOM 3197 C C . VAL B 1 66 ? -29.234 -16.953 9.008 1 94.12 66 VAL B C 1
ATOM 3199 O O . VAL B 1 66 ? -29.469 -16.109 8.148 1 94.12 66 VAL B O 1
ATOM 3202 N N . GLN B 1 67 ? -29.781 -16.953 10.156 1 92.06 67 GLN B N 1
ATOM 3203 C CA . GLN B 1 67 ? -30.797 -15.977 10.523 1 92.06 67 GLN B CA 1
ATOM 3204 C C . GLN B 1 67 ? -30.188 -14.617 10.828 1 92.06 67 GLN B C 1
ATOM 3206 O O . GLN B 1 67 ? -29.109 -14.539 11.438 1 92.06 67 GLN B O 1
ATOM 3211 N N . GLY B 1 68 ? -30.859 -13.555 10.375 1 93.25 68 GLY B N 1
ATOM 3212 C CA . GLY B 1 68 ? -30.422 -12.211 10.688 1 93.25 68 GLY B CA 1
ATOM 3213 C C . GLY B 1 68 ? -29.281 -11.734 9.812 1 93.25 68 GLY B C 1
ATOM 3214 O O . GLY B 1 68 ? -28.516 -10.844 10.195 1 93.25 68 GLY B O 1
ATOM 3215 N N . LEU B 1 69 ? -29.125 -12.461 8.711 1 96.56 69 LEU B N 1
ATOM 3216 C CA . LEU B 1 69 ? -28.031 -12.078 7.812 1 96.56 69 LEU B CA 1
ATOM 3217 C C . LEU B 1 69 ? -28.562 -11.789 6.414 1 96.56 69 LEU B C 1
ATOM 3219 O O . LEU B 1 69 ? -29.203 -12.641 5.793 1 96.56 69 LEU B O 1
ATOM 3223 N N . LYS B 1 70 ? -28.359 -10.602 5.988 1 96.62 70 LYS B N 1
ATOM 3224 C CA . LYS B 1 70 ? -28.656 -10.211 4.613 1 96.62 70 LYS B CA 1
ATOM 3225 C C . LYS B 1 70 ? -27.391 -10.25 3.746 1 96.62 70 LYS B C 1
ATOM 3227 O O . LYS B 1 70 ? -26.359 -9.695 4.117 1 96.62 70 LYS B O 1
ATOM 3232 N N . VAL B 1 71 ? -27.516 -10.93 2.592 1 97.12 71 VAL B N 1
ATOM 3233 C CA . VAL B 1 71 ? -26.359 -11.047 1.714 1 97.12 71 VAL B CA 1
ATOM 3234 C C . VAL B 1 71 ? -26.578 -10.219 0.451 1 97.12 71 VAL B C 1
ATOM 3236 O O . VAL B 1 71 ? -27.609 -10.344 -0.208 1 97.12 71 VAL B O 1
ATOM 3239 N N . GLU B 1 72 ? -25.656 -9.336 0.183 1 96.25 72 GLU B N 1
ATOM 3240 C CA . GLU B 1 72 ? -25.562 -8.602 -1.073 1 96.25 72 GLU B CA 1
ATOM 3241 C C . GLU B 1 72 ? -24.297 -8.961 -1.839 1 96.25 72 GLU B C 1
ATOM 3243 O O . GLU B 1 72 ? -23.281 -9.289 -1.234 1 96.25 72 GLU B O 1
ATOM 3248 N N . GLN B 1 73 ? -24.422 -8.945 -3.15 1 95.94 73 GLN B N 1
ATOM 3249 C CA . GLN B 1 73 ? -23.266 -9.305 -3.951 1 95.94 73 GLN B CA 1
ATOM 3250 C C . GLN B 1 73 ? -23.125 -8.398 -5.164 1 95.94 73 GLN B C 1
ATOM 3252 O O . GLN B 1 73 ? -24.109 -8.07 -5.824 1 95.94 73 GLN B O 1
ATOM 3257 N N . CYS B 1 74 ? -21.875 -7.953 -5.445 1 95.56 74 CYS B N 1
ATOM 3258 C CA . CYS B 1 74 ? -21.547 -7.207 -6.656 1 95.56 74 CYS B CA 1
ATOM 3259 C C . CYS B 1 74 ? -20.047 -7.285 -6.945 1 95.56 74 CYS B C 1
ATOM 3261 O O . CYS B 1 74 ? -19.266 -7.758 -6.113 1 95.56 74 CYS B O 1
ATOM 3263 N N . GLY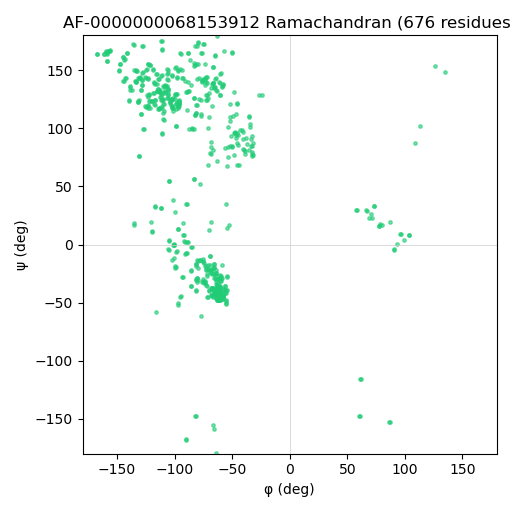 B 1 75 ? -19.688 -6.91 -8.133 1 94.94 75 GLY B N 1
ATOM 3264 C CA . GLY B 1 75 ? -18.281 -6.809 -8.469 1 94.94 75 GLY B CA 1
ATOM 3265 C C . GLY B 1 75 ? -17.688 -5.449 -8.148 1 94.94 75 GLY B C 1
ATOM 3266 O O . GLY B 1 75 ? -18.406 -4.48 -7.945 1 94.94 75 GLY B O 1
ATOM 3267 N N . TRP B 1 76 ? -16.344 -5.379 -8.125 1 95.31 76 TRP B N 1
ATOM 3268 C CA . TRP B 1 76 ? -15.656 -4.117 -7.887 1 95.31 76 TRP B CA 1
ATOM 3269 C C . TRP B 1 76 ? -16.094 -3.059 -8.891 1 95.31 76 TRP B C 1
ATOM 3271 O O . TRP B 1 76 ? -16.312 -1.9 -8.531 1 95.31 76 TRP B O 1
ATOM 3281 N N . LYS B 1 77 ? -16.219 -3.451 -10.117 1 92.38 77 LYS B N 1
ATOM 3282 C CA . LYS B 1 77 ? -16.484 -2.523 -11.211 1 92.38 77 LYS B CA 1
ATOM 3283 C C . LYS B 1 77 ? -17.859 -1.888 -11.078 1 92.38 77 LYS B C 1
ATOM 3285 O O . LYS B 1 77 ? -18.125 -0.833 -11.664 1 92.38 77 LYS B O 1
ATOM 3290 N N . ASP B 1 78 ? -18.672 -2.504 -10.336 1 93.44 78 ASP B N 1
ATOM 3291 C CA . ASP B 1 78 ? -20.078 -2.082 -10.297 1 93.44 78 ASP B CA 1
ATOM 3292 C C . ASP B 1 78 ? -20.359 -1.229 -9.062 1 93.44 78 ASP B C 1
ATOM 3294 O O . ASP B 1 78 ? -21.469 -0.744 -8.875 1 93.44 78 ASP B O 1
ATOM 3298 N N . MET B 1 79 ? -19.375 -1.015 -8.266 1 95.19 79 MET B N 1
ATOM 3299 C CA . MET B 1 79 ? -19.703 -0.385 -6.996 1 95.19 79 MET B CA 1
ATOM 3300 C C . MET B 1 79 ? -19 0.961 -6.852 1 95.19 79 MET B C 1
ATOM 3302 O O . MET B 1 79 ? -17.938 1.175 -7.434 1 95.19 79 MET B O 1
ATOM 3306 N N . ILE B 1 80 ? -19.641 1.874 -6.105 1 95.19 80 ILE B N 1
ATOM 3307 C CA . ILE B 1 80 ? -19.078 3.111 -5.586 1 95.19 80 ILE B CA 1
ATOM 3308 C C . ILE B 1 80 ? -19.266 3.17 -4.07 1 95.19 80 ILE B C 1
ATOM 3310 O O . ILE B 1 80 ? -20.281 2.717 -3.549 1 95.19 80 ILE B O 1
ATOM 3314 N N . VAL B 1 81 ? -18.266 3.719 -3.41 1 97.44 81 VAL B N 1
ATOM 3315 C CA . VAL B 1 81 ? -18.266 3.645 -1.953 1 97.44 81 VAL B CA 1
ATOM 3316 C C . VAL B 1 81 ? -18.188 5.051 -1.365 1 97.44 81 VAL B C 1
ATOM 3318 O O . VAL B 1 81 ? -17.375 5.863 -1.792 1 97.44 81 VAL B O 1
ATOM 3321 N N . GLN B 1 82 ? -19.062 5.363 -0.52 1 96.94 82 GLN B N 1
ATOM 3322 C CA . GLN B 1 82 ? -18.969 6.492 0.403 1 96.94 82 GLN B CA 1
ATOM 3323 C C . GLN B 1 82 ? -18.672 6.016 1.824 1 96.94 82 GLN B C 1
ATOM 3325 O O . GLN B 1 82 ? -19.281 5.047 2.295 1 96.94 82 GLN B O 1
ATOM 3330 N N . ALA B 1 83 ? -17.703 6.625 2.475 1 96.56 83 ALA B N 1
ATOM 3331 C CA . ALA B 1 83 ? -17.328 6.199 3.82 1 96.56 83 ALA B CA 1
ATOM 3332 C C . ALA B 1 83 ? -17.203 7.398 4.758 1 96.56 83 ALA B C 1
ATOM 3334 O O . ALA B 1 83 ? -16.875 8.5 4.324 1 96.56 83 ALA B O 1
ATOM 3335 N N . GLU B 1 84 ? -17.5 7.098 6.008 1 92.62 84 GLU B N 1
ATOM 3336 C CA . GLU B 1 84 ? -17.453 8.125 7.043 1 92.62 84 GLU B CA 1
ATOM 3337 C C . GLU B 1 84 ? -16.469 7.746 8.148 1 92.62 84 GLU B C 1
ATOM 3339 O O . GLU B 1 84 ? -16.281 6.562 8.438 1 92.62 84 GLU B O 1
ATOM 3344 N N . SER B 1 85 ? -15.953 8.734 8.812 1 89.62 85 SER B N 1
ATOM 3345 C CA . SER B 1 85 ? -14.977 8.516 9.875 1 89.62 85 SER B CA 1
ATOM 3346 C C . SER B 1 85 ? -15.617 7.848 11.086 1 89.62 85 SER B C 1
ATOM 3348 O O . SER B 1 85 ? -14.922 7.367 11.977 1 89.62 85 SER B O 1
ATOM 3350 N N . ASN B 1 86 ? -16.922 7.734 11.148 1 86.88 86 ASN B N 1
ATOM 3351 C CA . ASN B 1 86 ? -17.594 7.082 12.266 1 86.88 86 ASN B CA 1
ATOM 3352 C C . ASN B 1 86 ? -17.672 5.57 12.07 1 86.88 86 ASN B C 1
ATOM 3354 O O . ASN B 1 86 ? -18.266 4.863 12.883 1 86.88 86 ASN B O 1
ATOM 3358 N N . GLY B 1 87 ? -17.172 5.117 10.93 1 88.94 87 GLY B N 1
ATOM 3359 C CA . GLY B 1 87 ? -17.109 3.68 10.719 1 88.94 87 GLY B CA 1
ATOM 3360 C C . GLY B 1 87 ? -18.188 3.16 9.789 1 88.94 87 GLY B C 1
ATOM 3361 O O . GLY B 1 87 ? -18.312 1.95 9.594 1 88.94 87 GLY B O 1
ATOM 3362 N N . GLN B 1 88 ? -18.906 4.035 9.188 1 91.56 88 GLN B N 1
ATOM 3363 C CA . GLN B 1 88 ? -19.969 3.621 8.281 1 91.56 88 GLN B CA 1
ATOM 3364 C C . GLN B 1 88 ? -19.547 3.773 6.82 1 91.56 88 GLN B C 1
ATOM 3366 O O . GLN B 1 88 ? -18.797 4.691 6.48 1 91.56 88 GLN B O 1
ATOM 3371 N N . ALA B 1 89 ? -20.031 2.857 6.055 1 96.12 89 ALA B N 1
ATOM 3372 C CA . ALA B 1 89 ? -19.844 2.938 4.609 1 96.12 89 ALA B CA 1
ATOM 3373 C C . ALA B 1 89 ? -21.156 2.668 3.869 1 96.12 89 ALA B C 1
ATOM 3375 O O . ALA B 1 89 ? -21.953 1.836 4.297 1 96.12 89 ALA B O 1
ATOM 3376 N N . LEU B 1 90 ? -21.359 3.398 2.867 1 96.88 90 LEU B N 1
ATOM 3377 C CA . LEU B 1 90 ? -22.453 3.176 1.938 1 96.88 90 LEU B CA 1
ATOM 3378 C C . LEU B 1 90 ? -21.938 2.713 0.581 1 96.88 90 LEU B C 1
ATOM 3380 O O . LEU B 1 90 ? -21.094 3.381 -0.028 1 96.88 90 LEU B O 1
ATOM 3384 N N . VAL B 1 91 ? -22.438 1.597 0.181 1 97.5 91 VAL B N 1
ATOM 3385 C CA . VAL B 1 91 ? -22.031 1.045 -1.109 1 97.5 91 VAL B CA 1
ATOM 3386 C C . VAL B 1 91 ? -23.203 1.088 -2.08 1 97.5 91 VAL B C 1
ATOM 3388 O O . VAL B 1 91 ? -24.25 0.487 -1.823 1 97.5 91 VAL B O 1
ATOM 3391 N N . ASN B 1 92 ? -23.016 1.821 -3.135 1 96.56 92 ASN B N 1
ATOM 3392 C CA . ASN B 1 92 ? -23.938 1.82 -4.266 1 96.56 92 ASN B CA 1
ATOM 3393 C C . ASN B 1 92 ? -23.422 0.935 -5.402 1 96.56 92 ASN B C 1
ATOM 3395 O O . ASN B 1 92 ? -22.25 1.021 -5.785 1 96.56 92 ASN B O 1
ATOM 3399 N N . PHE B 1 93 ? -24.328 0.041 -5.836 1 95.31 93 PHE B N 1
ATOM 3400 C CA . PHE B 1 93 ? -23.828 -0.839 -6.887 1 95.31 93 PHE B CA 1
ATOM 3401 C C . PHE B 1 93 ? -24.953 -1.212 -7.855 1 95.31 93 PHE B C 1
ATOM 3403 O O . PHE B 1 93 ? -26.125 -1.101 -7.523 1 95.31 93 PHE B O 1
ATOM 3410 N N . LEU B 1 94 ? -24.484 -1.515 -8.992 1 90.81 94 LEU B N 1
ATOM 3411 C CA . LEU B 1 94 ? -25.391 -2.018 -10.023 1 90.81 94 LEU B CA 1
ATOM 3412 C C . LEU B 1 94 ? -25.516 -3.533 -9.938 1 90.81 94 LEU B C 1
ATOM 3414 O O . LEU B 1 94 ? -24.516 -4.242 -9.844 1 90.81 94 LEU B O 1
ATOM 3418 N N . THR B 1 95 ? -26.766 -3.984 -9.945 1 84.12 95 THR B N 1
ATOM 3419 C CA . THR B 1 95 ? -27 -5.422 -9.969 1 84.12 95 THR B CA 1
ATOM 3420 C C . THR B 1 95 ? -26.828 -5.977 -11.383 1 84.12 95 THR B C 1
ATOM 3422 O O . THR B 1 95 ? -26.656 -5.215 -12.336 1 84.12 95 THR B O 1
ATOM 3425 N N . ALA B 1 96 ? -26.906 -7.316 -11.406 1 77.38 96 ALA B N 1
ATOM 3426 C CA . ALA B 1 96 ? -26.812 -7.984 -12.703 1 77.38 96 ALA B CA 1
ATOM 3427 C C . ALA B 1 96 ? -27.922 -7.516 -13.641 1 77.38 96 ALA B C 1
ATOM 3429 O O . ALA B 1 96 ? -27.734 -7.465 -14.859 1 77.38 96 ALA B O 1
ATOM 3430 N N . THR B 1 97 ? -29.016 -7.09 -13.125 1 80.62 97 THR B N 1
ATOM 3431 C CA . THR B 1 97 ? -30.156 -6.621 -13.914 1 80.62 97 THR B CA 1
ATOM 3432 C C . THR B 1 97 ? -30.078 -5.109 -14.117 1 80.62 97 THR B C 1
ATOM 3434 O O . THR B 1 97 ? -31.062 -4.488 -14.531 1 80.62 97 THR B O 1
ATOM 3437 N N . LYS B 1 98 ? -28.953 -4.48 -13.719 1 83.81 98 LYS B N 1
ATOM 3438 C CA . LYS B 1 98 ? -28.672 -3.066 -13.93 1 83.81 98 LYS B CA 1
ATOM 3439 C C . LYS B 1 98 ? -29.547 -2.188 -13.039 1 83.81 98 LYS B C 1
ATOM 3441 O O . LYS B 1 98 ? -29.969 -1.102 -13.453 1 83.81 98 LYS B O 1
ATOM 3446 N N . GLU B 1 99 ? -29.984 -2.785 -12 1 89.19 99 GLU B N 1
ATOM 3447 C CA . GLU B 1 99 ? -30.656 -1.999 -10.977 1 89.19 99 GLU B CA 1
ATOM 3448 C C . GLU B 1 99 ? -29.672 -1.438 -9.961 1 89.19 99 GLU B C 1
ATOM 3450 O O . GLU B 1 99 ? -28.719 -2.119 -9.578 1 89.19 99 GLU B O 1
ATOM 3455 N N . THR B 1 100 ? -29.953 -0.199 -9.594 1 91.31 100 THR B N 1
ATOM 3456 C CA . THR B 1 100 ? -29.094 0.412 -8.57 1 91.31 100 THR B CA 1
ATOM 3457 C C . THR B 1 100 ? -29.547 -0.004 -7.176 1 91.31 100 THR B C 1
ATOM 3459 O O . THR B 1 100 ? -30.734 0.095 -6.844 1 91.31 100 THR B O 1
ATOM 3462 N N . LYS B 1 101 ? -28.625 -0.506 -6.477 1 95.06 101 LYS B N 1
ATOM 3463 C CA . LYS B 1 101 ? -28.875 -0.866 -5.086 1 95.06 101 LYS B CA 1
ATOM 3464 C C . LYS B 1 101 ? -27.891 -0.16 -4.152 1 95.06 101 LYS B C 1
ATOM 3466 O O . LYS B 1 101 ? -26.844 0.299 -4.582 1 95.06 101 LYS B O 1
ATOM 3471 N N . VAL B 1 102 ? -28.375 -0.021 -2.912 1 95.19 102 VAL B N 1
ATOM 3472 C CA . VAL B 1 102 ? -27.547 0.572 -1.875 1 95.19 102 VAL B CA 1
ATOM 3473 C C . VAL B 1 102 ? -27.516 -0.341 -0.651 1 95.19 102 VAL B C 1
ATOM 3475 O O . VAL B 1 102 ? -28.531 -0.916 -0.273 1 95.19 102 VAL B O 1
ATOM 3478 N N . CYS B 1 103 ? -26.375 -0.47 -0.114 1 95.56 103 CYS B N 1
ATOM 3479 C CA . CYS B 1 103 ? -26.297 -1.197 1.148 1 95.56 103 CYS B CA 1
ATOM 3480 C C . CYS B 1 103 ? -25.25 -0.594 2.072 1 95.56 103 CYS B C 1
ATOM 3482 O O . CYS B 1 103 ? -24.406 0.191 1.632 1 95.56 103 CYS B O 1
ATOM 3484 N N . GLN B 1 104 ? -25.391 -0.865 3.33 1 96.88 104 GLN B N 1
ATOM 3485 C CA . GLN B 1 104 ? -24.406 -0.589 4.371 1 96.88 104 GLN B CA 1
ATOM 3486 C C . GLN B 1 104 ? -23.812 -1.883 4.922 1 96.88 104 GLN B C 1
ATOM 3488 O O . GLN B 1 104 ? -24.359 -2.48 5.848 1 96.88 104 GLN B O 1
ATOM 3493 N N . PRO B 1 105 ? -22.719 -2.215 4.398 1 97.88 105 PRO B N 1
ATOM 3494 C CA . PRO B 1 105 ? -22.172 -3.506 4.824 1 97.88 105 PRO B CA 1
ATOM 3495 C C . PRO B 1 105 ? -21.625 -3.475 6.254 1 97.88 105 PRO B C 1
ATOM 3497 O O . PRO B 1 105 ? -21.016 -2.492 6.66 1 97.88 105 PRO B O 1
ATOM 3500 N N . ASP B 1 106 ? -21.906 -4.574 6.996 1 97.31 106 ASP B N 1
ATOM 3501 C CA . ASP B 1 106 ? -21.281 -4.809 8.297 1 97.31 106 ASP B CA 1
ATOM 3502 C C . ASP B 1 106 ? -20.016 -5.664 8.164 1 97.31 106 ASP B C 1
ATOM 3504 O O . ASP B 1 106 ? -19.141 -5.617 9.016 1 97.31 106 ASP B O 1
ATOM 3508 N N . PHE B 1 107 ? -20 -6.453 7.18 1 98 107 PHE B N 1
ATOM 3509 C CA . PHE B 1 107 ? -18.906 -7.371 6.902 1 98 107 PHE B CA 1
ATOM 3510 C C . PHE B 1 107 ? -18.75 -7.602 5.402 1 98 107 PHE B C 1
ATOM 3512 O O . PHE B 1 107 ? -19.734 -7.543 4.66 1 98 107 PHE B O 1
ATOM 3519 N N . VAL B 1 108 ? -17.516 -7.859 4.953 1 98.5 108 VAL B N 1
ATOM 3520 C CA . VAL B 1 108 ? -17.281 -8.023 3.523 1 98.5 108 VAL B CA 1
ATOM 3521 C C . VAL B 1 108 ? -16.516 -9.32 3.271 1 98.5 108 VAL B C 1
ATOM 3523 O O . VAL B 1 108 ? -15.57 -9.648 3.998 1 98.5 108 VAL B O 1
ATOM 3526 N N . LEU B 1 109 ? -16.938 -10.086 2.348 1 98.5 109 LEU B N 1
ATOM 3527 C CA . LEU B 1 109 ? -16.172 -11.164 1.752 1 98.5 109 LEU B CA 1
ATOM 3528 C C . LEU B 1 109 ? -15.625 -10.758 0.384 1 98.5 109 LEU B C 1
ATOM 3530 O O . LEU B 1 109 ? -16.406 -10.461 -0.529 1 98.5 109 LEU B O 1
ATOM 3534 N N . VAL B 1 110 ? -14.359 -10.727 0.245 1 98 110 VAL B N 1
ATOM 3535 C CA . VAL B 1 110 ? -13.758 -10.359 -1.029 1 98 110 VAL B CA 1
ATOM 3536 C C . VAL B 1 110 ? -13.266 -11.609 -1.752 1 98 110 VAL B C 1
ATOM 3538 O O . VAL B 1 110 ? -12.453 -12.367 -1.216 1 98 110 VAL B O 1
ATOM 3541 N N . ARG B 1 111 ? -13.711 -11.773 -2.955 1 97.38 111 ARG B N 1
ATOM 3542 C CA . ARG B 1 111 ? -13.32 -12.938 -3.75 1 97.38 111 ARG B CA 1
ATOM 3543 C C . ARG B 1 111 ? -12.961 -12.531 -5.172 1 97.38 111 ARG B C 1
ATOM 3545 O O . ARG B 1 111 ? -12.883 -13.375 -6.066 1 97.38 111 ARG B O 1
ATOM 3552 N N . GLN B 1 112 ? -12.695 -11.281 -5.375 1 95.19 112 GLN B N 1
ATOM 3553 C CA . GLN B 1 112 ? -12.336 -10.758 -6.688 1 95.19 112 GLN B CA 1
ATOM 3554 C C . GLN B 1 112 ? -11.047 -9.945 -6.621 1 95.19 112 GLN B C 1
ATOM 3556 O O . GLN B 1 112 ? -10.789 -9.266 -5.625 1 95.19 112 GLN B O 1
ATOM 3561 N N . LEU B 1 113 ? -10.32 -10.008 -7.723 1 92.75 113 LEU B N 1
ATOM 3562 C CA . LEU B 1 113 ? -9.109 -9.203 -7.82 1 92.75 113 LEU B CA 1
ATOM 3563 C C . LEU B 1 113 ? -9.438 -7.715 -7.855 1 92.75 113 LEU B C 1
ATOM 3565 O O . LEU B 1 113 ? -10.391 -7.301 -8.523 1 92.75 113 LEU B O 1
ATOM 3569 N N . VAL B 1 114 ? -8.664 -6.969 -7.164 1 93.75 114 VAL B N 1
ATOM 3570 C CA . VAL B 1 114 ? -8.852 -5.523 -7.133 1 93.75 114 VAL B CA 1
ATOM 3571 C C . VAL B 1 114 ? -8.375 -4.91 -8.445 1 93.75 114 VAL B C 1
ATOM 3573 O O . VAL B 1 114 ? -8.914 -3.895 -8.898 1 93.75 114 VAL B O 1
ATOM 3576 N N . ARG B 1 115 ? -7.352 -5.555 -9 1 89.44 115 ARG B N 1
ATOM 3577 C CA . ARG B 1 115 ? -6.805 -5.102 -10.273 1 89.44 115 ARG B CA 1
ATOM 3578 C C . ARG B 1 115 ? -7.191 -6.047 -11.406 1 89.44 115 ARG B C 1
ATOM 3580 O O . ARG B 1 115 ? -6.953 -7.254 -11.32 1 89.44 115 ARG B O 1
ATOM 3587 N N . GLY B 1 116 ? -7.785 -5.418 -12.414 1 82.94 116 GLY B N 1
ATOM 3588 C CA . GLY B 1 116 ? -8.102 -6.203 -13.594 1 82.94 116 GLY B CA 1
ATOM 3589 C C . GLY B 1 116 ? -6.98 -6.207 -14.625 1 82.94 116 GLY B C 1
ATOM 3590 O O . GLY B 1 116 ? -5.836 -5.875 -14.305 1 82.94 116 GLY B O 1
ATOM 3591 N N . LEU B 1 117 ? -7.258 -6.668 -15.781 1 75.38 117 LEU B N 1
ATOM 3592 C CA . LEU B 1 117 ? -6.285 -6.852 -16.859 1 75.38 117 LEU B CA 1
ATOM 3593 C C . LEU B 1 117 ? -6.008 -5.531 -17.562 1 75.38 117 LEU B C 1
ATOM 3595 O O . LEU B 1 117 ? -4.883 -5.285 -18 1 75.38 117 LEU B O 1
ATOM 3599 N N . CYS B 1 118 ? -7.055 -4.723 -17.547 1 74.06 118 CYS B N 1
ATOM 3600 C CA . CYS B 1 118 ? -6.914 -3.477 -18.297 1 74.06 118 CYS B CA 1
ATOM 3601 C C . CYS B 1 118 ? -6.566 -2.318 -17.375 1 74.06 118 CYS B C 1
ATOM 3603 O O . CYS B 1 118 ? -6.828 -2.381 -16.172 1 74.06 118 CYS B O 1
ATOM 3605 N N . GLU B 1 119 ? -5.891 -1.346 -17.938 1 68.5 119 GLU B N 1
ATOM 3606 C CA . GLU B 1 119 ? -5.402 -0.19 -17.188 1 68.5 119 GLU B CA 1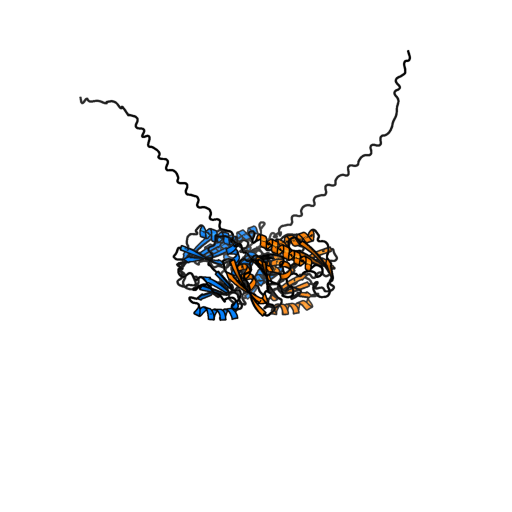
ATOM 3607 C C . GLU B 1 119 ? -6.539 0.498 -16.438 1 68.5 119 GLU B C 1
ATOM 3609 O O . GLU B 1 119 ? -6.324 1.049 -15.352 1 68.5 119 GLU B O 1
ATOM 3614 N N . ASP B 1 120 ? -7.668 0.351 -16.984 1 77 120 ASP B N 1
ATOM 3615 C CA . ASP B 1 120 ? -8.789 1.066 -16.375 1 77 120 ASP B CA 1
ATOM 3616 C C . ASP B 1 120 ? -9.484 0.205 -15.328 1 77 120 ASP B C 1
ATOM 3618 O O . ASP B 1 120 ? -10.445 0.647 -14.695 1 77 120 ASP B O 1
ATOM 3622 N N . GLU B 1 121 ? -8.922 -0.993 -15.125 1 85.06 121 GLU B N 1
ATOM 3623 C CA . GLU B 1 121 ? -9.555 -1.907 -14.172 1 85.06 121 GLU B CA 1
ATOM 3624 C C . GLU B 1 121 ? -8.781 -1.967 -12.859 1 85.06 121 GLU B C 1
ATOM 3626 O O . GLU B 1 121 ? -8.305 -3.031 -12.469 1 85.06 121 GLU B O 1
ATOM 3631 N N . LEU B 1 122 ? -8.602 -0.841 -12.336 1 88.06 122 LEU B N 1
ATOM 3632 C CA . LEU B 1 122 ? -8.039 -0.727 -10.992 1 88.06 122 LEU B CA 1
ATOM 3633 C C . LEU B 1 122 ? -9.07 -0.162 -10.016 1 88.06 122 LEU B C 1
ATOM 3635 O O . LEU B 1 122 ? -9.523 0.974 -10.18 1 88.06 122 LEU B O 1
ATOM 3639 N N . TYR B 1 123 ? -9.422 -0.935 -9.039 1 94.38 123 TYR B N 1
ATOM 3640 C CA . TYR B 1 123 ? -10.562 -0.593 -8.203 1 94.38 123 TYR B CA 1
ATOM 3641 C C . TYR B 1 123 ? -10.109 -0.247 -6.785 1 94.38 123 TYR B C 1
ATOM 3643 O O . TYR B 1 123 ? -10.82 -0.518 -5.816 1 94.38 123 TYR B O 1
ATOM 3651 N N . THR B 1 124 ? -8.953 0.297 -6.656 1 95 124 THR B N 1
ATOM 3652 C CA . THR B 1 124 ? -8.375 0.611 -5.355 1 95 124 THR B CA 1
ATOM 3653 C C . THR B 1 124 ? -9.195 1.684 -4.645 1 95 124 THR B C 1
ATOM 3655 O O . THR B 1 124 ? -9.281 1.697 -3.416 1 95 124 THR B O 1
ATOM 3658 N N . ASN B 1 125 ? -9.859 2.572 -5.418 1 96.06 125 ASN B N 1
ATOM 3659 C CA . ASN B 1 125 ? -10.656 3.611 -4.77 1 96.06 125 ASN B CA 1
ATOM 3660 C C . ASN B 1 125 ? -11.773 3.014 -3.924 1 96.06 125 ASN B C 1
ATOM 3662 O O . ASN B 1 125 ? -12.023 3.471 -2.807 1 96.06 125 ASN B O 1
ATOM 3666 N N . ALA B 1 126 ? -12.414 2.025 -4.496 1 97.06 126 ALA B N 1
ATOM 3667 C CA . ALA B 1 126 ? -13.461 1.349 -3.729 1 97.06 126 ALA B CA 1
ATOM 3668 C C . ALA B 1 126 ? -12.867 0.643 -2.51 1 97.06 126 ALA B C 1
ATOM 3670 O O . ALA B 1 126 ? -13.438 0.704 -1.417 1 97.06 126 ALA B O 1
ATOM 3671 N N . LEU B 1 127 ? -11.773 0.016 -2.697 1 97.31 127 LEU B N 1
ATOM 3672 C CA . LEU B 1 127 ? -11.078 -0.653 -1.605 1 97.31 127 LEU B CA 1
ATOM 3673 C C . LEU B 1 127 ? -10.742 0.33 -0.489 1 97.31 127 LEU B C 1
ATOM 3675 O O . LEU B 1 127 ? -10.961 0.035 0.689 1 97.31 127 LEU B O 1
ATOM 3679 N N . TYR B 1 128 ? -10.25 1.477 -0.826 1 97.06 128 TYR B N 1
ATOM 3680 C CA . TYR B 1 128 ? -9.867 2.496 0.145 1 97.06 128 TYR B CA 1
ATOM 3681 C C . TYR B 1 128 ? -11.07 2.955 0.958 1 97.06 128 TYR B C 1
ATOM 3683 O O . TYR B 1 128 ? -10.938 3.281 2.141 1 97.06 128 TYR B O 1
ATOM 3691 N N . GLY B 1 129 ? -12.188 3.016 0.286 1 97.5 129 GLY B N 1
ATOM 3692 C CA . GLY B 1 129 ? -13.391 3.371 1.021 1 97.5 129 GLY B CA 1
ATOM 3693 C C . GLY B 1 129 ? -13.711 2.4 2.143 1 97.5 129 GLY B C 1
ATOM 3694 O O . GLY B 1 129 ? -14.031 2.816 3.26 1 97.5 129 GLY B O 1
ATOM 3695 N N . LEU B 1 130 ? -13.609 1.153 1.83 1 97.5 130 LEU B N 1
ATOM 3696 C CA . LEU B 1 130 ? -13.867 0.125 2.832 1 97.5 130 LEU B CA 1
ATOM 3697 C C . LEU B 1 130 ? -12.812 0.155 3.928 1 97.5 130 LEU B C 1
ATOM 3699 O O . LEU B 1 130 ? -13.125 -0.028 5.105 1 97.5 130 LEU B O 1
ATOM 3703 N N . LEU B 1 131 ? -11.617 0.384 3.508 1 95.94 131 LEU B N 1
ATOM 3704 C CA . LEU B 1 131 ? -10.516 0.511 4.453 1 95.94 131 LEU B CA 1
ATOM 3705 C C . LEU B 1 131 ? -10.727 1.705 5.379 1 95.94 131 LEU B C 1
ATOM 3707 O O . LEU B 1 131 ? -10.578 1.584 6.594 1 95.94 131 LEU B O 1
ATOM 3711 N N . PHE B 1 132 ? -11.07 2.848 4.793 1 95.94 132 PHE B N 1
ATOM 3712 C CA . PHE B 1 132 ? -11.305 4.102 5.504 1 95.94 132 PHE B CA 1
ATOM 3713 C C . PHE B 1 132 ? -12.375 3.924 6.574 1 95.94 132 PHE B C 1
ATOM 3715 O O . PHE B 1 132 ? -12.211 4.383 7.707 1 95.94 132 PHE B O 1
ATOM 3722 N N . ALA B 1 133 ? -13.383 3.186 6.277 1 95.19 133 ALA B N 1
ATOM 3723 C CA . ALA B 1 133 ? -14.508 2.977 7.191 1 95.19 133 ALA B CA 1
ATOM 3724 C C . ALA B 1 133 ? -14.172 1.91 8.234 1 95.19 133 ALA B C 1
ATOM 3726 O O . ALA B 1 133 ? -14.875 1.774 9.234 1 95.19 133 ALA B O 1
ATOM 3727 N N . GLY B 1 134 ? -13.141 1.122 7.961 1 93.69 134 GLY B N 1
ATOM 3728 C CA . GLY B 1 134 ? -12.758 0.07 8.891 1 93.69 134 GLY B CA 1
ATOM 3729 C C . GLY B 1 134 ? -13.719 -1.106 8.883 1 93.69 134 GLY B C 1
ATOM 3730 O O . GLY B 1 134 ? -13.953 -1.725 9.922 1 93.69 134 GLY B O 1
ATOM 3731 N N . ILE B 1 135 ? -14.297 -1.402 7.738 1 96 135 ILE B N 1
ATOM 3732 C CA . ILE B 1 135 ? -15.219 -2.525 7.645 1 96 135 ILE B CA 1
ATOM 3733 C C . ILE B 1 135 ? -14.445 -3.84 7.723 1 96 135 ILE B C 1
ATOM 3735 O O . ILE B 1 135 ? -13.5 -4.055 6.957 1 96 135 ILE B O 1
ATOM 3739 N N . PRO B 1 136 ? -14.828 -4.715 8.688 1 96.06 136 PRO B N 1
ATOM 3740 C CA . PRO B 1 136 ? -14.141 -6.004 8.727 1 96.06 136 PRO B CA 1
ATOM 3741 C C . PRO B 1 136 ? -14.43 -6.871 7.508 1 96.06 136 PRO B C 1
ATOM 3743 O O . PRO B 1 136 ? -15.5 -6.762 6.906 1 96.06 136 PRO B O 1
ATOM 3746 N N . ALA B 1 137 ? -13.469 -7.75 7.188 1 97.38 137 ALA B N 1
ATOM 3747 C CA . ALA B 1 137 ? -13.602 -8.516 5.953 1 97.38 137 ALA B CA 1
ATOM 3748 C C . ALA B 1 137 ? -12.758 -9.789 6.004 1 97.38 137 ALA B C 1
ATOM 3750 O O . ALA B 1 137 ? -11.883 -9.93 6.859 1 97.38 137 ALA B O 1
ATOM 3751 N N . VAL B 1 138 ? -13.078 -10.703 5.059 1 97.31 138 VAL B N 1
ATOM 3752 C CA . VAL B 1 138 ? -12.25 -11.867 4.742 1 97.31 138 VAL B CA 1
ATOM 3753 C C . VAL B 1 138 ? -11.859 -11.836 3.268 1 97.31 138 VAL B C 1
ATOM 3755 O O . VAL B 1 138 ? -12.719 -11.953 2.389 1 97.31 138 VAL B O 1
ATOM 3758 N N . ASN B 1 139 ? -10.656 -11.859 3.127 1 96.44 139 ASN B N 1
ATOM 3759 C CA . ASN B 1 139 ? -9.523 -11.398 3.932 1 96.44 139 ASN B CA 1
ATOM 3760 C C . ASN B 1 139 ? -9.711 -9.953 4.383 1 96.44 139 ASN B C 1
ATOM 3762 O O . ASN B 1 139 ? -10.586 -9.25 3.871 1 96.44 139 ASN B O 1
ATOM 3766 N N . SER B 1 140 ? -8.938 -9.562 5.32 1 94.62 140 SER B N 1
ATOM 3767 C CA . SER B 1 140 ? -9.031 -8.172 5.746 1 94.62 140 SER B CA 1
ATOM 3768 C C . SER B 1 140 ? -8.703 -7.219 4.602 1 94.62 140 SER B C 1
ATOM 3770 O O . SER B 1 140 ? -7.883 -7.535 3.74 1 94.62 140 SER B O 1
ATOM 3772 N N . ILE B 1 141 ? -9.367 -6.043 4.602 1 95.12 141 ILE B N 1
ATOM 3773 C CA . ILE B 1 141 ? -9.141 -5.047 3.561 1 95.12 141 ILE B CA 1
ATOM 3774 C C . ILE B 1 141 ? -7.676 -4.613 3.576 1 95.12 141 ILE B C 1
ATOM 3776 O O . ILE B 1 141 ? -7.07 -4.406 2.521 1 95.12 141 ILE B O 1
ATOM 3780 N N . ASP B 1 142 ? -7.141 -4.535 4.742 1 91.31 142 ASP B N 1
ATOM 3781 C CA . ASP B 1 142 ? -5.742 -4.156 4.891 1 91.31 142 ASP B CA 1
ATOM 3782 C C . ASP B 1 142 ? -4.82 -5.184 4.238 1 91.31 142 ASP B C 1
ATOM 3784 O O . ASP B 1 142 ? -3.871 -4.82 3.541 1 91.31 142 ASP B O 1
ATOM 3788 N N . SER B 1 143 ? -5.062 -6.43 4.453 1 92.56 143 SER B N 1
ATOM 3789 C CA . SER B 1 143 ? -4.238 -7.477 3.855 1 92.56 143 SER B CA 1
ATOM 3790 C C . SER B 1 143 ? -4.32 -7.445 2.334 1 92.56 143 SER B C 1
ATOM 3792 O O . SER B 1 143 ? -3.316 -7.664 1.647 1 92.56 143 SER B O 1
ATOM 3794 N N . ILE B 1 144 ? -5.488 -7.223 1.852 1 94.25 144 ILE B N 1
ATOM 3795 C CA . ILE B 1 144 ? -5.68 -7.141 0.407 1 94.25 144 ILE B CA 1
ATOM 3796 C C . ILE B 1 144 ? -4.906 -5.945 -0.148 1 94.25 144 ILE B C 1
ATOM 3798 O O . ILE B 1 144 ? -4.223 -6.062 -1.169 1 94.25 144 ILE B O 1
ATOM 3802 N N . HIS B 1 145 ? -4.977 -4.879 0.531 1 92.81 145 HIS B N 1
ATOM 3803 C CA . HIS B 1 145 ? -4.254 -3.672 0.142 1 92.81 145 HIS B CA 1
ATOM 3804 C C . HIS B 1 145 ? -2.752 -3.924 0.089 1 92.81 145 HIS B C 1
ATOM 3806 O O . HIS B 1 145 ? -2.088 -3.533 -0.873 1 92.81 145 HIS B O 1
ATOM 3812 N N . GLN B 1 146 ? -2.227 -4.617 1.058 1 88.19 146 GLN B N 1
ATOM 3813 C CA . GLN B 1 146 ? -0.793 -4.879 1.153 1 88.19 146 GLN B CA 1
ATOM 3814 C C . GLN B 1 146 ? -0.342 -5.871 0.084 1 88.19 146 GLN B C 1
ATOM 3816 O O . GLN B 1 146 ? 0.843 -5.934 -0.25 1 88.19 146 GLN B O 1
ATOM 3821 N N . GLY B 1 147 ? -1.254 -6.633 -0.448 1 89.12 147 GLY B N 1
ATOM 3822 C CA . GLY B 1 147 ? -0.921 -7.672 -1.408 1 89.12 147 GLY B CA 1
ATOM 3823 C C . GLY B 1 147 ? -1.097 -7.23 -2.85 1 89.12 147 GLY B C 1
ATOM 3824 O O . GLY B 1 147 ? -0.999 -8.047 -3.77 1 89.12 147 GLY B O 1
ATOM 3825 N N . LEU B 1 148 ? -1.25 -5.969 -3.07 1 90.69 148 LEU B N 1
ATOM 3826 C CA . LEU B 1 148 ? -1.622 -5.488 -4.398 1 90.69 148 LEU B CA 1
ATOM 3827 C C . LEU B 1 148 ? -0.431 -5.539 -5.348 1 90.69 148 LEU B C 1
ATOM 3829 O O . LEU B 1 148 ? -0.601 -5.754 -6.551 1 90.69 148 LEU B O 1
ATOM 3833 N N . GLU B 1 149 ? 0.768 -5.344 -4.793 1 92 149 GLU B N 1
ATOM 3834 C CA . GLU B 1 149 ? 1.933 -5.215 -5.66 1 92 149 GLU B CA 1
ATOM 3835 C C . GLU B 1 149 ? 2.873 -6.406 -5.504 1 92 149 GLU B C 1
ATOM 3837 O O . GLU B 1 149 ? 3.395 -6.652 -4.414 1 92 149 GLU B O 1
ATOM 3842 N N . ARG B 1 150 ? 3.201 -7.012 -6.605 1 91.94 150 ARG B N 1
ATOM 3843 C CA . ARG B 1 150 ? 4.012 -8.227 -6.617 1 91.94 150 ARG B CA 1
ATOM 3844 C C . ARG B 1 150 ? 5.367 -7.988 -5.957 1 91.94 150 ARG B C 1
ATOM 3846 O O . ARG B 1 150 ? 5.816 -8.797 -5.145 1 91.94 150 ARG B O 1
ATOM 3853 N N . PRO B 1 151 ? 6.062 -6.922 -6.281 1 93.19 151 PRO B N 1
ATOM 3854 C CA . PRO B 1 151 ? 7.367 -6.738 -5.645 1 93.19 151 PRO B CA 1
ATOM 3855 C C . PRO B 1 151 ? 7.27 -6.578 -4.129 1 93.19 151 PRO B C 1
ATOM 3857 O O . PRO B 1 151 ? 8.164 -7.016 -3.398 1 93.19 151 PRO B O 1
ATOM 3860 N N . ALA B 1 152 ? 6.219 -5.957 -3.701 1 91.81 152 ALA B N 1
ATOM 3861 C CA . ALA B 1 152 ? 6.02 -5.82 -2.26 1 91.81 152 ALA B CA 1
ATOM 3862 C C . ALA B 1 152 ? 5.758 -7.176 -1.61 1 91.81 152 ALA B C 1
ATOM 3864 O O . ALA B 1 152 ? 6.285 -7.469 -0.535 1 91.81 152 ALA B O 1
ATOM 3865 N N . VAL B 1 153 ? 4.953 -7.973 -2.211 1 92 153 VAL B N 1
ATOM 3866 C CA . VAL B 1 153 ? 4.652 -9.312 -1.709 1 92 153 VAL B CA 1
ATOM 3867 C C . VAL B 1 153 ? 5.922 -10.156 -1.688 1 92 153 VAL B C 1
ATOM 3869 O O . VAL B 1 153 ? 6.215 -10.82 -0.694 1 92 153 VAL B O 1
ATOM 3872 N N . TYR B 1 154 ? 6.668 -10.133 -2.789 1 92.5 154 TYR B N 1
ATOM 3873 C CA . TYR B 1 154 ? 7.914 -10.883 -2.869 1 92.5 154 TYR B CA 1
ATOM 3874 C C . TYR B 1 154 ? 8.883 -10.461 -1.771 1 92.5 154 TYR B C 1
ATOM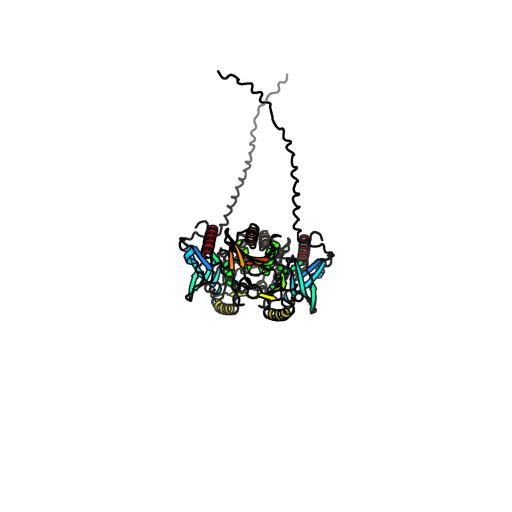 3876 O O . TYR B 1 154 ? 9.516 -11.305 -1.13 1 92.5 154 TYR B O 1
ATOM 3884 N N . ALA B 1 155 ? 8.977 -9.141 -1.559 1 90.88 155 ALA B N 1
ATOM 3885 C CA . ALA B 1 155 ? 9.859 -8.617 -0.52 1 90.88 155 ALA B CA 1
ATOM 3886 C C . ALA B 1 155 ? 9.461 -9.133 0.857 1 90.88 155 ALA B C 1
ATOM 3888 O O . ALA B 1 155 ? 10.312 -9.516 1.659 1 90.88 155 ALA B O 1
ATOM 3889 N N . ALA B 1 156 ? 8.234 -9.156 1.118 1 88.31 156 ALA B N 1
ATOM 3890 C CA . ALA B 1 156 ? 7.73 -9.656 2.396 1 88.31 156 ALA B CA 1
ATOM 3891 C C . ALA B 1 156 ? 8.062 -11.141 2.574 1 88.31 156 ALA B C 1
ATOM 3893 O O . ALA B 1 156 ? 8.438 -11.57 3.666 1 88.31 156 ALA B O 1
ATOM 3894 N N . LEU B 1 157 ? 7.91 -11.883 1.555 1 89.56 157 LEU B N 1
ATOM 3895 C CA . LEU B 1 157 ? 8.203 -13.312 1.609 1 89.56 157 LEU B CA 1
ATOM 3896 C C . LEU B 1 157 ? 9.695 -13.555 1.846 1 89.56 157 LEU B C 1
ATOM 3898 O O . LEU B 1 157 ? 10.07 -14.469 2.588 1 89.56 157 LEU B O 1
ATOM 3902 N N . ARG B 1 158 ? 10.445 -12.797 1.214 1 86.69 158 ARG B N 1
ATOM 3903 C CA . ARG B 1 158 ? 11.898 -12.93 1.362 1 86.69 158 ARG B CA 1
ATOM 3904 C C . ARG B 1 158 ? 12.328 -12.648 2.799 1 86.69 158 ARG B C 1
ATOM 3906 O O . ARG B 1 158 ? 13.234 -13.297 3.316 1 86.69 158 ARG B O 1
ATOM 3913 N N . GLY B 1 159 ? 11.695 -11.664 3.402 1 76 159 GLY B N 1
ATOM 3914 C CA . GLY B 1 159 ? 12.008 -11.312 4.781 1 76 159 GLY B CA 1
ATOM 3915 C C . GLY B 1 159 ? 11.555 -12.367 5.777 1 76 159 GLY B C 1
ATOM 3916 O O . GLY B 1 159 ? 12.078 -12.438 6.891 1 76 159 GLY B O 1
ATOM 3917 N N . GLY B 1 160 ? 10.281 -13.055 5.621 1 62.66 160 GLY B N 1
ATOM 3918 C CA . GLY B 1 160 ? 9.609 -13.969 6.531 1 62.66 160 GLY B CA 1
ATOM 3919 C C . GLY B 1 160 ? 10.336 -15.297 6.676 1 62.66 160 GLY B C 1
ATOM 3920 O O . GLY B 1 160 ? 9.875 -16.188 7.398 1 62.66 160 GLY B O 1
ATOM 3921 N N . LYS B 1 161 ? 11.578 -15.602 6.402 1 61.28 161 LYS B N 1
ATOM 3922 C CA . LYS B 1 161 ? 12.344 -16.719 6.938 1 61.28 161 LYS B CA 1
ATOM 3923 C C . LYS B 1 161 ? 12.938 -17.562 5.812 1 61.28 161 LYS B C 1
ATOM 3925 O O . LYS B 1 161 ? 12.492 -17.484 4.664 1 61.28 161 LYS B O 1
ATOM 3930 N N . ASP B 1 162 ? 13.953 -18.188 6.055 1 63.84 162 ASP B N 1
ATOM 3931 C CA . ASP B 1 162 ? 14.672 -19.234 5.324 1 63.84 162 ASP B CA 1
ATOM 3932 C C . ASP B 1 162 ? 13.75 -20.375 4.945 1 63.84 162 ASP B C 1
ATOM 3934 O O . ASP B 1 162 ? 14.172 -21.328 4.285 1 63.84 162 ASP B O 1
ATOM 3938 N N . LYS B 1 163 ? 12.422 -20.109 5 1 70.31 163 LYS B N 1
ATOM 3939 C CA . LYS B 1 163 ? 11.477 -21.219 4.875 1 70.31 163 LYS B CA 1
ATOM 3940 C C . LYS B 1 163 ? 10.867 -21.266 3.477 1 70.31 163 LYS B C 1
ATOM 3942 O O . LYS B 1 163 ? 10.266 -22.266 3.086 1 70.31 163 LYS B O 1
ATOM 3947 N N . PHE B 1 164 ? 11.078 -20.141 2.736 1 87.44 164 PHE B N 1
ATOM 3948 C CA . PHE B 1 164 ? 10.398 -20.125 1.449 1 87.44 164 PHE B CA 1
ATOM 3949 C C . PHE B 1 164 ? 11.391 -20.25 0.304 1 87.44 164 PHE B C 1
ATOM 3951 O O . PHE B 1 164 ? 12.195 -19.344 0.068 1 87.44 164 PHE B O 1
ATOM 3958 N N . PRO B 1 165 ? 11.383 -21.375 -0.293 1 92.88 165 PRO B N 1
ATOM 3959 C CA . PRO B 1 165 ? 12.219 -21.484 -1.49 1 92.88 165 PRO B CA 1
ATOM 3960 C C . PRO B 1 165 ? 11.703 -20.641 -2.654 1 92.88 165 PRO B C 1
ATOM 3962 O O . PRO B 1 165 ? 11.148 -21.188 -3.615 1 92.88 165 PRO B O 1
ATOM 3965 N N . LEU B 1 166 ? 11.945 -19.406 -2.584 1 93.75 166 LEU B N 1
ATOM 3966 C CA . LEU B 1 166 ? 11.453 -18.484 -3.594 1 93.75 166 LEU B CA 1
ATOM 3967 C C . LEU B 1 166 ? 12.242 -18.625 -4.891 1 93.75 166 LEU B C 1
ATOM 3969 O O . LEU B 1 166 ? 13.461 -18.812 -4.863 1 93.75 166 LEU B O 1
ATOM 3973 N N . ILE B 1 167 ? 11.57 -18.5 -5.945 1 93.62 167 ILE B N 1
ATOM 3974 C CA . ILE B 1 167 ? 12.258 -18.484 -7.23 1 93.62 167 ILE B CA 1
ATOM 3975 C C . ILE B 1 167 ? 13.133 -17.25 -7.332 1 93.62 167 ILE B C 1
ATOM 3977 O O . ILE B 1 167 ? 12.734 -16.156 -6.91 1 93.62 167 ILE B O 1
ATOM 3981 N N . PRO B 1 168 ? 14.359 -17.406 -7.801 1 91.31 168 PRO B N 1
ATOM 3982 C CA . PRO B 1 168 ? 15.156 -16.203 -8.031 1 91.31 168 PRO B CA 1
ATOM 3983 C C . PRO B 1 168 ? 14.492 -15.242 -9.016 1 91.31 168 PRO B C 1
ATOM 3985 O O . PRO B 1 168 ? 13.969 -15.672 -10.047 1 91.31 168 PRO B O 1
ATOM 3988 N N . MET B 1 169 ? 14.539 -13.992 -8.656 1 93.88 169 MET B N 1
ATOM 3989 C CA . MET B 1 169 ? 13.82 -12.992 -9.445 1 93.88 169 MET B CA 1
ATOM 3990 C C . MET B 1 169 ? 14.609 -11.695 -9.516 1 93.88 169 MET B C 1
ATOM 3992 O O . MET B 1 169 ? 15.32 -11.336 -8.57 1 93.88 169 MET B O 1
ATOM 3996 N N . SER B 1 170 ? 14.531 -11.07 -10.664 1 95.94 170 SER B N 1
ATOM 3997 C CA . SER B 1 170 ? 15.039 -9.711 -10.852 1 95.94 170 SER B CA 1
ATOM 3998 C C . SER B 1 170 ? 13.906 -8.719 -11.062 1 95.94 170 SER B C 1
ATOM 4000 O O . SER B 1 170 ? 12.875 -9.055 -11.633 1 95.94 170 SER B O 1
ATOM 4002 N N . TYR B 1 171 ? 14.117 -7.566 -10.57 1 97.31 171 TYR B N 1
ATOM 4003 C CA . TYR B 1 171 ? 13.141 -6.484 -10.695 1 97.31 171 TYR B CA 1
ATOM 4004 C C . TYR B 1 171 ? 13.727 -5.312 -11.477 1 97.31 171 TYR B C 1
ATOM 4006 O O . TYR B 1 171 ? 14.883 -4.938 -11.266 1 97.31 171 TYR B O 1
ATOM 4014 N N . TYR B 1 172 ? 12.938 -4.695 -12.352 1 96.75 172 TYR B N 1
ATOM 4015 C CA . TYR B 1 172 ? 13.312 -3.512 -13.125 1 96.75 172 TYR B CA 1
ATOM 4016 C C . TYR B 1 172 ? 12.227 -2.449 -13.047 1 96.75 172 TYR B C 1
ATOM 4018 O O . TYR B 1 172 ? 11.086 -2.688 -13.469 1 96.75 172 TYR B O 1
ATOM 4026 N N . SER B 1 173 ? 12.609 -1.272 -12.578 1 96.31 173 SER B N 1
ATOM 4027 C CA . SER B 1 173 ? 11.625 -0.214 -12.367 1 96.31 173 SER B CA 1
ATOM 4028 C C . SER B 1 173 ? 11.164 0.386 -13.688 1 96.31 173 SER B C 1
ATOM 4030 O O . SER B 1 173 ? 10.156 1.094 -13.734 1 96.31 173 SER B O 1
ATOM 4032 N N . HIS B 1 174 ? 11.938 0.164 -14.719 1 92.44 174 HIS B N 1
ATOM 4033 C CA . HIS B 1 174 ? 11.711 0.707 -16.062 1 92.44 174 HIS B CA 1
ATOM 4034 C C . HIS B 1 174 ? 12.438 -0.11 -17.109 1 92.44 174 HIS B C 1
ATOM 4036 O O . HIS B 1 174 ? 13.414 -0.798 -16.812 1 92.44 174 HIS B O 1
ATOM 4042 N N . ALA B 1 175 ? 11.914 0.019 -18.344 1 89.31 175 ALA B N 1
ATOM 4043 C CA . ALA B 1 175 ? 12.562 -0.683 -19.453 1 89.31 175 ALA B CA 1
ATOM 4044 C C . ALA B 1 175 ? 14.039 -0.287 -19.562 1 89.31 175 ALA B C 1
ATOM 4046 O O . ALA B 1 175 ? 14.891 -1.122 -19.859 1 89.31 175 ALA B O 1
ATOM 4047 N N . LYS B 1 176 ? 14.32 0.893 -19.297 1 88.81 176 LYS B N 1
ATOM 4048 C CA . LYS B 1 176 ? 15.68 1.412 -19.406 1 88.81 176 LYS B CA 1
ATOM 4049 C C . LYS B 1 176 ? 16.594 0.788 -18.359 1 88.81 176 LYS B C 1
ATOM 4051 O O . LYS B 1 176 ? 17.828 0.828 -18.5 1 88.81 176 LYS B O 1
ATOM 4056 N N . ALA B 1 177 ? 16.031 0.298 -17.344 1 89.69 177 ALA B N 1
ATOM 4057 C CA . ALA B 1 177 ? 16.828 -0.323 -16.281 1 89.69 177 ALA B CA 1
ATOM 4058 C C . ALA B 1 177 ? 17.266 -1.728 -16.688 1 89.69 177 ALA B C 1
ATOM 4060 O O . ALA B 1 177 ? 18.141 -2.316 -16.047 1 89.69 177 ALA B O 1
ATOM 4061 N N . MET B 1 178 ? 16.688 -2.275 -17.719 1 90 178 MET B N 1
ATOM 4062 C CA . MET B 1 178 ? 16.953 -3.656 -18.109 1 90 178 MET B CA 1
ATOM 4063 C C . MET B 1 178 ? 18.234 -3.75 -18.953 1 90 178 MET B C 1
ATOM 4065 O O . MET B 1 178 ? 18.219 -4.301 -20.047 1 90 178 MET B O 1
ATOM 4069 N N . ARG B 1 179 ? 19.266 -3.268 -18.359 1 80.38 179 ARG B N 1
ATOM 4070 C CA . ARG B 1 179 ? 20.547 -3.291 -19.062 1 80.38 179 ARG B CA 1
ATOM 4071 C C . ARG B 1 179 ? 21.203 -4.66 -18.938 1 80.38 179 ARG B C 1
ATOM 4073 O O . ARG B 1 179 ? 21.812 -5.145 -19.891 1 80.38 179 ARG B O 1
ATOM 4080 N N . PHE B 1 180 ? 21.078 -5.219 -17.766 1 81.31 180 PHE B N 1
ATOM 4081 C CA . PHE B 1 180 ? 21.625 -6.547 -17.5 1 81.31 180 PHE B CA 1
ATOM 4082 C C . PHE B 1 180 ? 20.5 -7.527 -17.141 1 81.31 180 PHE B C 1
ATOM 4084 O O . PHE B 1 180 ? 19.641 -7.227 -16.312 1 81.31 180 PHE B O 1
ATOM 4091 N N . THR B 1 181 ? 20.453 -8.492 -17.922 1 82.06 181 THR B N 1
ATOM 4092 C CA . THR B 1 181 ? 19.453 -9.516 -17.672 1 82.06 181 THR B CA 1
ATOM 4093 C C . THR B 1 181 ? 20.094 -10.789 -17.125 1 82.06 181 THR B C 1
ATOM 4095 O O . THR B 1 181 ? 21.281 -11.031 -17.375 1 82.06 181 THR B O 1
ATOM 4098 N N . PRO B 1 182 ? 19.297 -11.477 -16.344 1 86.81 182 PRO B N 1
ATOM 4099 C CA . PRO B 1 182 ? 19.797 -12.797 -15.953 1 86.81 182 PRO B CA 1
ATOM 4100 C C . PRO B 1 182 ? 19.953 -13.742 -17.141 1 86.81 182 PRO B C 1
ATOM 4102 O O . PRO B 1 182 ? 19.641 -13.367 -18.281 1 86.81 182 PRO B O 1
ATOM 4105 N N . ASP B 1 183 ? 20.406 -14.93 -16.734 1 88.94 183 ASP B N 1
ATOM 4106 C CA . ASP B 1 183 ? 20.625 -15.93 -17.766 1 88.94 183 ASP B CA 1
ATOM 4107 C C . ASP B 1 183 ? 19.297 -16.469 -18.297 1 88.94 183 ASP B C 1
ATOM 4109 O O . ASP B 1 183 ? 18.328 -16.625 -17.547 1 88.94 183 ASP B O 1
ATOM 4113 N N . PHE B 1 184 ? 19.344 -16.734 -19.578 1 91.94 184 PHE B N 1
ATOM 4114 C CA . PHE B 1 184 ? 18.203 -17.359 -20.234 1 91.94 184 PHE B CA 1
ATOM 4115 C C . PHE B 1 184 ? 18.219 -18.875 -20.047 1 91.94 184 PHE B C 1
ATOM 4117 O O . PHE B 1 184 ? 19.297 -19.469 -19.859 1 91.94 184 PHE B O 1
ATOM 4124 N N . PRO B 1 185 ? 17.125 -19.516 -20.078 1 93.25 185 PRO B N 1
ATOM 4125 C CA . PRO B 1 185 ? 15.805 -18.969 -20.359 1 93.25 185 PRO B CA 1
ATOM 4126 C C . PRO B 1 185 ? 15.164 -18.297 -19.156 1 93.25 185 PRO B C 1
ATOM 4128 O O . PRO B 1 185 ? 15.469 -18.656 -18.016 1 93.25 185 PRO B O 1
ATOM 4131 N N . LEU B 1 186 ? 14.219 -17.344 -19.484 1 94.19 186 LEU B N 1
ATOM 4132 C CA . LEU B 1 186 ? 13.586 -16.609 -18.391 1 94.19 186 LEU B CA 1
ATOM 4133 C C . LEU B 1 186 ? 12.125 -16.312 -18.703 1 94.19 186 LEU B C 1
ATOM 4135 O O . LEU B 1 186 ? 11.688 -16.484 -19.844 1 94.19 186 LEU B O 1
ATOM 4139 N N . VAL B 1 187 ? 11.367 -16.016 -17.688 1 93.81 187 VAL B N 1
ATOM 4140 C CA . VAL B 1 187 ? 9.992 -15.547 -17.797 1 93.81 187 VAL B CA 1
ATOM 4141 C C . VAL B 1 187 ? 9.906 -14.078 -17.359 1 93.81 187 VAL B C 1
ATOM 4143 O O . VAL B 1 187 ? 10.43 -13.703 -16.312 1 93.81 187 VAL B O 1
ATOM 4146 N N . ALA B 1 188 ? 9.289 -13.305 -18.219 1 93.88 188 ALA B N 1
ATOM 4147 C CA . ALA B 1 188 ? 9.078 -11.891 -17.906 1 93.88 188 ALA B CA 1
ATOM 4148 C C . ALA B 1 188 ? 7.621 -11.617 -17.547 1 93.88 188 ALA B C 1
ATOM 4150 O O . ALA B 1 188 ? 6.707 -12.141 -18.188 1 93.88 188 ALA B O 1
ATOM 4151 N N . LYS B 1 189 ? 7.465 -10.875 -16.484 1 92.25 189 LYS B N 1
ATOM 4152 C CA . LYS B 1 189 ? 6.137 -10.422 -16.062 1 92.25 189 LYS B CA 1
ATOM 4153 C C . LYS B 1 189 ? 6.078 -8.898 -15.984 1 92.25 189 LYS B C 1
ATOM 4155 O O . LYS B 1 189 ? 6.926 -8.273 -15.344 1 92.25 189 LYS B O 1
ATOM 4160 N N . ILE B 1 190 ? 5.066 -8.328 -16.625 1 90.88 190 ILE B N 1
ATOM 4161 C CA . ILE B 1 190 ? 4.879 -6.879 -16.578 1 90.88 190 ILE B CA 1
ATOM 4162 C C . ILE B 1 190 ? 3.863 -6.523 -15.492 1 90.88 190 ILE B C 1
ATOM 4164 O O . ILE B 1 190 ? 2.742 -7.035 -15.492 1 90.88 190 ILE B O 1
ATOM 4168 N N . GLY B 1 191 ? 4.297 -5.688 -14.586 1 89.06 191 GLY B N 1
ATOM 4169 C CA . GLY B 1 191 ? 3.395 -5.227 -13.547 1 89.06 191 GLY B CA 1
ATOM 4170 C C . GLY B 1 191 ? 2.859 -6.355 -12.68 1 89.06 191 GLY B C 1
ATOM 4171 O O . GLY B 1 191 ? 3.572 -7.316 -12.391 1 89.06 191 GLY B O 1
ATOM 4172 N N . SER B 1 192 ? 1.638 -6.176 -12.211 1 83.12 192 SER B N 1
ATOM 4173 C CA . SER B 1 192 ? 1.039 -7.141 -11.289 1 83.12 192 SER B CA 1
ATOM 4174 C C . SER B 1 192 ? -0.191 -7.797 -11.906 1 83.12 192 SER B C 1
ATOM 4176 O O . SER B 1 192 ? -1.14 -8.141 -11.203 1 83.12 192 SER B O 1
ATOM 4178 N N . ALA B 1 193 ? -0.112 -7.922 -13.125 1 74.81 193 ALA B N 1
ATOM 4179 C CA . ALA B 1 193 ? -1.189 -8.656 -13.781 1 74.81 193 ALA B CA 1
ATOM 4180 C C . ALA B 1 193 ? -1.218 -10.109 -13.328 1 74.81 193 ALA B C 1
ATOM 4182 O O . ALA B 1 193 ? -0.182 -10.68 -12.977 1 74.81 193 ALA B O 1
ATOM 4183 N N . GLU B 1 194 ? -2.439 -10.578 -13.211 1 71.88 194 GLU B N 1
ATOM 4184 C CA . GLU B 1 194 ? -2.621 -11.953 -12.742 1 71.88 194 GLU B CA 1
ATOM 4185 C C . GLU B 1 194 ? -3.17 -12.844 -13.859 1 71.88 194 GLU B C 1
ATOM 4187 O O . GLU B 1 194 ? -3.381 -12.383 -14.984 1 71.88 194 GLU B O 1
ATOM 4192 N N . ALA B 1 195 ? -3.266 -14.133 -13.555 1 66.5 195 ALA B N 1
ATOM 4193 C CA . ALA B 1 195 ? -3.943 -15.133 -14.383 1 66.5 195 ALA B CA 1
ATOM 4194 C C . ALA B 1 195 ? -3.209 -15.336 -15.703 1 66.5 195 ALA B C 1
ATOM 4196 O O . ALA B 1 195 ? -3.836 -15.578 -16.734 1 66.5 195 ALA B O 1
ATOM 4197 N N . GLY B 1 196 ? -1.926 -15.141 -15.711 1 67.44 196 GLY B N 1
ATOM 4198 C CA . GLY B 1 196 ? -1.132 -15.43 -16.891 1 67.44 196 GLY B CA 1
ATOM 4199 C C . GLY B 1 196 ? -1 -14.234 -17.828 1 67.44 196 GLY B C 1
ATOM 4200 O O . GLY B 1 196 ? -0.248 -14.289 -18.812 1 67.44 196 GLY B O 1
ATOM 4201 N N . TYR B 1 197 ? -1.682 -13.211 -17.484 1 74.62 197 TYR B N 1
ATOM 4202 C CA . TYR B 1 197 ? -1.581 -12.008 -18.312 1 74.62 197 TYR B CA 1
ATOM 4203 C C . TYR B 1 197 ? -0.303 -11.242 -18 1 74.62 197 TYR B C 1
ATOM 4205 O O . TYR B 1 197 ? 0.184 -11.266 -16.875 1 74.62 197 TYR B O 1
ATOM 4213 N N . GLY B 1 198 ? 0.238 -10.703 -19.062 1 79.94 198 GLY B N 1
ATOM 4214 C CA . GLY B 1 198 ? 1.424 -9.875 -18.891 1 79.94 198 GLY B CA 1
ATOM 4215 C C . GLY B 1 198 ? 2.691 -10.688 -18.688 1 79.94 198 GLY B C 1
ATOM 4216 O O . GLY B 1 198 ? 3.654 -10.195 -18.094 1 79.94 198 GLY B O 1
ATOM 4217 N N . LYS B 1 199 ? 2.625 -11.93 -19 1 86.88 199 LYS B N 1
ATOM 4218 C CA . LYS B 1 199 ? 3.785 -12.805 -18.844 1 86.88 199 LYS B CA 1
ATOM 4219 C C . LYS B 1 199 ? 4.281 -13.289 -20.203 1 86.88 199 LYS B C 1
ATOM 4221 O O . LYS B 1 199 ? 3.48 -13.586 -21.094 1 86.88 199 LYS B O 1
ATOM 4226 N N . MET B 1 200 ? 5.625 -13.398 -20.375 1 89.5 200 MET B N 1
ATOM 4227 C CA . MET B 1 200 ? 6.242 -13.891 -21.609 1 89.5 200 MET B CA 1
ATOM 4228 C C . MET B 1 200 ? 7.5 -14.703 -21.297 1 89.5 200 MET B C 1
ATOM 4230 O O . MET B 1 200 ? 8.242 -14.367 -20.375 1 89.5 200 MET B O 1
ATOM 4234 N N . ARG B 1 201 ? 7.66 -15.766 -22.047 1 92.06 201 ARG B N 1
ATOM 4235 C CA . ARG B 1 201 ? 8.852 -16.594 -21.906 1 92.06 201 ARG B CA 1
ATOM 4236 C C . ARG B 1 201 ? 9.891 -16.25 -22.969 1 92.06 201 ARG B C 1
ATOM 4238 O O . ARG B 1 201 ? 9.555 -15.984 -24.109 1 92.06 201 ARG B O 1
ATOM 4245 N N . PHE B 1 202 ? 11.141 -16.312 -22.562 1 92 202 PHE B N 1
ATOM 4246 C CA . PHE B 1 202 ? 12.25 -16.078 -23.484 1 92 202 PHE B CA 1
ATOM 4247 C C . PHE B 1 202 ? 13.297 -17.188 -23.359 1 92 202 PHE B C 1
ATOM 4249 O O . PHE B 1 202 ? 13.875 -17.375 -22.281 1 92 202 PHE B O 1
ATOM 4256 N N . GLN B 1 203 ? 13.562 -17.781 -24.469 1 90.56 203 GLN B N 1
ATOM 4257 C CA . GLN B 1 203 ? 14.562 -18.828 -24.484 1 90.56 203 GLN B CA 1
ATOM 4258 C C . GLN B 1 203 ? 15.969 -18.25 -24.672 1 90.56 203 GLN B C 1
ATOM 4260 O O . GLN B 1 203 ? 16.938 -18.812 -24.156 1 90.56 203 GLN B O 1
ATOM 4265 N N . THR B 1 204 ? 15.984 -17.203 -25.469 1 88.06 204 THR B N 1
ATOM 4266 C CA . THR B 1 204 ? 17.266 -16.578 -25.766 1 88.06 204 THR B CA 1
ATOM 4267 C C . THR B 1 204 ? 17.141 -15.055 -25.688 1 88.06 204 THR B C 1
ATOM 4269 O O . THR B 1 204 ? 16.047 -14.516 -25.547 1 88.06 204 THR B O 1
ATOM 4272 N N . SER B 1 205 ? 18.266 -14.414 -25.781 1 87.06 205 SER B N 1
ATOM 4273 C CA . SER B 1 205 ? 18.344 -12.953 -25.688 1 87.06 205 SER B CA 1
ATOM 4274 C C . SER B 1 205 ? 17.781 -12.297 -26.953 1 87.06 205 SER B C 1
ATOM 4276 O O . SER B 1 205 ? 17.438 -11.109 -26.922 1 87.06 205 SER B O 1
ATOM 4278 N N . ASP B 1 206 ? 17.719 -12.969 -28.047 1 85.44 206 ASP B N 1
ATOM 4279 C CA . ASP B 1 206 ? 17.344 -12.383 -29.328 1 85.44 206 ASP B CA 1
ATOM 4280 C C . ASP B 1 206 ? 15.93 -11.797 -29.266 1 85.44 206 ASP B C 1
ATOM 4282 O O . ASP B 1 206 ? 15.703 -10.672 -29.719 1 85.44 206 ASP B O 1
ATOM 4286 N N . ASP B 1 207 ? 15.07 -12.531 -28.734 1 85.5 207 ASP B N 1
ATOM 4287 C CA . ASP B 1 207 ? 13.68 -12.086 -28.688 1 85.5 207 ASP B CA 1
ATOM 4288 C C . ASP B 1 207 ? 13.453 -11.109 -27.547 1 85.5 207 ASP B C 1
ATOM 4290 O O . ASP B 1 207 ? 12.453 -10.398 -27.516 1 85.5 207 ASP B O 1
ATOM 4294 N N . PHE B 1 208 ? 14.312 -10.992 -26.672 1 89.12 208 PHE B N 1
ATOM 4295 C CA . PHE B 1 208 ? 14.148 -10.18 -25.469 1 89.12 208 PHE B CA 1
ATOM 4296 C C . PHE B 1 208 ? 14.281 -8.695 -25.797 1 89.12 208 PHE B C 1
ATOM 4298 O O . PHE B 1 208 ? 13.641 -7.855 -25.172 1 89.12 208 PHE B O 1
ATOM 4305 N N . GLY B 1 209 ? 15.055 -8.328 -26.797 1 84.12 209 GLY B N 1
ATOM 4306 C CA . GLY B 1 209 ? 15.203 -6.949 -27.219 1 84.12 209 GLY B CA 1
ATOM 4307 C C . GLY B 1 209 ? 13.891 -6.312 -27.641 1 84.12 209 GLY B C 1
ATOM 4308 O O . GLY B 1 209 ? 13.609 -5.168 -27.281 1 84.12 209 GLY B O 1
ATOM 4309 N N . ASP B 1 210 ? 13.133 -6.984 -28.406 1 84.62 210 ASP B N 1
ATOM 4310 C CA . ASP B 1 210 ? 11.828 -6.492 -28.828 1 84.62 210 ASP B CA 1
ATOM 4311 C C . ASP B 1 210 ? 10.898 -6.297 -27.641 1 84.62 210 ASP B C 1
ATOM 4313 O O . ASP B 1 210 ? 10.141 -5.328 -27.594 1 84.62 210 ASP B O 1
ATOM 4317 N N . PHE B 1 211 ? 11.039 -7.219 -26.766 1 89.31 211 PHE B N 1
ATOM 4318 C CA . PHE B 1 211 ? 10.227 -7.137 -25.562 1 89.31 211 PHE B CA 1
ATOM 4319 C C . PHE B 1 211 ? 10.531 -5.863 -24.781 1 89.31 211 PHE B C 1
ATOM 4321 O O . PHE B 1 211 ? 9.625 -5.18 -24.312 1 89.31 211 PHE B O 1
ATOM 4328 N N . ARG B 1 212 ? 11.742 -5.527 -24.641 1 87 212 ARG B N 1
ATOM 4329 C CA . ARG B 1 212 ? 12.156 -4.297 -23.969 1 87 212 ARG B CA 1
ATOM 4330 C C . ARG B 1 212 ? 11.477 -3.082 -24.594 1 87 212 ARG B C 1
ATOM 4332 O O . ARG B 1 212 ? 11.086 -2.152 -23.891 1 87 212 ARG B O 1
ATOM 4339 N N . GLY B 1 213 ? 11.359 -3.107 -25.891 1 85.69 213 GLY B N 1
ATOM 4340 C CA . GLY B 1 213 ? 10.672 -2.027 -26.578 1 85.69 213 GLY B CA 1
ATOM 4341 C C . GLY B 1 213 ? 9.203 -1.916 -26.203 1 85.69 213 GLY B C 1
ATOM 4342 O O . GLY B 1 213 ? 8.688 -0.812 -26.031 1 85.69 213 GLY B O 1
ATOM 4343 N N . VAL B 1 214 ? 8.594 -3.029 -26.047 1 83.81 214 VAL B N 1
ATOM 4344 C CA . VAL B 1 214 ? 7.188 -3.078 -25.672 1 83.81 214 VAL B CA 1
ATOM 4345 C C . VAL B 1 214 ? 7.012 -2.559 -24.234 1 83.81 214 VAL B C 1
ATOM 4347 O O . VAL B 1 214 ? 6.098 -1.776 -23.969 1 83.81 214 VAL B O 1
ATOM 4350 N N . VAL B 1 215 ? 7.879 -2.969 -23.344 1 86.19 215 VAL B N 1
ATOM 4351 C CA . VAL B 1 215 ? 7.828 -2.547 -21.938 1 86.19 215 VAL B CA 1
ATOM 4352 C C . VAL B 1 215 ? 7.984 -1.029 -21.859 1 86.19 215 VAL B C 1
ATOM 4354 O O . VAL B 1 215 ? 7.344 -0.38 -21.031 1 86.19 215 VAL B O 1
ATOM 4357 N N . ALA B 1 216 ? 8.789 -0.488 -22.672 1 85.5 216 ALA B N 1
ATOM 4358 C CA . ALA B 1 216 ? 9.047 0.95 -22.672 1 85.5 216 ALA B CA 1
ATOM 4359 C C . ALA B 1 216 ? 7.766 1.734 -22.953 1 85.5 216 ALA B C 1
ATOM 4361 O O . ALA B 1 216 ? 7.582 2.84 -22.438 1 85.5 216 ALA B O 1
ATOM 4362 N N . LEU B 1 217 ? 6.855 1.139 -23.688 1 80.19 217 LEU B N 1
ATOM 4363 C CA . LEU B 1 217 ? 5.594 1.783 -24.047 1 80.19 217 LEU B CA 1
ATOM 4364 C C . LEU B 1 217 ? 4.598 1.686 -22.891 1 80.19 217 LEU B C 1
ATOM 4366 O O . LEU B 1 217 ? 3.742 2.561 -22.719 1 80.19 217 LEU B O 1
ATOM 4370 N N . HIS B 1 218 ? 4.668 0.691 -22.062 1 78.56 218 HIS B N 1
ATOM 4371 C CA . HIS B 1 218 ? 3.711 0.439 -20.984 1 78.56 218 HIS B CA 1
ATOM 4372 C C . HIS B 1 218 ? 4.082 1.217 -19.734 1 78.56 218 HIS B C 1
ATOM 4374 O O . HIS B 1 218 ? 3.23 1.452 -18.875 1 78.56 218 HIS B O 1
ATOM 4380 N N . LYS B 1 219 ? 5.301 1.647 -19.531 1 79.88 219 LYS B N 1
ATOM 4381 C CA . LYS B 1 219 ? 5.828 2.471 -18.438 1 79.88 219 LYS B CA 1
ATOM 4382 C C . LYS B 1 219 ? 5.578 1.819 -17.094 1 79.88 219 LYS B C 1
ATOM 4384 O O . LYS B 1 219 ? 5.211 2.498 -16.125 1 79.88 219 LYS B O 1
ATOM 4389 N N . ASP B 1 220 ? 5.52 0.528 -17.031 1 88.81 220 ASP B N 1
ATOM 4390 C CA . ASP B 1 220 ? 5.391 -0.214 -15.781 1 88.81 220 ASP B CA 1
ATOM 4391 C C . ASP B 1 220 ? 6.672 -0.977 -15.461 1 88.81 220 ASP B C 1
ATOM 4393 O O . ASP B 1 220 ? 7.586 -1.044 -16.281 1 88.81 220 ASP B O 1
ATOM 4397 N N . TYR B 1 221 ? 6.742 -1.463 -14.242 1 94.38 221 TYR B N 1
ATOM 4398 C CA . TYR B 1 221 ? 7.906 -2.26 -13.867 1 94.38 221 TYR B CA 1
ATOM 4399 C C . TYR B 1 221 ? 7.816 -3.662 -14.461 1 94.38 221 TYR B C 1
ATOM 4401 O O . TYR B 1 221 ? 6.758 -4.074 -14.945 1 94.38 221 TYR B O 1
ATOM 4409 N N . VAL B 1 222 ? 8.969 -4.348 -14.438 1 95 222 VAL B N 1
ATOM 4410 C CA . VAL B 1 222 ? 9.062 -5.707 -14.953 1 95 222 VAL B CA 1
ATOM 4411 C C . VAL B 1 222 ? 9.82 -6.582 -13.961 1 95 222 VAL B C 1
ATOM 4413 O O . VAL B 1 222 ? 10.797 -6.137 -13.352 1 95 222 VAL B O 1
ATOM 4416 N N . THR B 1 223 ? 9.352 -7.773 -13.82 1 95.5 223 THR B N 1
ATOM 4417 C CA . THR B 1 223 ? 10.102 -8.781 -13.078 1 95.5 223 THR B CA 1
ATOM 4418 C C . THR B 1 223 ? 10.5 -9.938 -13.992 1 95.5 223 THR B C 1
ATOM 4420 O O . THR B 1 223 ? 9.727 -10.336 -14.867 1 95.5 223 THR B O 1
ATOM 4423 N N . LEU B 1 224 ? 11.711 -10.406 -13.852 1 95.25 224 LEU B N 1
ATOM 4424 C CA . LEU B 1 224 ? 12.227 -11.562 -14.578 1 95.25 224 LEU B CA 1
ATOM 4425 C C . LEU B 1 224 ? 12.516 -12.719 -13.633 1 95.25 224 LEU B C 1
ATOM 4427 O O . LEU B 1 224 ? 13.141 -12.531 -12.586 1 95.25 224 LEU B O 1
ATOM 4431 N N . GLU B 1 225 ? 12.047 -13.828 -13.992 1 94.62 225 GLU B N 1
ATOM 4432 C CA . GLU B 1 225 ? 12.328 -15.023 -13.211 1 94.62 225 GLU B CA 1
ATOM 4433 C C . GLU B 1 225 ? 12.961 -16.109 -14.078 1 94.62 225 GLU B C 1
ATOM 4435 O O . GLU B 1 225 ? 12.742 -16.156 -15.289 1 94.62 225 GLU B O 1
ATOM 4440 N N . LYS B 1 226 ? 13.742 -16.891 -13.398 1 92.06 226 LYS B N 1
ATOM 4441 C CA . LYS B 1 226 ? 14.328 -18.016 -14.109 1 92.06 226 LYS B CA 1
ATOM 4442 C C . LYS B 1 226 ? 13.25 -18.984 -14.586 1 92.06 226 LYS B C 1
ATOM 4444 O O . LYS B 1 226 ? 12.336 -19.328 -13.828 1 92.06 226 LYS B O 1
ATOM 4449 N N . LEU B 1 227 ? 13.352 -19.375 -15.852 1 92.94 227 LEU B N 1
ATOM 4450 C CA . LEU B 1 227 ? 12.484 -20.453 -16.312 1 92.94 227 LEU B CA 1
ATOM 4451 C C . LEU B 1 227 ? 13.008 -21.812 -15.859 1 92.94 227 LEU B C 1
ATOM 4453 O O . LEU B 1 227 ? 14.141 -22.188 -16.172 1 92.94 227 LEU B O 1
ATOM 4457 N N . ILE B 1 228 ? 12.195 -22.531 -15.203 1 92.31 228 ILE B N 1
ATOM 4458 C CA . ILE B 1 228 ? 12.578 -23.875 -14.75 1 92.31 228 ILE B CA 1
ATOM 4459 C C . ILE B 1 228 ? 12.32 -24.891 -15.867 1 92.31 228 ILE B C 1
ATOM 4461 O O . ILE B 1 228 ? 11.211 -25.391 -16.016 1 92.31 228 ILE B O 1
ATOM 4465 N N . GLU B 1 229 ? 13.328 -25.219 -16.516 1 89.06 229 GLU B N 1
ATOM 4466 C CA . GLU B 1 229 ? 13.195 -26.078 -17.688 1 89.06 229 GLU B CA 1
ATOM 4467 C C . GLU B 1 229 ? 12.883 -27.516 -17.297 1 89.06 229 GLU B C 1
ATOM 4469 O O . GLU B 1 229 ? 12.219 -28.25 -18.047 1 89.06 229 GLU B O 1
ATOM 4474 N N . ASP B 1 230 ? 13.406 -27.938 -16.234 1 91.38 230 ASP B N 1
ATOM 4475 C CA . ASP B 1 230 ? 13.148 -29.312 -15.781 1 91.38 230 ASP B CA 1
ATOM 4476 C C . ASP B 1 230 ? 11.922 -29.375 -14.883 1 91.38 230 ASP B C 1
ATOM 4478 O O . ASP B 1 230 ? 11.898 -30.109 -13.898 1 91.38 230 ASP B O 1
ATOM 4482 N N . ARG B 1 231 ? 10.984 -28.562 -15.195 1 92.38 231 ARG B N 1
ATOM 4483 C CA . ARG B 1 231 ? 9.711 -28.562 -14.5 1 92.38 231 ARG B CA 1
ATOM 4484 C C . ARG B 1 231 ? 9.016 -29.922 -14.648 1 92.38 231 ARG B C 1
ATOM 4486 O O . ARG B 1 231 ? 8.875 -30.438 -15.758 1 92.38 231 ARG B O 1
ATOM 4493 N N . GLU B 1 232 ? 8.609 -30.5 -13.609 1 93.56 232 GLU B N 1
ATOM 4494 C CA . GLU B 1 232 ? 7.824 -31.719 -13.656 1 93.56 232 GLU B CA 1
ATOM 4495 C C . GLU B 1 232 ? 6.332 -31.438 -13.531 1 93.56 232 GLU B C 1
ATOM 4497 O O . GLU B 1 232 ? 5.531 -31.891 -14.352 1 93.56 232 GLU B O 1
ATOM 4502 N N . TYR B 1 233 ? 5.953 -30.656 -12.508 1 93.88 233 TYR B N 1
ATOM 4503 C CA . TYR B 1 233 ? 4.574 -30.219 -12.328 1 93.88 233 TYR B CA 1
ATOM 4504 C C . TYR B 1 233 ? 4.512 -28.938 -11.5 1 93.88 233 TYR B C 1
ATOM 4506 O O . TYR B 1 233 ? 5.512 -28.547 -10.891 1 93.88 233 TYR B O 1
ATOM 4514 N N . ASP B 1 234 ? 3.338 -28.312 -11.484 1 94.75 234 ASP B N 1
ATOM 4515 C CA . ASP B 1 234 ? 3.082 -27.172 -10.609 1 94.75 234 ASP B CA 1
ATOM 4516 C C . ASP B 1 234 ? 2.408 -27.609 -9.312 1 94.75 234 ASP B C 1
ATOM 4518 O O . ASP B 1 234 ? 1.719 -28.641 -9.281 1 94.75 234 ASP B O 1
ATOM 4522 N N . ILE B 1 235 ? 2.674 -26.859 -8.312 1 96.06 235 ILE B N 1
ATOM 4523 C CA . ILE B 1 235 ? 2.053 -27.078 -7.016 1 96.06 235 ILE B CA 1
ATOM 4524 C C . ILE B 1 235 ? 1.155 -25.891 -6.664 1 96.06 235 ILE B C 1
ATOM 4526 O O . ILE B 1 235 ? 1.535 -24.734 -6.863 1 96.06 235 ILE B O 1
ATOM 4530 N N . ARG B 1 236 ? -0.011 -26.188 -6.207 1 95.81 236 ARG B N 1
ATOM 4531 C CA . ARG B 1 236 ? -0.867 -25.172 -5.598 1 95.81 236 ARG B CA 1
ATOM 4532 C C . ARG B 1 236 ? -1.305 -25.594 -4.199 1 95.81 236 ARG B C 1
ATOM 4534 O O . ARG B 1 236 ? -1.925 -26.656 -4.031 1 95.81 236 ARG B O 1
ATOM 4541 N N . VAL B 1 237 ? -0.947 -24.828 -3.254 1 97.56 237 VAL B N 1
ATOM 4542 C CA . VAL B 1 237 ? -1.423 -25.031 -1.887 1 97.56 237 VAL B CA 1
ATOM 4543 C C . VAL B 1 237 ? -2.506 -24 -1.565 1 97.56 237 VAL B C 1
ATOM 4545 O O . VAL B 1 237 ? -2.289 -22.797 -1.702 1 97.56 237 VAL B O 1
ATOM 4548 N N . GLN B 1 238 ? -3.637 -24.484 -1.18 1 98.12 238 GLN B N 1
ATOM 4549 C CA . GLN B 1 238 ? -4.777 -23.625 -0.877 1 98.12 238 GLN B CA 1
ATOM 4550 C C . GLN B 1 238 ? -5.055 -23.578 0.623 1 98.12 238 GLN B C 1
ATOM 4552 O O . GLN B 1 238 ? -5.098 -24.625 1.279 1 98.12 238 GLN B O 1
ATOM 4557 N N . LYS B 1 239 ? -5.199 -22.438 1.17 1 97.88 239 LYS B N 1
ATOM 4558 C CA . LYS B 1 239 ? -5.605 -22.219 2.557 1 97.88 239 LYS B CA 1
ATOM 4559 C C . LYS B 1 239 ? -6.941 -21.484 2.631 1 97.88 239 LYS B C 1
ATOM 4561 O O . LYS B 1 239 ? -7.117 -20.438 1.997 1 97.88 239 LYS B O 1
ATOM 4566 N N . VAL B 1 240 ? -7.934 -22.016 3.311 1 98.19 240 VAL B N 1
ATOM 4567 C CA . VAL B 1 240 ? -9.188 -21.375 3.701 1 98.19 240 VAL B CA 1
ATOM 4568 C C . VAL B 1 240 ? -9.398 -21.531 5.207 1 98.19 240 VAL B C 1
ATOM 4570 O O . VAL B 1 240 ? -9.883 -22.562 5.664 1 98.19 240 VAL B O 1
ATOM 4573 N N . GLY B 1 241 ? -9.055 -20.422 5.938 1 96.75 241 GLY B N 1
ATOM 4574 C CA . GLY B 1 241 ? -9.047 -20.562 7.383 1 96.75 241 GLY B CA 1
ATOM 4575 C C . GLY B 1 241 ? -8.062 -21.609 7.871 1 96.75 241 GLY B C 1
ATOM 4576 O O . GLY B 1 241 ? -6.855 -21.484 7.645 1 96.75 241 GLY B O 1
ATOM 4577 N N . THR B 1 242 ? -8.594 -22.641 8.469 1 95.62 242 THR B N 1
ATOM 4578 C CA . THR B 1 242 ? -7.734 -23.703 8.977 1 95.62 242 THR B CA 1
ATOM 4579 C C . THR B 1 242 ? -7.676 -24.875 7.988 1 95.62 242 THR B C 1
ATOM 4581 O O . THR B 1 242 ? -6.898 -25.812 8.172 1 95.62 242 THR B O 1
ATOM 4584 N N . HIS B 1 243 ? -8.43 -24.828 6.965 1 97.94 243 HIS B N 1
ATOM 4585 C CA . HIS B 1 243 ? -8.477 -25.906 5.992 1 97.94 243 HIS B CA 1
ATOM 4586 C C . HIS B 1 243 ? -7.414 -25.719 4.91 1 97.94 243 HIS B C 1
ATOM 4588 O O . HIS B 1 243 ? -7.328 -24.656 4.301 1 97.94 243 HIS B O 1
ATOM 4594 N N . LEU B 1 244 ? -6.691 -26.828 4.656 1 98.19 244 LEU B N 1
ATOM 4595 C CA . LEU B 1 244 ? -5.652 -26.797 3.637 1 98.19 244 LEU B CA 1
ATOM 4596 C C . LEU B 1 244 ? -5.895 -27.859 2.578 1 98.19 244 LEU B C 1
ATOM 4598 O O . LEU B 1 244 ? -6.391 -28.953 2.889 1 98.19 244 LEU B O 1
ATOM 4602 N N . ARG B 1 245 ? -5.57 -27.5 1.324 1 97.88 245 ARG B N 1
ATOM 4603 C CA . ARG B 1 245 ? -5.504 -28.438 0.205 1 97.88 245 ARG B CA 1
ATOM 4604 C C . ARG B 1 245 ? -4.246 -28.203 -0.624 1 97.88 245 ARG B C 1
ATOM 4606 O O . ARG B 1 245 ? -3.723 -27.094 -0.676 1 97.88 245 ARG B O 1
ATOM 4613 N N . ALA B 1 246 ? -3.838 -29.266 -1.175 1 98.25 246 ALA B N 1
ATOM 4614 C CA . ALA B 1 246 ? -2.713 -29.172 -2.102 1 98.25 246 ALA B CA 1
ATOM 4615 C C . ALA B 1 246 ? -3.023 -29.875 -3.42 1 98.25 246 ALA B C 1
ATOM 4617 O O . ALA B 1 246 ? -3.689 -30.906 -3.434 1 98.25 246 ALA B O 1
ATOM 4618 N N . TYR B 1 247 ? -2.551 -29.344 -4.477 1 96.75 247 TYR B N 1
ATOM 4619 C CA . TYR B 1 247 ? -2.783 -29.891 -5.805 1 96.75 247 TYR B CA 1
ATOM 4620 C C . TYR B 1 247 ? -1.483 -29.984 -6.594 1 96.75 247 TYR B C 1
ATOM 4622 O O . TYR B 1 247 ? -0.616 -29.109 -6.469 1 96.75 247 TYR B O 1
ATOM 4630 N N . LYS B 1 248 ? -1.451 -31.031 -7.336 1 94.69 248 LYS B N 1
ATOM 4631 C CA . LYS B 1 248 ? -0.506 -31.156 -8.438 1 94.69 248 LYS B CA 1
ATOM 4632 C C . LYS B 1 248 ? -1.16 -30.797 -9.773 1 94.69 248 LYS B C 1
ATOM 4634 O O . LYS B 1 248 ? -2.23 -31.312 -10.102 1 94.69 248 LYS B O 1
ATOM 4639 N N . ARG B 1 249 ? -0.551 -29.812 -10.414 1 90.94 249 ARG B N 1
ATOM 4640 C CA . ARG B 1 249 ? -1.082 -29.406 -11.703 1 90.94 249 ARG B CA 1
ATOM 4641 C C . ARG B 1 249 ? -0.144 -29.797 -12.836 1 90.94 249 ARG B C 1
ATOM 4643 O O . ARG B 1 249 ? 0.994 -29.328 -12.906 1 90.94 249 ARG B O 1
ATOM 4650 N N . MET B 1 250 ? -0.634 -30.719 -13.641 1 88.12 250 MET B N 1
ATOM 4651 C CA . MET B 1 250 ? 0.125 -31.156 -14.805 1 88.12 250 MET B CA 1
ATOM 4652 C C . MET B 1 250 ? -0.365 -30.453 -16.078 1 88.12 250 MET B C 1
ATOM 4654 O O . MET B 1 250 ? -1.566 -30.422 -16.344 1 88.12 250 MET B O 1
ATOM 4658 N N . ASN B 1 251 ? 0.525 -29.703 -16.625 1 81.5 251 ASN B N 1
ATOM 4659 C CA . ASN B 1 251 ? 0.212 -28.969 -17.844 1 81.5 251 ASN B CA 1
ATOM 4660 C C . ASN B 1 251 ? 1.353 -29.031 -18.844 1 81.5 251 ASN B C 1
ATOM 4662 O O . ASN B 1 251 ? 2.523 -28.938 -18.484 1 81.5 251 ASN B O 1
ATOM 4666 N N . SER B 1 252 ? 0.971 -29.328 -20.109 1 79.44 252 SER B N 1
ATOM 4667 C CA . SER B 1 252 ? 1.994 -29.359 -21.141 1 79.44 252 SER B CA 1
ATOM 4668 C C . SER B 1 252 ? 2.484 -27.969 -21.484 1 79.44 252 SER B C 1
ATOM 4670 O O . SER B 1 252 ? 3.605 -27.781 -21.969 1 79.44 252 SER B O 1
ATOM 4672 N N . ASN B 1 253 ? 1.636 -27.047 -21.281 1 79.88 253 ASN B N 1
ATOM 4673 C CA . ASN B 1 253 ? 2.006 -25.656 -21.5 1 79.88 253 ASN B CA 1
ATOM 4674 C C . ASN B 1 253 ? 2.922 -25.125 -20.406 1 79.88 253 ASN B C 1
ATOM 4676 O O . ASN B 1 253 ? 2.777 -25.5 -19.234 1 79.88 253 ASN B O 1
ATOM 4680 N N . TRP B 1 254 ? 3.877 -24.312 -20.828 1 78.62 254 TRP B N 1
ATOM 4681 C CA . TRP B 1 254 ? 4.789 -23.766 -19.844 1 78.62 254 TRP B CA 1
ATOM 4682 C C . TRP B 1 254 ? 4.043 -22.906 -18.828 1 78.62 254 TRP B C 1
ATOM 4684 O O . TRP B 1 254 ? 4.508 -22.703 -17.703 1 78.62 254 TRP B O 1
ATOM 4694 N N . LYS B 1 255 ? 2.914 -22.281 -19.297 1 73.62 255 LYS B N 1
ATOM 4695 C CA . LYS B 1 255 ? 1.995 -21.625 -18.375 1 73.62 255 LYS B CA 1
ATOM 4696 C C . LYS B 1 255 ? 1.051 -22.641 -17.734 1 73.62 255 LYS B C 1
ATOM 4698 O O . LYS B 1 255 ? 0.191 -23.219 -18.406 1 73.62 255 LYS B O 1
ATOM 4703 N N . GLY B 1 256 ? 1.186 -22.828 -16.531 1 69.69 256 GLY B N 1
ATOM 4704 C CA . GLY B 1 256 ? 0.495 -23.891 -15.82 1 69.69 256 GLY B CA 1
ATOM 4705 C C . GLY B 1 256 ? -1.013 -23.734 -15.82 1 69.69 256 GLY B C 1
ATOM 4706 O O . GLY B 1 256 ? -1.75 -24.703 -15.625 1 69.69 256 GLY B O 1
ATOM 4707 N N . ASN B 1 257 ? -1.461 -22.469 -16.031 1 67.56 257 ASN B N 1
ATOM 4708 C CA . ASN B 1 257 ? -2.889 -22.219 -15.859 1 67.56 257 ASN B CA 1
ATOM 4709 C C . ASN B 1 257 ? -3.596 -22.078 -17.203 1 67.56 257 ASN B C 1
ATOM 4711 O O . ASN B 1 257 ? -4.785 -21.75 -17.25 1 67.56 257 ASN B O 1
ATOM 4715 N N . VAL B 1 258 ? -2.822 -22.266 -18.219 1 68.81 258 VAL B N 1
ATOM 4716 C CA . VAL B 1 258 ? -3.398 -22.062 -19.547 1 68.81 258 VAL B CA 1
ATOM 4717 C C . VAL B 1 258 ? -3.553 -23.391 -20.266 1 68.81 258 VAL B C 1
ATOM 4719 O O . VAL B 1 258 ? -2.668 -24.25 -20.188 1 68.81 258 VAL B O 1
ATOM 4722 N N . GLY B 1 259 ? -4.645 -23.594 -20.875 1 69.06 259 GLY B N 1
ATOM 4723 C CA . GLY B 1 259 ? -4.887 -24.797 -21.656 1 69.06 259 GLY B CA 1
ATOM 4724 C C . GLY B 1 259 ? -5.441 -25.938 -20.828 1 69.06 259 GLY B C 1
ATOM 4725 O O . GLY B 1 259 ? -6.184 -25.719 -19.859 1 69.06 259 GLY B O 1
ATOM 4726 N N . THR B 1 260 ? -5.125 -27.172 -21.344 1 71.94 260 THR B N 1
ATOM 4727 C CA . THR B 1 260 ? -5.633 -28.375 -20.672 1 71.94 260 THR B CA 1
ATOM 4728 C C . THR B 1 260 ? -4.746 -28.734 -19.5 1 71.94 260 THR B C 1
ATOM 4730 O O . THR B 1 260 ? -3.537 -28.922 -19.641 1 71.94 260 THR B O 1
ATOM 4733 N N . CYS B 1 261 ? -5.336 -28.562 -18.344 1 77.44 261 CYS B N 1
ATOM 4734 C CA . CYS B 1 261 ? -4.613 -28.875 -17.109 1 77.44 261 CYS B CA 1
ATOM 4735 C C . CYS B 1 261 ? -5.316 -29.969 -16.328 1 77.44 261 CYS B C 1
ATOM 4737 O O . CYS B 1 261 ? -6.543 -30.062 -16.328 1 77.44 261 CYS B O 1
ATOM 4739 N N . VAL B 1 262 ? -4.477 -30.953 -15.953 1 83.5 262 VAL B N 1
ATOM 4740 C CA . VAL B 1 262 ? -4.977 -31.969 -15.039 1 83.5 262 VAL B CA 1
ATOM 4741 C C . VAL B 1 262 ? -4.594 -31.609 -13.602 1 83.5 262 VAL B C 1
ATOM 4743 O O . VAL B 1 262 ? -3.424 -31.359 -13.312 1 83.5 262 VAL B O 1
ATOM 4746 N N . LEU B 1 263 ? -5.633 -31.484 -12.805 1 89.88 263 LEU B N 1
ATOM 4747 C CA . LEU B 1 263 ? -5.422 -31.172 -11.398 1 89.88 263 LEU B CA 1
ATOM 4748 C C . LEU B 1 263 ? -5.617 -32.438 -10.539 1 89.88 263 LEU B C 1
ATOM 4750 O O . LEU B 1 263 ? -6.664 -33.062 -10.617 1 89.88 263 LEU B O 1
ATOM 4754 N N . GLU B 1 264 ? -4.586 -32.812 -9.836 1 94.25 264 GLU B N 1
ATOM 4755 C CA . GLU B 1 264 ? -4.633 -33.938 -8.906 1 94.25 264 GLU B CA 1
ATOM 4756 C C . GLU B 1 264 ? -4.453 -33.469 -7.465 1 94.25 264 GLU B C 1
ATOM 4758 O O . GLU B 1 264 ? -3.443 -32.844 -7.133 1 94.25 264 GLU B O 1
ATOM 4763 N N . GLU B 1 265 ? -5.469 -33.688 -6.73 1 96.81 265 GLU B N 1
ATOM 4764 C CA . GLU B 1 265 ? -5.305 -33.406 -5.312 1 96.81 265 GLU B CA 1
ATOM 4765 C C . GLU B 1 265 ? -4.297 -34.344 -4.656 1 96.81 265 GLU B C 1
ATOM 4767 O O . GLU B 1 265 ? -4.336 -35.531 -4.875 1 96.81 265 GLU B O 1
ATOM 4772 N N . ILE B 1 266 ? -3.395 -33.812 -3.838 1 97.31 266 ILE B N 1
ATOM 4773 C CA . ILE B 1 266 ? -2.361 -34.594 -3.162 1 97.31 266 ILE B CA 1
ATOM 4774 C C . ILE B 1 266 ? -2.391 -34.281 -1.663 1 97.31 266 ILE B C 1
ATOM 4776 O O . ILE B 1 266 ? -3.107 -33.406 -1.214 1 97.31 266 ILE B O 1
ATOM 4780 N N . GLU B 1 267 ? -1.645 -35.062 -0.965 1 97.69 267 GLU B N 1
ATOM 4781 C CA . GLU B 1 267 ? -1.578 -34.875 0.483 1 97.69 267 GLU B CA 1
ATOM 4782 C C . GLU B 1 267 ? -0.891 -33.562 0.856 1 97.69 267 GLU B C 1
ATOM 4784 O O . GLU B 1 267 ? 0.112 -33.188 0.245 1 97.69 267 GLU B O 1
ATOM 4789 N N . VAL B 1 268 ? -1.473 -32.938 1.812 1 98.31 268 VAL B N 1
ATOM 4790 C CA . VAL B 1 268 ? -0.831 -31.75 2.354 1 98.31 268 VAL B CA 1
ATOM 4791 C C . VAL B 1 268 ? 0.324 -32.156 3.268 1 98.31 268 VAL B C 1
ATOM 4793 O O . VAL B 1 268 ? 0.103 -32.656 4.379 1 98.31 268 VAL B O 1
ATOM 4796 N N . THR B 1 269 ? 1.532 -31.891 2.896 1 97.31 269 THR B N 1
ATOM 4797 C CA . THR B 1 269 ? 2.713 -32.188 3.697 1 97.31 269 THR B CA 1
ATOM 4798 C C . THR B 1 269 ? 2.947 -31.109 4.746 1 97.31 269 THR B C 1
ATOM 4800 O O . THR B 1 269 ? 2.311 -30.062 4.711 1 97.31 269 THR B O 1
ATOM 4803 N N . ASP B 1 270 ? 3.879 -31.375 5.66 1 96.62 270 ASP B N 1
ATOM 4804 C CA . ASP B 1 270 ? 4.254 -30.391 6.664 1 96.62 270 ASP B CA 1
ATOM 4805 C C . ASP B 1 270 ? 4.844 -29.141 6.008 1 96.62 270 ASP B C 1
ATOM 4807 O O . ASP B 1 270 ? 4.609 -28.016 6.469 1 96.62 270 ASP B O 1
ATOM 4811 N N . THR B 1 271 ? 5.578 -29.375 4.961 1 95.19 271 THR B N 1
ATOM 4812 C CA . THR B 1 271 ? 6.176 -28.281 4.219 1 95.19 271 THR B CA 1
ATOM 4813 C C . THR B 1 271 ? 5.094 -27.375 3.631 1 95.19 271 THR B C 1
ATOM 4815 O O . THR B 1 271 ? 5.16 -26.141 3.766 1 95.19 271 THR B O 1
ATOM 4818 N N . PHE B 1 272 ? 4.09 -28 3.057 1 96.88 272 PHE B N 1
ATOM 4819 C CA . PHE B 1 272 ? 3 -27.25 2.459 1 96.88 272 PHE B CA 1
ATOM 4820 C C . PHE B 1 272 ? 2.227 -26.469 3.525 1 96.88 272 PHE B C 1
ATOM 4822 O O . PHE B 1 272 ? 1.863 -25.312 3.322 1 96.88 272 PHE B O 1
ATOM 4829 N N . ARG B 1 273 ? 2.002 -27.109 4.578 1 96.62 273 ARG B N 1
ATOM 4830 C CA . ARG B 1 273 ? 1.325 -26.469 5.703 1 96.62 273 ARG B CA 1
ATOM 4831 C C . ARG B 1 273 ? 2.104 -25.25 6.191 1 96.62 273 ARG B C 1
ATOM 4833 O O . ARG B 1 273 ? 1.522 -24.188 6.434 1 96.62 273 ARG B O 1
ATOM 4840 N N . GLU B 1 274 ? 3.354 -25.391 6.316 1 93.75 274 GLU B N 1
ATOM 4841 C CA . GLU B 1 274 ? 4.203 -24.297 6.766 1 93.75 274 GLU B CA 1
ATOM 4842 C C . GLU B 1 274 ? 4.16 -23.125 5.785 1 93.75 274 GLU B C 1
ATOM 4844 O O . GLU B 1 274 ? 4.066 -21.969 6.199 1 93.75 274 GLU B O 1
ATOM 4849 N N . TRP B 1 275 ? 4.199 -23.453 4.492 1 94.25 275 TRP B N 1
ATOM 4850 C CA . TRP B 1 275 ? 4.094 -22.406 3.484 1 94.25 275 TRP B CA 1
ATOM 4851 C C . TRP B 1 275 ? 2.818 -21.578 3.682 1 94.25 275 TRP B C 1
ATOM 4853 O O . TRP B 1 275 ? 2.871 -20.359 3.807 1 94.25 275 TRP B O 1
ATOM 4863 N N . ALA B 1 276 ? 1.742 -22.297 3.785 1 94.44 276 ALA B N 1
ATOM 4864 C CA . ALA B 1 276 ? 0.428 -21.656 3.842 1 94.44 276 ALA B CA 1
ATOM 4865 C C . ALA B 1 276 ? 0.264 -20.844 5.129 1 94.44 276 ALA B C 1
ATOM 4867 O O . ALA B 1 276 ? -0.189 -19.703 5.098 1 94.44 276 ALA B O 1
ATOM 4868 N N . GLU B 1 277 ? 0.646 -21.391 6.211 1 92.5 277 GLU B N 1
ATOM 4869 C CA . GLU B 1 277 ? 0.449 -20.766 7.512 1 92.5 277 GLU B CA 1
ATOM 4870 C C . GLU B 1 277 ? 1.363 -19.547 7.68 1 92.5 277 GLU B C 1
ATOM 4872 O O . GLU B 1 277 ? 0.928 -18.5 8.148 1 92.5 277 GLU B O 1
ATOM 4877 N N . GLU B 1 278 ? 2.586 -19.719 7.312 1 91.06 278 GLU B N 1
ATOM 4878 C CA . GLU B 1 278 ? 3.52 -18.609 7.461 1 91.06 278 GLU B CA 1
ATOM 4879 C C . GLU B 1 278 ? 3.174 -17.469 6.512 1 91.06 278 GLU B C 1
ATOM 4881 O O . GLU B 1 278 ? 3.273 -16.297 6.883 1 91.06 278 GLU B O 1
ATOM 4886 N N . CYS B 1 279 ? 2.756 -17.797 5.316 1 90.19 279 CYS B N 1
ATOM 4887 C CA . CYS B 1 279 ? 2.295 -16.766 4.391 1 90.19 279 CYS B CA 1
ATOM 4888 C C . CYS B 1 279 ? 1.069 -16.047 4.945 1 90.19 279 CYS B C 1
ATOM 4890 O O . CYS B 1 279 ? 0.936 -14.828 4.793 1 90.19 279 CYS B O 1
ATOM 4892 N N . GLY B 1 280 ? 0.208 -16.797 5.562 1 89.12 280 GLY B N 1
ATOM 4893 C CA . GLY B 1 280 ? -0.998 -16.219 6.145 1 89.12 280 GLY B CA 1
ATOM 4894 C C . GLY B 1 280 ? -0.712 -15.211 7.238 1 89.12 280 GLY B C 1
ATOM 4895 O O . GLY B 1 280 ? -1.481 -14.266 7.434 1 89.12 280 GLY B O 1
ATOM 4896 N N . LYS B 1 281 ? 0.389 -15.367 7.867 1 86.69 281 LYS B N 1
ATOM 4897 C CA . LYS B 1 281 ? 0.746 -14.469 8.961 1 86.69 281 LYS B CA 1
ATOM 4898 C C . LYS B 1 281 ? 1.34 -13.164 8.438 1 86.69 281 LYS B C 1
ATOM 4900 O O . LYS B 1 281 ? 1.367 -12.156 9.148 1 86.69 281 LYS B O 1
ATOM 4905 N N . LEU B 1 282 ? 1.703 -13.398 7.242 1 81.31 282 LEU B N 1
ATOM 4906 C CA . LEU B 1 282 ? 2.279 -12.203 6.641 1 81.31 282 LEU B CA 1
ATOM 4907 C C . LEU B 1 282 ? 1.193 -11.188 6.305 1 81.31 282 LEU B C 1
ATOM 4909 O O . LEU B 1 282 ? 0.007 -11.523 6.285 1 81.31 282 LEU B O 1
ATOM 4913 N N . PHE B 1 283 ? 1.343 -9.953 6.203 1 77.56 283 PHE B N 1
ATOM 4914 C CA . PHE B 1 283 ? 0.471 -8.883 5.742 1 77.56 283 PHE B CA 1
ATOM 4915 C C . PHE B 1 283 ? -0.688 -8.672 6.707 1 77.56 283 PHE B C 1
ATOM 4917 O O . PHE B 1 283 ? -1.803 -8.352 6.289 1 77.56 283 PHE B O 1
ATOM 4924 N N . GLY B 1 284 ? -0.596 -9.047 7.93 1 73.31 284 GLY B N 1
ATOM 4925 C CA . GLY B 1 284 ? -1.613 -8.789 8.938 1 73.31 284 GLY B CA 1
ATOM 4926 C C . GLY B 1 284 ? -2.607 -9.93 9.086 1 73.31 284 GLY B C 1
ATOM 4927 O O . GLY B 1 284 ? -3.57 -9.82 9.852 1 73.31 284 GLY B O 1
ATOM 4928 N N . GLY B 1 285 ? -2.387 -11.016 8.258 1 78.38 285 GLY B N 1
ATOM 4929 C CA . GLY B 1 285 ? -3.209 -12.211 8.398 1 78.38 285 GLY B CA 1
ATOM 4930 C C . GLY B 1 285 ? -4.109 -12.453 7.199 1 78.38 285 GLY B C 1
ATOM 4931 O O . GLY B 1 285 ? -5.145 -11.805 7.051 1 78.38 285 GLY B O 1
ATOM 4932 N N . MET B 1 286 ? -3.77 -13.281 6.41 1 91.81 286 MET B N 1
ATOM 4933 C CA . MET B 1 286 ? -4.574 -13.758 5.289 1 91.81 286 MET B CA 1
ATOM 4934 C C . MET B 1 286 ? -5.211 -15.102 5.609 1 91.81 286 MET B C 1
ATOM 4936 O O . MET B 1 286 ? -4.508 -16.094 5.809 1 91.81 286 MET B O 1
ATOM 4940 N N . ASP B 1 287 ? -6.543 -15.102 5.684 1 96.31 287 ASP B N 1
ATOM 4941 C CA . ASP B 1 287 ? -7.273 -16.344 5.961 1 96.31 287 ASP B CA 1
ATOM 4942 C C . ASP B 1 287 ? -7.43 -17.172 4.695 1 96.31 287 ASP B C 1
ATOM 4944 O O . ASP B 1 287 ? -7.555 -18.406 4.766 1 96.31 287 ASP B O 1
ATOM 4948 N N . ILE B 1 288 ? -7.496 -16.531 3.602 1 97.75 288 ILE B N 1
ATOM 4949 C CA . ILE B 1 288 ? -7.625 -17.203 2.316 1 97.75 288 ILE B CA 1
ATOM 4950 C C . ILE B 1 288 ? -6.434 -16.859 1.426 1 97.75 288 ILE B C 1
ATOM 4952 O O . ILE B 1 288 ? -6.148 -15.672 1.196 1 97.75 288 ILE B O 1
ATOM 4956 N N . LEU B 1 289 ? -5.75 -17.859 0.98 1 96.94 289 LEU B N 1
ATOM 4957 C CA . LEU B 1 289 ? -4.629 -17.625 0.074 1 96.94 289 LEU B CA 1
ATOM 4958 C C . LEU B 1 289 ? -4.262 -18.906 -0.67 1 96.94 289 LEU B C 1
ATOM 4960 O O . LEU B 1 289 ? -4.727 -19.984 -0.313 1 96.94 289 LEU B O 1
ATOM 4964 N N . THR B 1 290 ? -3.512 -18.797 -1.716 1 96.38 290 THR B N 1
ATOM 4965 C CA . THR B 1 290 ? -2.855 -19.922 -2.369 1 96.38 290 THR B CA 1
ATOM 4966 C C . THR B 1 290 ? -1.366 -19.641 -2.555 1 96.38 290 THR B C 1
ATOM 4968 O O . THR B 1 290 ? -0.964 -18.5 -2.793 1 96.38 290 THR B O 1
ATOM 4971 N N . VAL B 1 291 ? -0.619 -20.641 -2.371 1 95.56 291 VAL B N 1
ATOM 4972 C CA . VAL B 1 291 ? 0.799 -20.609 -2.715 1 95.56 291 VAL B CA 1
ATOM 4973 C C . VAL B 1 291 ? 1.033 -21.391 -4.004 1 95.56 291 VAL B C 1
ATOM 4975 O O . VAL B 1 291 ? 0.668 -22.562 -4.102 1 95.56 291 VAL B O 1
ATOM 4978 N N . ASP B 1 292 ? 1.58 -20.781 -4.98 1 94.75 292 ASP B N 1
ATOM 4979 C CA . ASP B 1 292 ? 1.903 -21.422 -6.25 1 94.75 292 ASP B CA 1
ATOM 4980 C C . ASP B 1 292 ? 3.408 -21.656 -6.383 1 94.75 292 ASP B C 1
ATOM 4982 O O . ASP B 1 292 ? 4.199 -20.719 -6.203 1 94.75 292 ASP B O 1
ATOM 4986 N N . ALA B 1 293 ? 3.732 -22.906 -6.715 1 95.81 293 ALA B N 1
ATOM 4987 C CA . ALA B 1 293 ? 5.141 -23.281 -6.828 1 95.81 293 ALA B CA 1
ATOM 4988 C C . ALA B 1 293 ? 5.355 -24.234 -7.996 1 95.81 293 ALA B C 1
ATOM 4990 O O . ALA B 1 293 ? 4.395 -24.766 -8.555 1 95.81 293 ALA B O 1
ATOM 4991 N N . ILE B 1 294 ? 6.594 -24.375 -8.367 1 95.56 294 ILE B N 1
ATOM 4992 C CA . ILE B 1 294 ? 7.016 -25.359 -9.367 1 95.56 294 ILE B CA 1
ATOM 4993 C C . ILE B 1 294 ? 7.875 -26.438 -8.703 1 95.56 294 ILE B C 1
ATOM 4995 O O . ILE B 1 294 ? 8.75 -26.125 -7.895 1 95.56 294 ILE B O 1
ATOM 4999 N N . HIS B 1 295 ? 7.504 -27.672 -9.055 1 96.25 295 HIS B N 1
ATOM 5000 C CA . HIS B 1 295 ? 8.344 -28.797 -8.672 1 96.25 295 HIS B CA 1
ATOM 5001 C C . HIS B 1 295 ? 9.195 -29.266 -9.844 1 96.25 295 HIS B C 1
ATOM 5003 O O . HIS B 1 295 ? 8.664 -29.578 -10.914 1 96.25 295 HIS B O 1
ATOM 5009 N N . SER B 1 296 ? 10.492 -29.328 -9.609 1 95.62 296 SER B N 1
ATOM 5010 C CA . SER B 1 296 ? 11.406 -29.734 -10.68 1 95.62 296 SER B CA 1
ATOM 5011 C C . SER B 1 296 ? 11.703 -31.219 -10.617 1 95.62 296 SER B C 1
ATOM 5013 O O . SER B 1 296 ? 11.469 -31.859 -9.586 1 95.62 296 SER B O 1
ATOM 5015 N N . LYS B 1 297 ? 12.242 -31.75 -11.695 1 95.56 297 LYS B N 1
ATOM 5016 C CA . LYS B 1 297 ? 12.555 -33.188 -11.812 1 95.56 297 LYS B CA 1
ATOM 5017 C C . LYS B 1 297 ? 13.625 -33.594 -10.797 1 95.56 297 LYS B C 1
ATOM 5019 O O . LYS B 1 297 ? 13.656 -34.719 -10.352 1 95.56 297 LYS B O 1
ATOM 5024 N N . ASP B 1 298 ? 14.43 -32.688 -10.352 1 94.81 298 ASP B N 1
ATOM 5025 C CA . ASP B 1 298 ? 15.492 -33 -9.391 1 94.81 298 ASP B CA 1
ATOM 5026 C C . ASP B 1 298 ? 14.977 -32.875 -7.961 1 94.81 298 ASP B C 1
ATOM 5028 O O . ASP B 1 298 ? 15.75 -32.969 -7.008 1 94.81 298 ASP B O 1
ATOM 5032 N N . GLY B 1 299 ? 13.711 -32.562 -7.77 1 94.38 299 GLY B N 1
ATOM 5033 C CA . GLY B 1 299 ? 13.078 -32.656 -6.465 1 94.38 299 GLY B CA 1
ATOM 5034 C C . GLY B 1 299 ? 13.047 -31.312 -5.742 1 94.38 299 GLY B C 1
ATOM 5035 O O . GLY B 1 299 ? 12.727 -31.25 -4.551 1 94.38 299 GLY B O 1
ATOM 5036 N N . LYS B 1 300 ? 13.398 -30.297 -6.418 1 94.62 300 LYS B N 1
ATOM 5037 C CA . LYS B 1 300 ? 13.398 -28.969 -5.805 1 94.62 300 LYS B CA 1
ATOM 5038 C C . LYS B 1 300 ? 12.078 -28.25 -6.051 1 94.62 300 LYS B C 1
ATOM 5040 O O . LYS B 1 300 ? 11.484 -28.375 -7.121 1 94.62 300 LYS B O 1
ATOM 5045 N N . ASP B 1 301 ? 11.656 -27.5 -5.039 1 95.88 301 ASP B N 1
ATOM 5046 C CA . ASP B 1 301 ? 10.469 -26.656 -5.16 1 95.88 301 ASP B CA 1
ATOM 5047 C C . ASP B 1 301 ? 10.859 -25.172 -5.266 1 95.88 301 ASP B C 1
ATOM 5049 O O . ASP B 1 301 ? 11.797 -24.734 -4.609 1 95.88 301 ASP B O 1
ATOM 5053 N N . TYR B 1 302 ? 10.117 -24.453 -6.09 1 95.25 302 TYR B N 1
ATOM 5054 C CA . TYR B 1 302 ? 10.281 -23 -6.242 1 95.25 302 TYR B CA 1
ATOM 5055 C C . TYR B 1 302 ? 8.945 -22.281 -6.098 1 95.25 302 TYR B C 1
ATOM 5057 O O . TYR B 1 302 ? 8.07 -22.422 -6.953 1 95.25 302 TYR B O 1
ATOM 5065 N N . ILE B 1 303 ? 8.805 -21.531 -5.043 1 95.12 303 ILE B N 1
ATOM 5066 C CA . ILE B 1 303 ? 7.59 -20.734 -4.891 1 95.12 303 ILE B CA 1
ATOM 5067 C C . ILE B 1 303 ? 7.605 -19.578 -5.875 1 95.12 303 ILE B C 1
ATOM 5069 O O . ILE B 1 303 ? 8.562 -18.797 -5.918 1 95.12 303 ILE B O 1
ATOM 5073 N N . LEU B 1 304 ? 6.559 -19.453 -6.594 1 92.69 304 LEU B N 1
ATOM 5074 C CA . LEU B 1 304 ? 6.434 -18.406 -7.605 1 92.69 304 LEU B CA 1
ATOM 5075 C C . LEU B 1 304 ? 5.711 -17.188 -7.043 1 92.69 304 LEU B C 1
ATOM 5077 O O . LEU B 1 304 ? 6.117 -16.062 -7.297 1 92.69 304 LEU B O 1
ATOM 5081 N N . GLU B 1 305 ? 4.664 -17.438 -6.355 1 91.69 305 GLU B N 1
ATOM 5082 C CA . GLU B 1 305 ? 3.832 -16.328 -5.883 1 91.69 305 GLU B CA 1
ATOM 5083 C C . GLU B 1 305 ? 2.832 -16.812 -4.832 1 91.69 305 GLU B C 1
ATOM 5085 O O . GLU B 1 305 ? 2.611 -18.016 -4.68 1 91.69 305 GLU B O 1
ATOM 5090 N N . ILE B 1 306 ? 2.332 -15.914 -4.176 1 92.62 306 ILE B N 1
ATOM 5091 C CA . ILE B 1 306 ? 1.185 -16.094 -3.291 1 92.62 306 ILE B CA 1
ATOM 5092 C C . ILE B 1 306 ? -0.003 -15.289 -3.812 1 92.62 306 ILE B C 1
ATOM 5094 O O . ILE B 1 306 ? 0.157 -14.148 -4.242 1 92.62 306 ILE B O 1
ATOM 5098 N N . ASN B 1 307 ? -1.068 -15.953 -3.85 1 91.88 307 ASN B N 1
ATOM 5099 C CA . ASN B 1 307 ? -2.299 -15.281 -4.258 1 91.88 307 ASN B CA 1
ATOM 5100 C C . ASN B 1 307 ? -3.242 -15.078 -3.074 1 91.88 307 ASN B C 1
ATOM 5102 O O . ASN B 1 307 ? -3.438 -15.984 -2.266 1 91.88 307 ASN B O 1
ATOM 5106 N N . ASP B 1 308 ? -3.734 -13.93 -3.094 1 90.81 308 ASP B N 1
ATOM 5107 C CA . ASP B 1 308 ? -4.648 -13.562 -2.014 1 90.81 308 ASP B CA 1
ATOM 5108 C C . ASP B 1 308 ? -6.055 -14.102 -2.281 1 90.81 308 ASP B C 1
ATOM 5110 O O . ASP B 1 308 ? -6.215 -15.203 -2.803 1 90.81 308 ASP B O 1
ATOM 5114 N N . THR B 1 309 ? -7.086 -13.547 -1.94 1 91.69 309 THR B N 1
ATOM 5115 C CA . THR B 1 309 ? -8.469 -13.93 -1.694 1 91.69 309 THR B CA 1
ATOM 5116 C C . THR B 1 309 ? -9.141 -14.398 -2.984 1 91.69 309 THR B C 1
ATOM 5118 O O . THR B 1 309 ? -10.109 -15.156 -2.949 1 91.69 309 THR B O 1
ATOM 5121 N N . ALA B 1 310 ? -8.641 -14.141 -4.148 1 92.31 310 ALA B N 1
ATOM 5122 C CA . ALA B 1 310 ? -9.445 -14.211 -5.367 1 92.31 310 ALA B CA 1
ATOM 5123 C C . ALA B 1 310 ? -9.172 -15.508 -6.129 1 92.31 310 ALA B C 1
ATOM 5125 O O . ALA B 1 310 ? -9.773 -15.758 -7.176 1 92.31 310 ALA B O 1
ATOM 5126 N N . SER B 1 311 ? -8.305 -16.312 -5.602 1 90.94 311 SER B N 1
ATOM 5127 C CA . SER B 1 311 ? -8.008 -17.562 -6.297 1 90.94 311 SER B CA 1
ATOM 5128 C C . SER B 1 311 ? -9.242 -18.438 -6.422 1 90.94 311 SER B C 1
ATOM 5130 O O . SER B 1 311 ? -10.047 -18.531 -5.488 1 90.94 311 SER B O 1
ATOM 5132 N N . GLY B 1 312 ? -9.352 -19.031 -7.566 1 90.88 312 GLY B N 1
ATOM 5133 C CA . GLY B 1 312 ? -10.453 -19.938 -7.781 1 90.88 312 GLY B CA 1
ATOM 5134 C C . GLY B 1 312 ? -10.273 -21.281 -7.078 1 90.88 312 GLY B C 1
ATOM 5135 O O . GLY B 1 312 ? -9.219 -21.531 -6.496 1 90.88 312 GLY B O 1
ATOM 5136 N N . PHE B 1 313 ? -11.375 -22.062 -7.141 1 94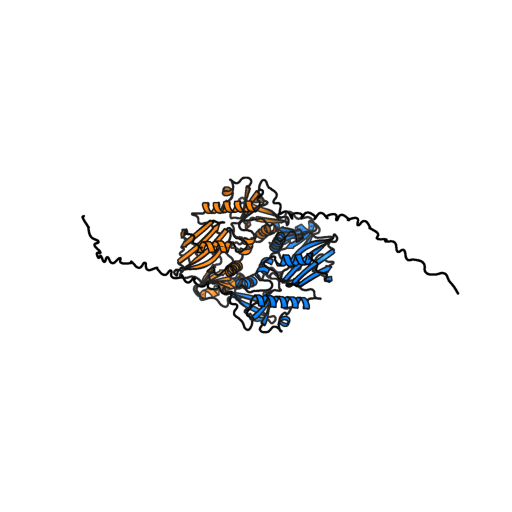.38 313 PHE B N 1
ATOM 5137 C CA . PHE B 1 313 ? -11.367 -23.406 -6.555 1 94.38 313 PHE B CA 1
ATOM 5138 C C . PHE B 1 313 ? -11.305 -24.469 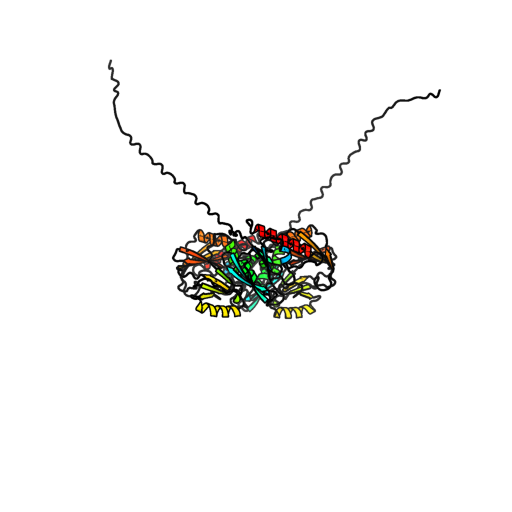-7.637 1 94.38 313 PHE B C 1
ATOM 5140 O O . PHE B 1 313 ? -11.805 -24.266 -8.75 1 94.38 313 PHE B O 1
ATOM 5147 N N . ALA B 1 314 ? -10.656 -25.562 -7.316 1 93.06 314 ALA B N 1
ATOM 5148 C CA . ALA B 1 314 ? -10.758 -26.719 -8.211 1 93.06 314 ALA B CA 1
ATOM 5149 C C . ALA B 1 314 ? -12.211 -27.141 -8.383 1 93.06 314 ALA B C 1
ATOM 5151 O O . ALA B 1 314 ? -12.945 -27.281 -7.395 1 93.06 314 ALA B O 1
ATOM 5152 N N . PRO B 1 315 ? -12.594 -27.453 -9.562 1 91.06 315 PRO B N 1
ATOM 5153 C CA . PRO B 1 315 ? -14 -27.797 -9.812 1 91.06 315 PRO B CA 1
ATOM 5154 C C . PRO B 1 315 ? -14.477 -28.969 -8.961 1 91.06 315 PRO B C 1
ATOM 5156 O O . PRO B 1 315 ? -15.594 -28.938 -8.438 1 91.06 315 PRO B O 1
ATOM 5159 N N . ALA B 1 316 ? -13.68 -29.953 -8.75 1 93 316 ALA B N 1
ATOM 5160 C CA . ALA B 1 316 ? -14.055 -31.172 -8.031 1 93 316 ALA B CA 1
ATOM 5161 C C . ALA B 1 316 ? -14.359 -30.875 -6.566 1 93 316 ALA B C 1
ATOM 5163 O O . ALA B 1 316 ? -15.125 -31.594 -5.922 1 93 316 ALA B O 1
ATOM 5164 N N . ASN B 1 317 ? -13.773 -29.781 -6.039 1 96.44 317 ASN B N 1
ATOM 5165 C CA . ASN B 1 317 ? -13.914 -29.484 -4.617 1 96.44 317 ASN B CA 1
ATOM 5166 C C . ASN B 1 317 ? -14.594 -28.141 -4.387 1 96.44 317 ASN B C 1
ATOM 5168 O O . ASN B 1 317 ? -14.617 -27.625 -3.266 1 96.44 317 ASN B O 1
ATOM 5172 N N . MET B 1 318 ? -15.141 -27.547 -5.383 1 95.5 318 MET B N 1
ATOM 5173 C CA . MET B 1 318 ? -15.633 -26.172 -5.348 1 95.5 318 MET B CA 1
ATOM 5174 C C . MET B 1 318 ? -16.719 -26.016 -4.293 1 95.5 318 MET B C 1
ATOM 5176 O O . MET B 1 318 ? -16.672 -25.094 -3.48 1 95.5 318 MET B O 1
ATOM 5180 N N . GLU B 1 319 ? -17.672 -26.906 -4.266 1 95.88 319 GLU B N 1
ATOM 5181 C CA . GLU B 1 319 ? -18.781 -26.812 -3.322 1 95.88 319 GLU B CA 1
ATOM 5182 C C . GLU B 1 319 ? -18.281 -26.875 -1.88 1 95.88 319 GLU B C 1
ATOM 5184 O O . GLU B 1 319 ? -18.688 -26.062 -1.041 1 95.88 319 GLU B O 1
ATOM 5189 N N . GLU B 1 320 ? -17.453 -27.828 -1.651 1 97.56 320 GLU B N 1
ATOM 5190 C CA . GLU B 1 320 ? -16.906 -27.984 -0.305 1 97.56 320 GLU B CA 1
ATOM 5191 C C . GLU B 1 320 ? -16.078 -26.766 0.105 1 97.56 320 GLU B C 1
ATOM 5193 O O . GLU B 1 320 ? -16.188 -26.281 1.231 1 97.56 320 GLU B O 1
ATOM 5198 N N . ASP B 1 321 ? -15.258 -26.328 -0.765 1 97.75 321 ASP B N 1
ATOM 5199 C CA . ASP B 1 321 ? -14.398 -25.188 -0.467 1 97.75 321 ASP B CA 1
ATOM 5200 C C . ASP B 1 321 ? -15.219 -23.922 -0.223 1 97.75 321 ASP B C 1
ATOM 5202 O O . ASP B 1 321 ? -14.891 -23.125 0.65 1 97.75 321 ASP B O 1
ATOM 5206 N N . MET B 1 322 ? -16.281 -23.75 -0.975 1 97.62 322 MET B N 1
ATOM 5207 C CA . MET B 1 322 ? -17.156 -22.609 -0.751 1 97.62 322 MET B CA 1
ATOM 5208 C C . MET B 1 322 ? -17.812 -22.688 0.625 1 97.62 322 MET B C 1
ATOM 5210 O O . MET B 1 322 ? -18.031 -21.672 1.274 1 97.62 322 MET B O 1
ATOM 5214 N N . ARG B 1 323 ? -18.109 -23.875 1.084 1 97.94 323 ARG B N 1
ATOM 5215 C CA . ARG B 1 323 ? -18.656 -24.047 2.426 1 97.94 323 ARG B CA 1
ATOM 5216 C C . ARG B 1 323 ? -17.625 -23.688 3.488 1 97.94 323 ARG B C 1
ATOM 5218 O O . ARG B 1 323 ? -17.969 -23.094 4.52 1 97.94 323 ARG B O 1
ATOM 5225 N N . HIS B 1 324 ? -16.391 -24.031 3.213 1 98.38 324 HIS B N 1
ATOM 5226 C CA . HIS B 1 324 ? -15.328 -23.625 4.133 1 98.38 324 HIS B CA 1
ATOM 5227 C C . HIS B 1 324 ? -15.219 -22.109 4.215 1 98.38 324 HIS B C 1
ATOM 5229 O O . HIS B 1 324 ? -14.992 -21.547 5.293 1 98.38 324 HIS B O 1
ATOM 5235 N N . VAL B 1 325 ? -15.344 -21.438 3.105 1 98.44 325 VAL B N 1
ATOM 5236 C CA . VAL B 1 325 ? -15.312 -19.984 3.088 1 98.44 325 VAL B CA 1
ATOM 5237 C C . VAL B 1 325 ? -16.484 -19.438 3.898 1 98.44 325 VAL B C 1
ATOM 5239 O O . VAL B 1 325 ? -16.312 -18.531 4.715 1 98.44 325 VAL B O 1
ATOM 5242 N N . ARG B 1 326 ? -17.672 -20 3.664 1 98.31 326 ARG B N 1
ATOM 5243 C CA . ARG B 1 326 ? -18.844 -19.578 4.422 1 98.31 326 ARG B CA 1
ATOM 5244 C C . ARG B 1 326 ? -18.594 -19.703 5.922 1 98.31 326 ARG B C 1
ATOM 5246 O O . ARG B 1 326 ? -18.844 -18.75 6.668 1 98.31 326 ARG B O 1
ATOM 5253 N N . ASP B 1 327 ? -18.094 -20.812 6.332 1 98.38 327 ASP B N 1
ATOM 5254 C CA . ASP B 1 327 ? -17.875 -21.047 7.754 1 98.38 327 ASP B CA 1
ATOM 5255 C C . ASP B 1 327 ? -16.828 -20.062 8.312 1 98.38 327 ASP B C 1
ATOM 5257 O O . ASP B 1 327 ? -16.984 -19.578 9.43 1 98.38 327 ASP B O 1
ATOM 5261 N N . LEU B 1 328 ? -15.844 -19.844 7.543 1 98.44 328 LEU B N 1
ATOM 5262 C CA . LEU B 1 328 ? -14.812 -18.891 7.93 1 98.44 328 LEU B CA 1
ATOM 5263 C C . LEU B 1 328 ? -15.414 -17.5 8.094 1 98.44 328 LEU B C 1
ATOM 5265 O O . LEU B 1 328 ? -15.125 -16.812 9.078 1 98.44 328 LEU B O 1
ATOM 5269 N N . VAL B 1 329 ? -16.188 -17.062 7.145 1 98.44 329 VAL B N 1
ATOM 5270 C CA . VAL B 1 329 ? -16.828 -15.75 7.18 1 98.44 329 VAL B CA 1
ATOM 5271 C C . VAL B 1 329 ? -17.688 -15.633 8.43 1 98.44 329 VAL B C 1
ATOM 5273 O O . VAL B 1 329 ? -17.625 -14.625 9.148 1 98.44 329 VAL B O 1
ATOM 5276 N N . LEU B 1 330 ? -18.469 -16.656 8.703 1 97.81 330 LEU B N 1
ATOM 5277 C CA . LEU B 1 330 ? -19.344 -16.625 9.867 1 97.81 330 LEU B CA 1
ATOM 5278 C C . LEU B 1 330 ? -18.531 -16.562 11.156 1 97.81 330 LEU B C 1
ATOM 5280 O O . LEU B 1 330 ? -18.906 -15.859 12.094 1 97.81 330 LEU B O 1
ATOM 5284 N N . GLN B 1 331 ? -17.516 -17.297 11.156 1 97.62 331 GLN B N 1
ATOM 5285 C CA . GLN B 1 331 ? -16.625 -17.25 12.312 1 97.62 331 GLN B CA 1
ATOM 5286 C C . GLN B 1 331 ? -16.047 -15.852 12.523 1 97.62 331 GLN B C 1
ATOM 5288 O O . GLN B 1 331 ? -16.062 -15.336 13.641 1 97.62 331 GLN B O 1
ATOM 5293 N N . ARG B 1 332 ? -15.562 -15.219 11.523 1 97.25 332 ARG B N 1
ATOM 5294 C CA . ARG B 1 332 ? -14.961 -13.891 11.609 1 97.25 332 ARG B CA 1
ATOM 5295 C C . ARG B 1 332 ? -16.016 -12.844 11.938 1 97.25 332 ARG B C 1
ATOM 5297 O O . ARG B 1 332 ? -15.734 -11.867 12.641 1 97.25 332 ARG B O 1
ATOM 5304 N N . MET B 1 333 ? -17.219 -13 11.391 1 96.62 333 MET B N 1
ATOM 5305 C CA . MET B 1 333 ? -18.297 -12.094 11.742 1 96.62 333 MET B CA 1
ATOM 5306 C C . MET B 1 333 ? -18.609 -12.164 13.234 1 96.62 333 MET B C 1
ATOM 5308 O O . MET B 1 333 ? -18.828 -11.141 13.883 1 96.62 333 MET B O 1
ATOM 5312 N N . HIS B 1 334 ? -18.594 -13.344 13.766 1 95.44 334 HIS B N 1
ATOM 5313 C CA . HIS B 1 334 ? -18.844 -13.516 15.188 1 95.44 334 HIS B CA 1
ATOM 5314 C C . HIS B 1 334 ? -17.75 -12.852 16.016 1 95.44 334 HIS B C 1
ATOM 5316 O O . HIS B 1 334 ? -18.031 -12.297 17.078 1 95.44 334 HIS B O 1
ATOM 5322 N N . GLU B 1 335 ? -16.578 -12.938 15.57 1 95.5 335 GLU B N 1
ATOM 5323 C CA . GLU B 1 335 ? -15.469 -12.289 16.25 1 95.5 335 GLU B CA 1
ATOM 5324 C C . GLU B 1 335 ? -15.602 -10.773 16.203 1 95.5 335 GLU B C 1
ATOM 5326 O O . GLU B 1 335 ? -15.266 -10.086 17.172 1 95.5 335 GLU B O 1
ATOM 5331 N N . ALA B 1 336 ? -16.062 -10.266 15.086 1 94.19 336 ALA B N 1
ATOM 5332 C CA . ALA B 1 336 ? -16.219 -8.828 14.906 1 94.19 336 ALA B CA 1
ATOM 5333 C C . ALA B 1 336 ? -17.422 -8.305 15.711 1 94.19 336 ALA B C 1
ATOM 5335 O O . ALA B 1 336 ? -17.406 -7.164 16.188 1 94.19 336 ALA B O 1
ATOM 5336 N N . TYR B 1 337 ? -18.391 -9.203 15.797 1 93.81 337 TYR B N 1
ATOM 5337 C CA . TYR B 1 337 ? -19.625 -8.828 16.484 1 93.81 337 TYR B CA 1
ATOM 5338 C C . TYR B 1 337 ? -20.016 -9.898 17.5 1 93.81 337 TYR B C 1
ATOM 5340 O O . TYR B 1 337 ? -21.047 -10.555 17.328 1 93.81 337 TYR B O 1
ATOM 5348 N N . PRO B 1 338 ? -19.375 -9.938 18.578 1 88.19 338 PRO B N 1
ATOM 5349 C CA . PRO B 1 338 ? -19.594 -11.031 19.531 1 88.19 338 PRO B CA 1
ATOM 5350 C C . PRO B 1 338 ? -20.953 -10.969 20.203 1 88.19 338 PRO B C 1
ATOM 5352 O O . PRO B 1 338 ? -21.484 -11.992 20.641 1 88.19 338 PRO B O 1
ATOM 5355 N N . ASP B 1 339 ? -21.578 -9.773 20.266 1 82.62 339 ASP B N 1
ATOM 5356 C CA . ASP B 1 339 ? -22.828 -9.617 21.016 1 82.62 339 ASP B CA 1
ATOM 5357 C C . ASP B 1 339 ? -24.031 -9.914 20.125 1 82.62 339 ASP B C 1
ATOM 5359 O O . ASP B 1 339 ? -25.172 -9.891 20.594 1 82.62 339 ASP B O 1
ATOM 5363 N N . ASP B 1 340 ? -23.812 -10.086 18.938 1 76.75 340 ASP B N 1
ATOM 5364 C CA . ASP B 1 340 ? -24.922 -10.406 18.047 1 76.75 340 ASP B CA 1
ATOM 5365 C C . ASP B 1 340 ? -25.375 -11.852 18.234 1 76.75 340 ASP B C 1
ATOM 5367 O O . ASP B 1 340 ? -24.562 -12.734 18.516 1 76.75 340 ASP B O 1
#

Nearest PDB structures (foldseek):
  1i7l-assembly1_A  TM=9.521E-01  e=9.773E-35  Rattus norvegicus
  1pk8-assembly1_A  TM=9.458E-01  e=4.521E-35  Rattus norvegicus
  1pk8-assembly1_D  TM=9.422E-01  e=8.680E-35  Rattus norvegicus
  2p0a-assembly1_A  TM=9.344E-01  e=3.200E-34  Homo sapiens
  1pk8-assembly1_C  TM=9.234E-01  e=2.287E-32  Rattus norvegicus

Solvent-accessible surface area (backbone atoms only — not comparable to full-atom values): 38380 Å² total; per-residue (Å²): 136,88,80,87,82,85,85,79,83,83,88,78,85,76,78,80,75,76,73,76,74,75,76,74,75,70,74,72,71,72,72,72,76,71,69,79,69,62,85,73,68,67,75,50,80,58,44,31,37,33,36,32,26,59,84,89,60,82,62,54,76,82,48,63,84,46,81,48,55,44,71,46,71,36,37,70,91,40,45,36,17,26,17,30,67,88,46,44,39,41,39,38,31,42,40,99,85,68,42,83,44,75,46,58,57,60,32,34,40,46,42,48,69,57,62,48,91,47,91,84,35,61,38,58,42,43,50,38,21,42,39,37,12,62,48,50,39,43,41,32,51,64,30,53,60,58,56,62,42,55,48,54,42,52,28,51,51,65,70,73,38,98,78,58,52,58,52,62,39,36,38,20,26,30,43,84,36,61,76,74,72,80,71,67,35,28,34,39,33,43,60,62,46,61,95,72,42,56,53,49,79,37,72,48,72,76,65,46,58,61,48,44,58,54,38,54,73,68,74,41,29,37,36,40,29,66,50,68,83,56,55,65,36,35,36,40,37,38,31,42,61,90,46,73,46,25,31,39,37,43,40,88,42,92,52,65,86,48,78,75,56,50,77,41,79,48,82,72,45,72,66,54,49,48,53,51,53,54,54,17,57,43,63,84,43,42,41,32,33,33,42,36,28,39,33,31,73,88,72,48,63,30,39,73,49,72,40,54,48,41,66,81,68,58,78,94,47,32,70,62,52,52,49,43,48,51,52,43,50,53,52,52,49,39,70,73,38,69,82,93,137,92,73,91,77,83,83,87,76,88,76,78,85,69,86,76,74,77,79,77,76,75,76,71,76,74,74,71,71,72,72,72,76,72,69,79,69,62,84,72,71,66,76,51,81,60,44,31,38,33,34,31,26,58,84,89,60,81,63,54,76,80,48,63,84,45,82,48,55,44,71,44,72,37,37,70,90,40,46,37,17,27,15,29,68,89,45,44,39,41,38,38,30,43,40,96,84,68,44,82,43,75,46,58,58,60,33,34,40,47,43,49,70,56,60,47,91,48,90,84,35,61,40,58,42,41,50,38,22,44,39,37,12,61,48,51,38,44,39,32,52,64,29,52,61,59,57,61,41,54,47,54,42,52,26,51,51,64,70,73,42,98,79,59,51,57,51,62,39,36,39,22,27,30,43,84,38,61,76,73,73,78,72,68,35,28,34,38,34,44,61,62,47,61,95,72,42,56,55,49,78,36,71,49,70,78,67,45,57,61,48,43,58,53,39,54,73,65,72,42,30,38,36,40,29,68,50,68,82,55,55,65,36,34,36,39,38,38,32,43,62,91,48,74,47,25,32,38,37,43,40,89,42,92,52,67,87,49,80,75,57,49,76,41,78,48,82,72,45,72,66,53,48,48,52,50,54,55,56,19,59,40,65,85,37,41,41,33,34,33,43,35,28,40,33,31,72,87,71,49,64,28,39,74,50,72,40,56,46,43,66,81,66,58,79,95,48,32,69,61,51,50,49,44,48,51,52,44,50,53,51,52,48,40,70,75,38,67,84,92

Organism: Acanthamoeba castellanii (strain ATCC 30010 / Neff) (NCBI:txid1257118)

Secondary structure (DSSP, 8-state):
--------------------------------------------S-EEEEEE--TTS--HHHHTTSTTEEEEEE-GGGEEEEEETTS-EEEEEE-TTS-EEEE--SEEEE-S-SB-SSTT-B-HHHHHHHHHHT--EES-HHHHHHTS-HHHHHHHHHHT-TT--BPPEEEESSGGGTTS--SSSEEEEETT--TTTTEEEESSSTTHHHHHHHHHHHT--EEEEE--TTEEEEEEEEEETTEEEEEEEEESSSSTTSSSEEEEEE---HHHHHHHHHHHHGGG--SEEEEEEEEETTS-EEEEEEE-TT----GGGHHHHHHHHHHHHHHHHHHH-TT-/--------------------------------------------SSEEEEEE--TTS--HHHHTTSTTEEEEEE-GGGEEEEEETTS-EEEEEE-TTS-EEEE--SEEEE-S-SB-SSTT-B-HHHHHHHHHHT--EES-HHHHHHTS-HHHHHHHHHHT-TT--BPPEEEESSGGGTTS--PSSEEEEETT--TTTTEEEESSSTTHHHHHHHHHHHT--EEEEE--TTEEEEEEEEEETTEEEEEEEEESSSSTTSSSEEEEEE---HHHHHHHHHHHHGGG--SEEEEEEEEETTS-EEEEEEE-TT----GGGHHHHHHHHHHHHHHHHHHH-TT-

Radius of gyration: 34.06 Å; Cα contacts (8 Å, |Δi|>4): 1236; chains: 2; bounding box: 66×147×128 Å

InterPro domains:
  IPR001359 Synapsin [PR01368] (58-67)
  IPR001359 Synapsin [PR01368] (249-265)
  IPR001359 Synapsin [PR01368] (268-289)
  IPR013815 ATP-grasp fold, subdomain 1 [G3DSA:3.30.1490.20] (168-227)
  IPR016185 Pre-ATP-grasp domain superfamily [SSF52440] (47-138)
  IPR020897 Synapsin, pre-ATP-grasp domain [PF02078] (44-137)
  IPR020898 Synapsin, ATP-binding domain [PF02750] (139-334)

pLDDT: mean 82.61, std 23.14, range [15.83, 98.5]

Foldseek 3Di:
DDDDDDDDDDDDDDPPPPPPPPPPPPPPPPPPPPPPDDLPPDDDQAAEEEEADDPVDDLCVLCVVPGRYHYHYYHLVFWDWDADQSLWIKIWGADPVRDIDIDIHQEYEYQAQQAAQDPVRHRVNRLVRNVSSLRQYAVGSQLSVQQNWFVSLVVLVVVLDPLAQAFDKDKFAALVRPPDDDDDFKKKAWTPHDDPPRIDTDHDCVVVVVVSVVRNVVNTMMMMTYQQPQFDWKKKWKAAQPDIWIWTWDDPDSPRRDDDIDIDTDDQDPSSVCVVQSSQPGRPGRRTKMWMWTAGPVGDIHTHGMGGNNDADDPVCRVVVSSSNVVSSVVVSCVSPVPD/DDDDDDDDDPPDDPDDPPDPPPPPPPPPPPPPPPPPDDLPPDDDQAAEEEEADDPVDDLCVLCVPPGRYHYHYYHLVFWDWDADQSLWIKIWGADPVRDIDIDIHQEYEYQAQCAAQDPVRHRVNRLVRNVSSLRQYAVGSQLSVQQNWFVSLVVLVVVLDPLAQAFDKDKFAALVRPPDDDDDFKKKAWTPHDDPPRIDTDHDCVVVVVVSVVRNVVNTMMMMTYQAPQFDWKKKWKAAQPDIWIWTWDDPDSPRRDDDIDIDTDDQDPSSVCVVVSSQPTSPGHRTKMWMWTAGPVGDIHTHGMGGNNDADDPVCRVVVSSSNVVSRVVVSCVVPVPD

Sequence (680 aa):
MLGLKKNKKDKDGKRKSEKKEKKGKDKKSVGSSEDVAAPVYSTKAQRTLLVIDSESRDWAPLFSPVQGLKVEQCGWKDMIVQAESNGQALVNFLTATKETKVCQPDFVLVRQLVRGLCEDELYTNALYGLLFAGIPAVNSIDSIHQGLERPAVYAALRGGKDKFPLIPMSYYSHAKAMRFTPDFPLVAKIGSAEAGYGKMRFQTSDDFGDFRGVVALHKDYVTLEKLIEDREYDIRVQKVGTHLRAYKRMNSNWKGNVGTCVLEEIEVTDTFREWAEECGKLFGGMDILTVDAIHSKDGKDYILEINDTASGFAPANMEEDMRHVRDLVLQRMHEAYPDDMLGLKKNKKDKDGKRKSEKKEKKGKDKKSVGSSEDVAAPVYSTKAQRTLLVIDSESRDWAPLFSPVQGLKVEQCGWKDMIVQAESNGQALVNFLTATKETKVCQPDFVLVRQLVRGLCEDELYTNALYGLLFAGIPAVNSIDSIHQGLERPAVYAALRGGKDKFPLIPMSYYSHAKAMRFTPDFPLVAKIGSAEAGYGKMRFQTSDDFGDFRGVVALHKDYVTLEKLIEDREYDIRVQKVGTHLRAYKRMNSNWKGNVGTCVLEEIEVTDTFREWAEECGKLFGGMDILTVDAIHSKDGKDYILEINDTASGFAPANMEEDMRHVRDLVLQRMHEAYPDD